Protein 5ZR6 (pdb70)

CATH classification: 1.10.10.10 (+1 more: 2.30.30.90)

Solvent-accessible surface area: 20651 Å² total; per-residue (Å²): 116,51,67,14,6,10,11,18,0,19,50,38,63,28,53,62,183,111,147,8,39,26,113,90,0,0,120,136,30,60,72,68,37,93,68,0,55,118,20,0,141,117,6,34,111,126,37,41,5,82,101,89,50,7,70,15,40,112,41,0,89,159,37,0,19,42,14,1,41,39,10,8,1,4,0,10,8,2,44,96,45,16,46,8,142,35,21,26,0,54,102,13,0,47,80,14,0,59,12,8,48,109,109,10,3,55,73,4,14,57,98,30,55,130,32,117,99,6,20,0,2,7,1,6,1,28,85,126,29,150,31,55,72,33,117,24,87,52,4,36,58,2,148,83,51,52,72,2,33,1,13,26,0,26,19,92,65,46,124,43,2,124,83,0,58,92,54,34,0,56,34,83,19,131,6,117,4,67,41,32,104,118,184,71,17,79,0,18,0,26,8,82,54,117,127,43,44,89,23,70,0,23,26,93,3,0,86,11,0,23,2,31,60,184,106,22,80,14,2,9,8,8,5,16,48,45,34,35,63,54,154,116,92,8,53,47,110,89,2,11,114,113,47,56,59,63,65,90,61,0,50,125,28,15,139,88,4,26,144,112,43,35,6,108,106,13,54,13,40,128,61,0,96,144,35,0,9,35,1,1,36,45,14,14,0,9,1,6,11,4,41,88,37,9,61,7,128,31,16,33,0,47,108,18,0,33,76,5,2,74,13,22,42,95,118,4,6,54,63,5,15,53,87,27,54,143,32,128,110,2,19,0,2,6,2,6,0,22,84,88,24,108,47,41,90,31,112,25,108,65,4,50,60,4,152,80,52,55,40,1,40,3,13,24,0,24,28,98,72,51,133,45,2,118,89,0,61,87,62,34,0,52,32,88,11,103,4,84,3,83,21,36,103,118,181,52,34,41,0,8,0,9,16,46,96,81,64,97,20,84,0,28,25,93,8,0,86,11,0,24,5,43,56,159

Structure (mmCIF, N/CA/C/O backbone):
data_5ZR6
#
_entry.id   5ZR6
#
_cell.length_a   137.120
_cell.length_b   47.459
_cell.length_c   88.468
_cell.angle_alpha   90.00
_cell.angle_beta   116.04
_cell.angle_gamma   90.00
#
_symmetry.space_group_name_H-M   'C 1 2 1'
#
loop_
_entity.id
_entity.type
_entity.pdbx_description
1 polymer 'Metal-dependent transcriptional regulator'
2 non-polymer 'MANGANESE (II) ION'
3 water water
#
loop_
_atom_site.group_PDB
_atom_site.id
_atom_site.type_symbol
_atom_site.label_atom_id
_atom_site.label_alt_id
_atom_site.label_comp_id
_atom_site.label_asym_id
_atom_site.label_entity_id
_atom_site.label_seq_id
_atom_site.pdbx_PDB_ins_code
_atom_site.Cartn_x
_atom_site.Cartn_y
_atom_site.Cartn_z
_atom_site.occupancy
_atom_site.B_iso_or_equiv
_atom_site.auth_seq_id
_atom_site.auth_comp_id
_atom_site.auth_asym_id
_atom_site.auth_atom_id
_atom_site.pdbx_PDB_model_num
ATOM 1 N N . VAL A 1 3 ? 25.163 -9.944 32.021 1.00 66.83 13 VAL A N 1
ATOM 2 C CA . VAL A 1 3 ? 24.709 -8.830 32.846 1.00 67.51 13 VAL A CA 1
ATOM 3 C C . VAL A 1 3 ? 23.430 -8.228 32.269 1.00 66.28 13 VAL A C 1
ATOM 4 O O . VAL A 1 3 ? 23.438 -7.640 31.187 1.00 65.18 13 VAL A O 1
ATOM 8 N N . ALA A 1 4 ? 22.331 -8.380 33.013 1.00 63.28 14 ALA A N 1
ATOM 9 C CA . ALA A 1 4 ? 21.014 -8.027 32.489 1.00 63.10 14 ALA A CA 1
ATOM 10 C C . ALA A 1 4 ? 20.915 -6.544 32.158 1.00 60.59 14 ALA A C 1
ATOM 11 O O . ALA A 1 4 ? 20.287 -6.167 31.162 1.00 63.18 14 ALA A O 1
ATOM 13 N N . GLN A 1 5 ? 21.527 -5.687 32.978 1.00 56.33 15 GLN A N 1
ATOM 14 C CA . GLN A 1 5 ? 21.438 -4.248 32.745 1.00 51.51 15 GLN A CA 1
ATOM 15 C C . GLN A 1 5 ? 22.125 -3.840 31.447 1.00 45.21 15 GLN A C 1
ATOM 16 O O . GLN A 1 5 ? 21.722 -2.854 30.819 1.00 42.80 15 GLN A O 1
ATOM 22 N N . ASP A 1 6 ? 23.159 -4.577 31.035 1.00 42.42 16 ASP A N 1
ATOM 23 C CA . ASP A 1 6 ? 23.853 -4.255 29.793 1.00 42.11 16 ASP A CA 1
ATOM 24 C C . ASP A 1 6 ? 22.925 -4.354 28.592 1.00 44.36 16 ASP A C 1
ATOM 25 O O . ASP A 1 6 ? 23.060 -3.581 27.637 1.00 44.69 16 ASP A O 1
ATOM 30 N N . TYR A 1 7 ? 21.975 -5.289 28.625 1.00 44.99 17 TYR A N 1
ATOM 31 C CA . TYR A 1 7 ? 21.094 -5.496 27.480 1.00 44.29 17 TYR A CA 1
ATOM 32 C C . TYR A 1 7 ? 20.182 -4.297 27.249 1.00 40.47 17 TYR A C 1
ATOM 33 O O . TYR A 1 7 ? 20.074 -3.807 26.119 1.00 40.07 17 TYR A O 1
ATOM 42 N N . LEU A 1 8 ? 19.521 -3.800 28.302 1.00 37.62 18 LEU A N 1
ATOM 43 C CA . LEU A 1 8 ? 18.597 -2.685 28.104 1.00 38.47 18 LEU A CA 1
ATOM 44 C C . LEU A 1 8 ? 19.330 -1.457 27.586 1.00 36.85 18 LEU A C 1
ATOM 45 O O . LEU A 1 8 ? 18.837 -0.762 26.690 1.00 39.03 18 LEU A O 1
ATOM 50 N N . LYS A 1 9 ? 20.509 -1.171 28.144 1.00 33.77 19 LYS A N 1
ATOM 51 C CA . LYS A 1 9 ? 21.283 -0.026 27.676 1.00 31.58 19 LYS A CA 1
ATOM 52 C C . LYS A 1 9 ? 21.698 -0.208 26.224 1.00 32.92 19 LYS A C 1
ATOM 53 O O . LYS A 1 9 ? 21.666 0.745 25.437 1.00 31.92 19 LYS A O 1
ATOM 59 N N . VAL A 1 10 ? 22.079 -1.430 25.848 1.00 34.78 20 VAL A N 1
ATOM 60 C CA . VAL A 1 10 ? 22.521 -1.680 24.481 1.00 34.92 20 VAL A CA 1
ATOM 61 C C . VAL A 1 10 ? 21.350 -1.579 23.510 1.00 36.65 20 VAL A C 1
ATOM 62 O O . VAL A 1 10 ? 21.479 -0.994 22.428 1.00 36.03 20 VAL A O 1
ATOM 66 N N . ILE A 1 11 ? 20.191 -2.138 23.878 1.00 39.78 21 ILE A N 1
ATOM 67 C CA . ILE A 1 11 ? 19.027 -2.058 22.998 1.00 41.49 21 ILE A CA 1
ATOM 68 C C . ILE A 1 11 ? 18.680 -0.599 22.735 1.00 42.30 21 ILE A C 1
ATOM 69 O O . ILE A 1 11 ? 18.401 -0.204 21.597 1.00 45.84 21 ILE A O 1
ATOM 74 N N . TRP A 1 12 ? 18.714 0.228 23.784 1.00 37.58 22 TRP A N 1
ATOM 75 C CA . TRP A 1 12 ? 18.329 1.628 23.639 1.00 35.95 22 TRP A CA 1
ATOM 76 C C . TRP A 1 12 ? 19.344 2.403 22.809 1.00 34.05 22 TRP A C 1
ATOM 77 O O . TRP A 1 12 ? 18.964 3.240 21.982 1.00 33.03 22 TRP A O 1
ATOM 88 N N . THR A 1 13 ? 20.638 2.148 23.018 1.00 34.37 23 THR A N 1
ATOM 89 C CA . THR A 1 13 ? 21.655 2.870 22.261 1.00 35.73 23 THR A CA 1
ATOM 90 C C . THR A 1 13 ? 21.614 2.509 20.783 1.00 38.71 23 THR A C 1
ATOM 91 O O . THR A 1 13 ? 21.918 3.352 19.931 1.00 39.02 23 THR A O 1
ATOM 95 N N . ALA A 1 14 ? 21.247 1.267 20.460 1.00 40.01 24 ALA A N 1
ATOM 96 C CA . ALA A 1 14 ? 21.111 0.880 19.061 1.00 41.09 24 ALA A CA 1
ATOM 97 C C . ALA A 1 14 ? 19.965 1.630 18.393 1.00 46.60 24 ALA A C 1
ATOM 98 O O . ALA A 1 14 ? 20.076 2.038 17.231 1.00 53.06 24 ALA A O 1
ATOM 100 N N . GLN A 1 15 ? 18.859 1.824 19.112 1.00 46.04 25 GLN A N 1
ATOM 101 C CA . GLN A 1 15 ? 17.716 2.570 18.599 1.00 48.80 25 GLN A CA 1
ATOM 102 C C . GLN A 1 15 ? 17.890 4.079 18.704 1.00 45.52 25 GLN A C 1
ATOM 103 O O . GLN A 1 15 ? 16.963 4.816 18.349 1.00 45.76 25 GLN A O 1
ATOM 109 N N . GLU A 1 16 ? 19.039 4.557 19.182 1.00 43.10 26 GLU A N 1
ATOM 110 C CA . GLU A 1 16 ? 19.190 5.986 19.431 1.00 42.35 26 GLU A CA 1
ATOM 111 C C . GLU A 1 16 ? 19.423 6.766 18.142 1.00 43.52 26 GLU A C 1
ATOM 112 O O . GLU A 1 16 ? 18.902 7.875 17.984 1.00 43.20 26 GLU A O 1
ATOM 118 N N . TRP A 1 17 ? 20.200 6.207 17.212 1.00 44.83 27 TRP A N 1
ATOM 119 C CA . TRP A 1 17 ? 20.520 6.885 15.962 1.00 48.16 27 TRP A CA 1
ATOM 120 C C . TRP A 1 17 ? 20.101 6.073 14.741 1.00 52.65 27 TRP A C 1
ATOM 121 O O . TRP A 1 17 ? 20.548 6.360 13.625 1.00 53.04 27 TRP A O 1
ATOM 132 N N . SER A 1 18 ? 19.250 5.068 14.927 1.00 55.18 28 SER A N 1
ATOM 133 C CA . SER A 1 18 ? 18.804 4.237 13.819 1.00 59.74 28 SER A CA 1
ATOM 134 C C . SER A 1 18 ? 17.480 3.590 14.191 1.00 64.78 28 SER A C 1
ATOM 135 O O . SER A 1 18 ? 17.120 3.497 15.367 1.00 66.33 28 SER A O 1
ATOM 138 N N . GLN A 1 19 ? 16.756 3.145 13.164 1.00 68.37 29 GLN A N 1
ATOM 139 C CA . GLN A 1 19 ? 15.453 2.509 13.330 1.00 71.20 29 GLN A CA 1
ATOM 140 C C . GLN A 1 19 ? 15.437 1.223 12.506 1.00 71.96 29 GLN A C 1
ATOM 141 O O . GLN A 1 19 ? 14.716 1.103 11.513 1.00 74.26 29 GLN A O 1
ATOM 147 N N . ASP A 1 20 ? 16.248 0.257 12.920 1.00 71.03 30 ASP A N 1
ATOM 148 C CA . ASP A 1 20 ? 16.306 -1.013 12.216 1.00 73.52 30 ASP A CA 1
ATOM 149 C C . ASP A 1 20 ? 15.742 -2.111 13.101 1.00 73.58 30 ASP A C 1
ATOM 150 O O . ASP A 1 20 ? 14.588 -2.040 13.535 1.00 75.06 30 ASP A O 1
ATOM 155 N N . LYS A 1 21 ? 16.550 -3.124 13.380 1.00 72.68 31 LYS A N 1
ATOM 156 C CA . LYS A 1 21 ? 16.148 -4.199 14.269 1.00 74.31 31 LYS A CA 1
ATOM 157 C C . LYS A 1 21 ? 17.355 -4.581 15.104 1.00 76.47 31 LYS A C 1
ATOM 158 O O . LYS A 1 21 ? 18.491 -4.499 14.636 1.00 73.01 31 LYS A O 1
ATOM 164 N N . VAL A 1 22 ? 17.118 -4.977 16.349 1.00 81.89 32 VAL A N 1
ATOM 165 C CA . VAL A 1 22 ? 18.240 -5.449 17.148 1.00 88.25 32 VAL A CA 1
ATOM 166 C C . VAL A 1 22 ? 18.070 -6.946 17.379 1.00 98.45 32 VAL A C 1
ATOM 167 O O . VAL A 1 22 ? 17.471 -7.385 18.367 1.00 105.87 32 VAL A O 1
ATOM 171 N N . SER A 1 23 ? 18.580 -7.739 16.442 1.00 99.83 33 SER A N 1
ATOM 172 C CA . SER A 1 23 ? 18.505 -9.184 16.567 1.00 111.04 33 SER A CA 1
ATOM 173 C C . SER A 1 23 ? 19.355 -9.656 17.741 1.00 110.34 33 SER A C 1
ATOM 174 O O . SER A 1 23 ? 20.257 -8.958 18.215 1.00 111.32 33 SER A O 1
ATOM 177 N N . THR A 1 24 ? 19.054 -10.866 18.214 1.00 111.06 34 THR A N 1
ATOM 178 C CA . THR A 1 24 ? 19.825 -11.431 19.315 1.00 112.19 34 THR A CA 1
ATOM 179 C C . THR A 1 24 ? 21.283 -11.637 18.925 1.00 115.11 34 THR A C 1
ATOM 180 O O . THR A 1 24 ? 22.164 -11.634 19.792 1.00 122.06 34 THR A O 1
ATOM 184 N N . LYS A 1 25 ? 21.558 -11.809 17.629 1.00 108.18 35 LYS A N 1
ATOM 185 C CA . LYS A 1 25 ? 22.943 -11.873 17.172 1.00 111.71 35 LYS A CA 1
ATOM 186 C C . LYS A 1 25 ? 23.612 -10.505 17.191 1.00 112.47 35 LYS A C 1
ATOM 187 O O . LYS A 1 25 ? 24.826 -10.418 17.409 1.00 116.29 35 LYS A O 1
ATOM 193 N N . MET A 1 26 ? 22.852 -9.433 16.958 1.00 108.95 36 MET A N 1
ATOM 194 C CA . MET A 1 26 ? 23.425 -8.100 17.110 1.00 105.88 36 MET A CA 1
ATOM 195 C C . MET A 1 26 ? 23.788 -7.828 18.562 1.00 101.39 36 MET A C 1
ATOM 196 O O . MET A 1 26 ? 24.857 -7.279 18.846 1.00 99.03 36 MET A O 1
ATOM 201 N N . LEU A 1 27 ? 22.913 -8.220 19.493 1.00 99.71 37 LEU A N 1
ATOM 202 C CA . LEU A 1 27 ? 23.209 -8.086 20.916 1.00 97.02 37 LEU A CA 1
ATOM 203 C C . LEU A 1 27 ? 24.471 -8.845 21.301 1.00 97.60 37 LEU A C 1
ATOM 204 O O . LEU A 1 27 ? 25.356 -8.301 21.972 1.00 97.05 37 LEU A O 1
ATOM 209 N N . ALA A 1 28 ? 24.564 -10.111 20.890 1.00 99.43 38 ALA A N 1
ATOM 210 C CA . ALA A 1 28 ? 25.631 -10.981 21.374 1.00 100.40 38 ALA A CA 1
ATOM 211 C C . ALA A 1 28 ? 27.007 -10.428 21.024 1.00 102.04 38 ALA A C 1
ATOM 212 O O . ALA A 1 28 ? 27.898 -10.360 21.879 1.00 101.97 38 ALA A O 1
ATOM 214 N N . GLU A 1 29 ? 27.196 -10.014 19.769 1.00 104.18 39 GLU A N 1
ATOM 215 C CA . GLU A 1 29 ? 28.521 -9.604 19.320 1.00 106.90 39 GLU A CA 1
ATOM 216 C C . GLU A 1 29 ? 28.947 -8.254 19.885 1.00 109.23 39 GLU A C 1
ATOM 217 O O . GLU A 1 29 ? 30.151 -7.986 19.958 1.00 115.14 39 GLU A O 1
ATOM 223 N N . ARG A 1 30 ? 28.005 -7.401 20.291 1.00 104.94 40 ARG A N 1
ATOM 224 C CA . ARG A 1 30 ? 28.362 -6.107 20.864 1.00 101.75 40 ARG A CA 1
ATOM 225 C C . ARG A 1 30 ? 28.420 -6.132 22.385 1.00 100.28 40 ARG A C 1
ATOM 226 O O . ARG A 1 30 ? 29.286 -5.478 22.975 1.00 99.67 40 ARG A O 1
ATOM 234 N N . ILE A 1 31 ? 27.523 -6.875 23.039 1.00 100.05 41 ILE A N 1
ATOM 235 C CA . ILE A 1 31 ? 27.618 -7.039 24.485 1.00 98.57 41 ILE A CA 1
ATOM 236 C C . ILE A 1 31 ? 28.860 -7.845 24.841 1.00 99.76 41 ILE A C 1
ATOM 237 O O . ILE A 1 31 ? 29.467 -7.636 25.900 1.00 99.99 41 ILE A O 1
ATOM 242 N N . GLY A 1 32 ? 29.275 -8.752 23.961 1.00 100.49 42 GLY A N 1
ATOM 243 C CA . GLY A 1 32 ? 30.528 -9.459 24.111 1.00 96.31 42 GLY A CA 1
ATOM 244 C C . GLY A 1 32 ? 30.430 -10.907 24.535 1.00 94.10 42 GLY A C 1
ATOM 245 O O . GLY A 1 32 ? 31.450 -11.484 24.931 1.00 94.15 42 GLY A O 1
ATOM 246 N N . VAL A 1 33 ? 29.247 -11.518 24.467 1.00 93.39 43 VAL A N 1
ATOM 247 C CA . VAL A 1 33 ? 29.063 -12.905 24.867 1.00 94.78 43 VAL A CA 1
ATOM 248 C C . VAL A 1 33 ? 28.427 -13.672 23.716 1.00 96.48 43 VAL A C 1
ATOM 249 O O . VAL A 1 33 ? 27.897 -13.092 22.766 1.00 104.03 43 VAL A O 1
ATOM 253 N N . SER A 1 34 ? 28.491 -14.997 23.816 1.00 87.66 44 SER A N 1
ATOM 254 C CA . SER A 1 34 ? 27.983 -15.858 22.758 1.00 91.34 44 SER A CA 1
ATOM 255 C C . SER A 1 34 ? 26.477 -15.691 22.596 1.00 90.70 44 SER A C 1
ATOM 256 O O . SER A 1 34 ? 25.755 -15.384 23.549 1.00 93.88 44 SER A O 1
ATOM 259 N N . ALA A 1 35 ? 26.002 -15.901 21.365 1.00 90.01 45 ALA A N 1
ATOM 260 C CA . ALA A 1 35 ? 24.573 -15.817 21.091 1.00 94.90 45 ALA A CA 1
ATOM 261 C C . ALA A 1 35 ? 23.788 -16.924 21.778 1.00 93.40 45 ALA A C 1
ATOM 262 O O . ALA A 1 35 ? 22.562 -16.819 21.890 1.00 99.92 45 ALA A O 1
ATOM 264 N N . SER A 1 36 ? 24.465 -17.982 22.232 1.00 83.09 46 SER A N 1
ATOM 265 C CA . SER A 1 36 ? 23.783 -19.046 22.960 1.00 83.41 46 SER A CA 1
ATOM 266 C C . SER A 1 36 ? 23.178 -18.518 24.254 1.00 82.32 46 SER A C 1
ATOM 267 O O . SER A 1 36 ? 22.026 -18.822 24.587 1.00 82.84 46 SER A O 1
ATOM 270 N N . THR A 1 37 ? 23.943 -17.719 24.997 1.00 79.26 47 THR A N 1
ATOM 271 C CA . THR A 1 37 ? 23.473 -17.156 26.255 1.00 76.97 47 THR A CA 1
ATOM 272 C C . THR A 1 37 ? 22.720 -15.845 26.078 1.00 76.40 47 THR A C 1
ATOM 273 O O . THR A 1 37 ? 21.899 -15.501 26.936 1.00 77.25 47 THR A O 1
ATOM 277 N N . ALA A 1 38 ? 22.978 -1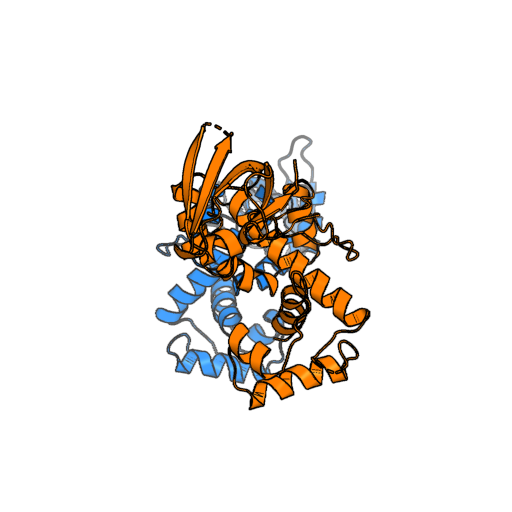5.107 24.995 1.00 75.55 48 ALA A N 1
ATOM 278 C CA . ALA A 1 38 ? 22.238 -13.873 24.751 1.00 73.37 48 ALA A CA 1
ATOM 279 C C . ALA A 1 38 ? 20.760 -14.158 24.516 1.00 75.02 48 ALA A C 1
ATOM 280 O O . ALA A 1 38 ? 19.893 -13.423 25.002 1.00 74.97 48 ALA A O 1
ATOM 282 N N . SER A 1 39 ? 20.455 -15.223 23.770 1.00 77.04 49 SER A N 1
ATOM 283 C CA . SER A 1 39 ? 19.065 -15.631 23.597 1.00 79.05 49 SER A CA 1
ATOM 284 C C . SER A 1 39 ? 18.448 -16.044 24.927 1.00 78.96 49 SER A C 1
ATOM 285 O O . SER A 1 39 ? 17.313 -15.666 25.240 1.00 79.10 49 SER A O 1
ATOM 288 N N . GLU A 1 40 ? 19.187 -16.819 25.724 1.00 79.09 50 GLU A N 1
ATOM 289 C CA . GLU A 1 40 ? 18.713 -17.181 27.055 1.00 80.70 50 GLU A CA 1
ATOM 290 C C . GLU A 1 40 ? 18.601 -15.955 27.951 1.00 75.91 50 GLU A C 1
ATOM 291 O O . GLU A 1 40 ? 17.750 -15.914 28.849 1.00 75.11 50 GLU A O 1
ATOM 297 N N . SER A 1 41 ? 19.432 -14.940 27.712 1.00 72.61 51 SER A N 1
ATOM 298 C CA . SER A 1 41 ? 19.347 -13.708 28.488 1.00 72.79 51 SER A CA 1
ATOM 299 C C . SER A 1 41 ? 18.133 -12.884 28.076 1.00 73.97 51 SER A C 1
ATOM 300 O O . SER A 1 41 ? 17.249 -12.611 28.895 1.00 74.60 51 SER A O 1
ATOM 303 N N . ILE A 1 42 ? 18.068 -12.494 26.797 1.00 75.13 52 ILE A N 1
ATOM 304 C CA . ILE A 1 42 ? 16.981 -11.644 26.310 1.00 75.78 52 ILE A CA 1
ATOM 305 C C . ILE A 1 42 ? 15.624 -12.282 26.585 1.00 80.79 52 ILE A C 1
ATOM 306 O O . ILE A 1 42 ? 14.612 -11.582 26.714 1.00 79.81 52 ILE A O 1
ATOM 311 N N . ARG A 1 43 ? 15.582 -13.612 26.689 1.00 86.63 53 ARG A N 1
ATOM 312 C CA . ARG A 1 43 ? 14.357 -14.298 27.087 1.00 86.51 53 ARG A CA 1
ATOM 313 C C . ARG A 1 43 ? 13.936 -13.913 28.500 1.00 83.39 53 ARG A C 1
ATOM 314 O O . ARG A 1 43 ? 12.740 -13.791 28.788 1.00 85.09 53 ARG A O 1
ATOM 322 N N . LYS A 1 44 ? 14.907 -13.709 29.392 1.00 78.85 54 LYS A N 1
ATOM 323 C CA . LYS A 1 44 ? 14.593 -13.408 30.786 1.00 75.66 54 LYS A CA 1
ATOM 324 C C . LYS A 1 44 ? 13.956 -12.031 30.929 1.00 72.22 54 LYS A C 1
ATOM 325 O O . LYS A 1 44 ? 12.945 -11.873 31.623 1.00 72.98 54 LYS A O 1
ATOM 331 N N . LEU A 1 45 ? 14.537 -11.021 30.278 1.00 68.22 55 LEU A N 1
ATOM 332 C CA . LEU A 1 45 ? 14.057 -9.653 30.450 1.00 64.69 55 LEU A CA 1
ATOM 333 C C . LEU A 1 45 ? 12.655 -9.467 29.886 1.00 65.83 55 LEU A C 1
ATOM 334 O O . LEU A 1 45 ? 11.912 -8.599 30.357 1.00 64.14 55 LEU A O 1
ATOM 339 N N . ALA A 1 46 ? 12.278 -10.260 28.881 1.00 69.72 56 ALA A N 1
ATOM 340 C CA . ALA A 1 46 ? 10.911 -10.201 28.378 1.00 77.29 56 ALA A CA 1
ATOM 341 C C . ALA A 1 46 ? 9.921 -10.745 29.397 1.00 79.08 56 ALA A C 1
ATOM 342 O O . ALA A 1 46 ? 8.774 -10.287 29.453 1.00 82.92 56 ALA A O 1
ATOM 344 N N . GLU A 1 47 ? 10.344 -11.715 30.210 1.00 77.71 57 GLU A N 1
ATOM 345 C CA . GLU A 1 47 ? 9.474 -12.242 31.254 1.00 84.54 57 GLU A CA 1
ATOM 346 C C . GLU A 1 47 ? 9.254 -11.225 32.366 1.00 83.61 57 GLU A C 1
ATOM 347 O O . GLU A 1 47 ? 8.191 -11.221 32.998 1.00 84.22 57 GLU A O 1
ATOM 353 N N . GLN A 1 48 ? 10.237 -10.360 32.617 1.00 80.61 58 GLN A N 1
ATOM 354 C CA . GLN A 1 48 ? 10.123 -9.323 33.635 1.00 81.26 58 GLN A CA 1
ATOM 355 C C . GLN A 1 48 ? 9.329 -8.112 33.163 1.00 80.21 58 GLN A C 1
ATOM 356 O O . GLN A 1 48 ? 9.194 -7.147 33.923 1.00 80.18 58 GLN A O 1
ATOM 362 N N . GLY A 1 49 ? 8.807 -8.135 31.939 1.00 79.52 59 GLY A N 1
ATOM 363 C CA . GLY A 1 49 ? 8.070 -6.998 31.423 1.00 78.13 59 GLY A CA 1
ATOM 364 C C . GLY A 1 49 ? 8.937 -5.829 31.018 1.00 76.05 59 GLY A C 1
ATOM 365 O O . GLY A 1 49 ? 8.504 -4.678 31.125 1.00 77.79 59 GLY A O 1
ATOM 366 N N . LEU A 1 50 ? 10.157 -6.094 30.550 1.00 70.58 60 LEU A N 1
ATOM 367 C CA . LEU A 1 50 ? 11.094 -5.044 30.174 1.00 68.42 60 LEU A CA 1
ATOM 368 C C . LEU A 1 50 ? 11.339 -4.945 28.677 1.00 69.95 60 LEU A C 1
ATOM 369 O O . LEU A 1 50 ? 11.567 -3.841 28.177 1.00 69.18 60 LEU A O 1
ATOM 374 N N . VAL A 1 51 ? 11.302 -6.061 27.950 1.00 71.15 61 VAL A N 1
ATOM 375 C CA . VAL A 1 51 ? 11.500 -6.082 26.507 1.00 72.05 61 VAL A CA 1
ATOM 376 C C . VAL A 1 51 ? 10.462 -7.010 25.884 1.00 80.72 61 VAL A C 1
ATOM 377 O O . VAL A 1 51 ? 9.590 -7.553 26.567 1.00 86.23 61 VAL A O 1
ATOM 381 N N . ASP A 1 52 ? 10.562 -7.188 24.567 1.00 81.68 62 ASP A N 1
ATOM 382 C CA . ASP A 1 52 ? 9.647 -8.044 23.826 1.00 89.57 62 ASP A CA 1
ATOM 383 C C . ASP A 1 52 ? 10.322 -8.470 22.530 1.00 94.87 62 ASP A C 1
ATOM 384 O O . ASP A 1 52 ? 11.032 -7.676 21.908 1.00 94.16 62 ASP A O 1
ATOM 389 N N . HIS A 1 53 ? 10.098 -9.720 22.134 1.00 97.26 63 HIS A N 1
ATOM 390 C CA . HIS A 1 53 ? 10.633 -10.222 20.871 1.00 100.23 63 HIS A CA 1
ATOM 391 C C . HIS A 1 53 ? 9.800 -11.372 20.312 1.00 103.80 63 HIS A C 1
ATOM 392 O O . HIS A 1 53 ? 9.008 -11.984 21.027 1.00 106.23 63 HIS A O 1
ATOM 399 N N . GLY A 1 57 ? 13.024 -13.181 16.767 1.00 102.74 67 GLY A N 1
ATOM 400 C CA . GLY A 1 57 ? 12.918 -12.076 15.832 1.00 102.46 67 GLY A CA 1
ATOM 401 C C . GLY A 1 57 ? 13.563 -10.794 16.326 1.00 101.59 67 GLY A C 1
ATOM 402 O O . GLY A 1 57 ? 14.705 -10.799 16.786 1.00 101.65 67 GLY A O 1
ATOM 403 N N . ALA A 1 58 ? 12.824 -9.692 16.229 1.00 100.33 68 ALA A N 1
ATOM 404 C CA . ALA A 1 58 ? 13.313 -8.382 16.630 1.00 96.97 68 ALA A CA 1
ATOM 405 C C . ALA A 1 58 ? 12.970 -8.098 18.086 1.00 95.49 68 ALA A C 1
ATOM 406 O O . ALA A 1 58 ? 11.968 -8.586 18.613 1.00 98.08 68 ALA A O 1
ATOM 408 N N . VAL A 1 59 ? 13.806 -7.284 18.729 1.00 88.34 69 VAL A N 1
ATOM 409 C CA . VAL A 1 59 ? 13.659 -6.946 20.141 1.00 82.65 69 VAL A CA 1
ATOM 410 C C . VAL A 1 59 ? 13.331 -5.463 20.266 1.00 78.38 69 VAL A C 1
ATOM 411 O O . VAL A 1 59 ? 13.866 -4.634 19.520 1.00 77.85 69 VAL A O 1
ATOM 415 N N . THR A 1 60 ? 12.451 -5.132 21.211 1.00 75.22 70 THR A N 1
ATOM 416 C CA . THR A 1 60 ? 12.039 -3.756 21.450 1.00 70.73 70 THR A CA 1
ATOM 417 C C . THR A 1 60 ? 11.936 -3.514 22.951 1.00 65.56 70 THR A C 1
ATOM 418 O O . THR A 1 60 ? 11.876 -4.454 23.747 1.00 64.11 70 THR A O 1
ATOM 422 N N . LEU A 1 61 ? 11.923 -2.237 23.330 1.00 62.93 71 LEU A N 1
ATOM 423 C CA . LEU A 1 61 ? 11.773 -1.845 24.726 1.00 63.04 71 LEU A CA 1
ATOM 424 C C . LEU A 1 61 ? 10.303 -1.639 25.055 1.00 65.40 71 LEU A C 1
ATOM 425 O O . LEU A 1 61 ? 9.552 -1.065 24.262 1.00 68.34 71 LEU A O 1
ATOM 430 N N . THR A 1 62 ? 9.897 -2.104 26.231 1.00 64.47 72 THR A N 1
ATOM 431 C CA . THR A 1 62 ? 8.599 -1.733 26.776 1.00 66.75 72 THR A CA 1
ATOM 432 C C . THR A 1 62 ? 8.745 -0.390 27.489 1.00 68.59 72 THR A C 1
ATOM 433 O O . THR A 1 62 ? 9.779 0.279 27.399 1.00 69.35 72 THR A O 1
ATOM 437 N N . ASP A 1 63 ? 7.705 0.029 28.209 1.00 69.28 73 ASP A N 1
ATOM 438 C CA . ASP A 1 63 ? 7.794 1.286 28.940 1.00 70.10 73 ASP A CA 1
ATOM 439 C C . ASP A 1 63 ? 8.592 1.134 30.228 1.00 65.87 73 ASP A C 1
ATOM 440 O O . ASP A 1 63 ? 9.255 2.085 30.657 1.00 63.12 73 ASP A O 1
ATOM 445 N N . SER A 1 64 ? 8.546 -0.046 30.851 1.00 64.76 74 SER A N 1
ATOM 446 C CA . SER A 1 64 ? 9.392 -0.293 32.012 1.00 62.82 74 SER A CA 1
ATOM 447 C C . SER A 1 64 ? 10.842 -0.506 31.601 1.00 59.91 74 SER A C 1
ATOM 448 O O . SER A 1 64 ? 11.755 -0.262 32.397 1.00 58.04 74 SER A O 1
ATOM 451 N N . GLY A 1 65 ? 11.070 -0.962 30.368 1.00 58.05 75 GLY A N 1
ATOM 452 C CA . GLY A 1 65 ? 12.426 -1.089 29.871 1.00 55.37 75 GLY A CA 1
ATOM 453 C C . GLY A 1 65 ? 13.024 0.229 29.431 1.00 54.01 75 GLY A C 1
ATOM 454 O O . GLY A 1 65 ? 14.239 0.422 29.534 1.00 53.64 75 GLY A O 1
ATOM 455 N N . ARG A 1 66 ? 12.190 1.151 28.943 1.00 53.47 76 ARG A N 1
ATOM 456 C CA . ARG A 1 66 ? 12.694 2.455 28.522 1.00 51.42 76 ARG A CA 1
ATOM 457 C C . ARG A 1 66 ? 13.221 3.247 29.710 1.00 49.71 76 ARG A C 1
ATOM 458 O O . ARG A 1 66 ? 14.355 3.738 29.687 1.00 48.25 76 ARG A O 1
ATOM 466 N N . ARG A 1 67 ? 12.419 3.365 30.767 1.00 50.31 77 ARG A N 1
ATOM 467 C CA . ARG A 1 67 ? 12.862 4.097 31.948 1.00 51.33 77 ARG A CA 1
ATOM 468 C C . ARG A 1 67 ? 14.025 3.400 32.643 1.00 47.20 77 ARG A C 1
ATOM 469 O O . ARG A 1 67 ? 14.814 4.056 33.334 1.00 44.39 77 ARG A O 1
ATOM 477 N N . ALA A 1 68 ? 14.158 2.084 32.468 1.00 46.20 78 ALA A N 1
ATOM 478 C CA . ALA A 1 68 ? 15.294 1.378 33.047 1.00 46.00 78 ALA A CA 1
ATOM 479 C C . ALA A 1 68 ? 16.548 1.557 32.201 1.00 45.25 78 ALA A C 1
ATOM 480 O O . ALA A 1 68 ? 17.643 1.748 32.742 1.00 45.34 78 ALA A O 1
ATOM 482 N N . ALA A 1 69 ? 16.406 1.500 30.876 1.00 44.82 79 ALA A N 1
ATOM 483 C CA . ALA A 1 69 ? 17.552 1.727 30.002 1.00 40.91 79 ALA A CA 1
ATOM 484 C C . ALA A 1 69 ? 18.021 3.175 30.074 1.00 40.04 79 ALA A C 1
ATOM 485 O O . ALA A 1 69 ? 19.228 3.442 30.068 1.00 39.52 79 ALA A O 1
ATOM 487 N N . LEU A 1 70 ? 17.081 4.123 30.144 1.00 39.52 80 LEU A N 1
ATOM 488 C CA . LEU A 1 70 ? 17.461 5.526 30.278 1.00 37.83 80 LEU A CA 1
ATOM 489 C C . LEU A 1 70 ? 18.246 5.766 31.557 1.00 36.19 80 LEU A C 1
ATOM 490 O O . LEU A 1 70 ? 19.112 6.648 31.598 1.00 35.54 80 LEU A O 1
ATOM 495 N N . ALA A 1 71 ? 17.957 4.998 32.610 1.00 36.00 81 ALA A N 1
ATOM 496 C CA . ALA A 1 71 ? 18.742 5.096 33.835 1.00 32.78 81 ALA A CA 1
ATOM 497 C C . ALA A 1 71 ? 20.167 4.605 33.606 1.00 30.51 81 ALA A C 1
ATOM 498 O O . ALA A 1 71 ? 21.132 5.272 33.993 1.00 26.16 81 ALA A O 1
ATOM 500 N N . MET A 1 72 ? 20.316 3.444 32.961 1.00 33.10 82 MET A N 1
ATOM 501 C CA . MET A 1 72 ? 21.647 2.907 32.687 1.00 31.77 82 MET A CA 1
ATOM 502 C C . MET A 1 72 ? 22.448 3.843 31.791 1.00 28.15 82 MET A C 1
ATOM 503 O O . MET A 1 72 ? 23.642 4.068 32.024 1.00 26.87 82 MET A O 1
ATOM 508 N N . VAL A 1 73 ? 21.808 4.396 30.757 1.00 25.79 83 VAL A N 1
ATOM 509 C CA . VAL A 1 73 ? 22.498 5.318 29.856 1.00 24.91 83 VAL A CA 1
ATOM 510 C C . VAL A 1 73 ? 22.966 6.552 30.617 1.00 25.12 83 VAL A C 1
ATOM 511 O O . VAL A 1 73 ? 24.070 7.060 30.388 1.00 24.60 83 VAL A O 1
ATOM 515 N N . ARG A 1 74 ? 22.142 7.042 31.545 1.00 26.36 84 ARG A N 1
ATOM 516 C CA . ARG A 1 74 ? 22.506 8.237 32.298 1.00 26.74 84 ARG A CA 1
ATOM 517 C C . ARG A 1 74 ? 23.734 7.995 33.166 1.00 29.95 84 ARG A C 1
ATOM 518 O O . ARG A 1 74 ? 24.637 8.837 33.224 1.00 29.91 84 ARG A O 1
ATOM 526 N N . ARG A 1 75 ? 23.789 6.848 33.847 1.00 34.16 85 ARG A N 1
ATOM 527 C CA . ARG A 1 75 ? 24.945 6.542 34.685 1.00 37.56 85 ARG A CA 1
ATOM 528 C C . ARG A 1 75 ? 26.202 6.370 33.843 1.00 39.56 85 ARG A C 1
ATOM 529 O O . ARG A 1 75 ? 27.256 6.930 34.165 1.00 39.49 85 ARG A O 1
ATOM 537 N N . HIS A 1 76 ? 26.107 5.596 32.759 1.00 42.23 86 HIS A N 1
ATOM 538 C CA . HIS A 1 76 ? 27.248 5.400 31.868 1.00 39.09 86 HIS A CA 1
ATOM 539 C C . HIS A 1 76 ? 27.795 6.728 31.361 1.00 37.03 86 HIS A C 1
ATOM 540 O O . HIS A 1 76 ? 29.011 6.951 31.354 1.00 40.32 86 HIS A O 1
ATOM 547 N N . ARG A 1 77 ? 26.908 7.628 30.938 1.00 31.67 87 ARG A N 1
ATOM 548 C CA . ARG A 1 77 ? 27.354 8.829 30.246 1.00 28.66 87 ARG A CA 1
ATOM 549 C C . ARG A 1 77 ? 27.796 9.923 31.207 1.00 26.78 87 ARG A C 1
ATOM 550 O O . ARG A 1 77 ? 28.701 10.698 30.878 1.00 25.79 87 ARG A O 1
ATOM 558 N N . LEU A 1 78 ? 27.188 10.000 32.393 1.00 25.58 88 LEU A N 1
ATOM 559 C CA . LEU A 1 78 ? 27.705 10.903 33.415 1.00 21.08 88 LEU A CA 1
ATOM 560 C C . LEU A 1 78 ? 29.047 10.421 33.953 1.00 19.89 88 LEU A C 1
ATOM 561 O O . LEU A 1 78 ? 29.881 11.239 34.358 1.00 19.79 88 LEU A O 1
ATOM 566 N N . LEU A 1 79 ? 29.273 9.105 33.963 1.00 19.40 89 LEU A N 1
ATOM 567 C CA . LEU A 1 79 ? 30.558 8.580 34.415 1.00 18.69 89 LEU A CA 1
ATOM 568 C C . LEU A 1 79 ? 31.664 8.887 33.413 1.00 18.21 89 LEU A C 1
ATOM 569 O O . LEU A 1 79 ? 32.766 9.287 33.804 1.00 20.09 89 LEU A O 1
ATOM 574 N N . GLU A 1 80 ? 31.393 8.699 32.118 1.00 18.22 90 GLU A N 1
ATOM 575 C CA . GLU A 1 80 ? 32.344 9.115 31.091 1.00 17.93 90 GLU A CA 1
ATOM 576 C C . GLU A 1 80 ? 32.719 10.581 31.263 1.00 18.19 90 GLU A C 1
ATOM 577 O O . GLU A 1 80 ? 33.898 10.947 31.211 1.00 17.91 90 GLU A O 1
ATOM 583 N N . THR A 1 81 ? 31.717 11.434 31.483 1.00 18.86 91 THR A N 1
ATOM 584 C CA . THR A 1 81 ? 31.968 12.862 31.638 1.00 19.32 91 THR A CA 1
ATOM 585 C C . THR A 1 81 ? 32.792 13.151 32.885 1.00 19.16 91 THR A C 1
ATOM 586 O O . THR A 1 81 ? 33.672 14.020 32.865 1.00 19.24 91 THR A O 1
ATOM 590 N N . PHE A 1 82 ? 32.523 12.436 33.982 1.00 19.04 92 PHE A N 1
ATOM 591 C CA . PHE A 1 82 ? 33.262 12.685 35.215 1.00 18.96 92 PHE A CA 1
ATOM 592 C C . PHE A 1 82 ? 34.712 12.229 35.103 1.00 18.27 92 PHE A C 1
ATOM 593 O O . PHE A 1 82 ? 35.603 12.859 35.684 1.00 18.31 92 PHE A O 1
ATOM 601 N N . LEU A 1 83 ? 34.970 11.149 34.362 1.00 17.74 93 LEU A N 1
ATOM 602 C CA . LEU A 1 83 ? 36.342 10.677 34.196 1.00 17.21 93 LEU A CA 1
ATOM 603 C C . LEU A 1 83 ? 37.194 11.665 33.406 1.00 17.31 93 LEU A C 1
ATOM 604 O O . LEU A 1 83 ? 38.410 11.739 33.619 1.00 17.11 93 LEU A O 1
ATOM 609 N N . VAL A 1 84 ? 36.585 12.428 32.499 1.00 18.82 94 VAL A N 1
ATOM 610 C CA . VAL A 1 84 ? 37.348 13.370 31.685 1.00 23.17 94 VAL A CA 1
ATOM 611 C C . VAL A 1 84 ? 37.537 14.691 32.418 1.00 24.42 94 VAL A C 1
ATOM 612 O O . VAL A 1 84 ? 38.646 15.236 32.470 1.00 26.52 94 VAL A O 1
ATOM 616 N N . ASN A 1 85 ? 36.462 15.220 32.999 1.00 23.94 95 ASN A N 1
ATOM 617 C CA . ASN A 1 85 ? 36.466 16.585 33.505 1.00 24.96 95 ASN A CA 1
ATOM 618 C C . ASN A 1 85 ? 37.039 16.715 34.911 1.00 26.56 95 ASN A C 1
ATOM 619 O O . ASN A 1 85 ? 37.300 17.841 35.346 1.00 27.36 95 ASN A O 1
ATOM 624 N N . GLU A 1 86 ? 37.247 15.609 35.627 1.00 28.48 96 GLU A N 1
ATOM 625 C CA . GLU A 1 86 ? 37.735 15.689 37.000 1.00 29.82 96 GLU A CA 1
ATOM 626 C C . GLU A 1 86 ? 38.938 14.786 37.242 1.00 27.88 96 GLU A C 1
ATOM 627 O O . GLU A 1 86 ? 39.799 15.105 38.068 1.00 27.82 96 GLU A O 1
ATOM 633 N N . LEU A 1 87 ? 39.014 13.661 36.532 1.00 27.73 97 LEU A N 1
ATOM 634 C CA . LEU A 1 87 ? 40.068 12.682 36.758 1.00 28.44 97 LEU A CA 1
ATOM 635 C C . LEU A 1 87 ? 41.124 12.644 35.662 1.00 30.66 97 LEU A C 1
ATOM 636 O O . LEU A 1 87 ? 42.131 11.945 35.825 1.00 32.93 97 LEU A O 1
ATOM 641 N N . GLY A 1 88 ? 40.929 13.362 34.561 1.00 29.59 98 GLY A N 1
ATOM 642 C CA . GLY A 1 88 ? 41.960 13.490 33.551 1.00 26.51 98 GLY A CA 1
ATOM 643 C C . GLY A 1 88 ? 42.002 12.404 32.502 1.00 24.23 98 GLY A C 1
ATOM 644 O O . GLY A 1 88 ? 43.048 12.220 31.870 1.00 25.40 98 GLY A O 1
ATOM 645 N N . TYR A 1 89 ? 40.910 11.673 32.297 1.00 22.86 99 TYR A N 1
ATOM 646 C CA . TYR A 1 89 ? 40.850 10.727 31.195 1.00 21.85 99 TYR A CA 1
ATOM 647 C C . TYR A 1 89 ? 40.792 11.460 29.858 1.00 25.72 99 TYR A C 1
ATOM 648 O O . TYR A 1 89 ? 40.422 12.635 29.775 1.00 27.87 99 TYR A O 1
ATOM 657 N N . ARG A 1 90 ? 41.178 10.750 28.803 1.00 27.56 100 ARG A N 1
ATOM 658 C CA . ARG A 1 90 ? 40.886 11.170 27.443 1.00 27.43 100 ARG A CA 1
ATOM 659 C C . ARG A 1 90 ? 39.599 10.497 26.982 1.00 23.24 100 ARG A C 1
ATOM 660 O O . ARG A 1 90 ? 39.090 9.575 27.622 1.00 23.40 100 ARG A O 1
ATOM 668 N N . TRP A 1 91 ? 39.066 10.962 25.853 1.00 20.54 101 TRP A N 1
ATOM 669 C CA . TRP A 1 91 ? 37.753 10.486 25.436 1.00 20.61 101 TRP A CA 1
ATOM 670 C C . TRP A 1 91 ? 37.776 9.074 24.858 1.00 17.20 101 TRP A C 1
ATOM 671 O O . TRP A 1 91 ? 36.704 8.494 24.653 1.00 17.27 101 TRP A O 1
ATOM 682 N N . ASP A 1 92 ? 38.951 8.494 24.616 1.00 17.02 102 ASP A N 1
ATOM 683 C CA . ASP A 1 92 ? 39.021 7.107 24.173 1.00 16.91 102 ASP A CA 1
ATOM 684 C C . ASP A 1 92 ? 39.202 6.123 25.321 1.00 17.29 102 ASP A C 1
ATOM 685 O O . ASP A 1 92 ? 39.029 4.916 25.115 1.00 16.58 102 ASP A O 1
ATOM 690 N N . GLU A 1 93 ? 39.538 6.602 26.519 1.00 19.57 103 GLU A N 1
ATOM 691 C CA . GLU A 1 93 ? 39.766 5.747 27.675 1.00 18.25 103 GLU A CA 1
ATOM 692 C C . GLU A 1 93 ? 38.543 5.612 28.573 1.00 19.40 103 GLU A C 1
ATOM 693 O O . GLU A 1 93 ? 38.572 4.814 29.514 1.00 21.35 103 GLU A O 1
ATOM 699 N N . VAL A 1 94 ? 37.477 6.365 28.310 1.00 18.82 104 VAL A N 1
ATOM 700 C CA . VAL A 1 94 ? 36.368 6.450 29.258 1.00 18.36 104 VAL A CA 1
ATOM 701 C C . VAL A 1 94 ? 35.332 5.343 29.082 1.00 17.28 104 VAL A C 1
ATOM 702 O O . VAL A 1 94 ? 34.657 4.979 30.051 1.00 16.65 104 VAL A O 1
ATOM 706 N N . HIS A 1 95 ? 35.168 4.806 27.872 1.00 18.56 105 HIS A N 1
ATOM 707 C CA . HIS A 1 95 ? 34.030 3.923 27.640 1.00 20.92 105 HIS A CA 1
ATOM 708 C C . HIS A 1 95 ? 34.215 2.577 28.328 1.00 21.51 105 HIS A C 1
ATOM 709 O O . HIS A 1 95 ? 33.271 2.043 28.921 1.00 18.37 105 HIS A O 1
ATOM 716 N N . ASP A 1 96 ? 35.418 2.007 28.261 1.00 26.14 106 ASP A N 1
ATOM 717 C CA . ASP A 1 96 ? 35.649 0.728 28.922 1.00 30.18 106 ASP A CA 1
ATOM 718 C C . ASP A 1 96 ? 35.558 0.854 30.438 1.00 31.05 106 ASP A C 1
ATOM 719 O O . ASP A 1 96 ? 35.174 -0.106 31.116 1.00 32.82 106 ASP A O 1
ATOM 724 N N . GLU A 1 97 ? 35.890 2.026 30.984 1.00 29.04 107 GLU A N 1
ATOM 725 C CA . GLU A 1 97 ? 35.807 2.222 32.428 1.00 28.71 107 GLU A CA 1
ATOM 726 C C . GLU A 1 97 ? 34.358 2.339 32.885 1.00 29.88 107 GLU A C 1
ATOM 727 O O . GLU A 1 97 ? 33.913 1.599 33.771 1.00 33.48 107 GLU A O 1
ATOM 733 N N . ALA A 1 98 ? 33.605 3.270 32.292 1.00 25.62 108 ALA A N 1
ATOM 734 C CA . ALA A 1 98 ? 32.209 3.454 32.668 1.00 23.94 108 ALA A CA 1
ATOM 735 C C . ALA A 1 98 ? 31.342 2.255 32.302 1.00 22.64 108 ALA A C 1
ATOM 736 O O . ALA A 1 98 ? 30.235 2.124 32.832 1.00 22.16 108 ALA A O 1
ATOM 738 N N . GLU A 1 99 ? 31.816 1.382 31.410 1.00 24.66 109 GLU A N 1
ATOM 739 C CA . GLU A 1 99 ? 31.070 0.166 31.101 1.00 26.51 109 GLU A CA 1
ATOM 740 C C . GLU A 1 99 ? 31.065 -0.798 32.282 1.00 26.26 109 GLU A C 1
ATOM 741 O O . GLU A 1 99 ? 30.139 -1.605 32.420 1.00 28.81 109 GLU A O 1
ATOM 747 N N . VAL A 1 100 ? 32.077 -0.724 33.141 1.00 24.78 110 VAL A N 1
ATOM 748 C CA . VAL A 1 100 ? 32.150 -1.554 34.336 1.00 23.80 110 VAL A CA 1
ATOM 749 C C . VAL A 1 100 ? 31.624 -0.819 35.563 1.00 23.80 110 VAL A C 1
ATOM 750 O O . VAL A 1 100 ? 30.959 -1.417 36.409 1.00 22.63 110 VAL A O 1
ATOM 754 N N . LEU A 1 101 ? 31.911 0.481 35.668 1.00 25.10 111 LEU A N 1
ATOM 755 C CA . LEU A 1 101 ? 31.472 1.280 36.806 1.00 27.30 111 LEU A CA 1
ATOM 756 C C . LEU A 1 101 ? 29.966 1.504 36.839 1.00 27.91 111 LEU A C 1
ATOM 757 O O . LEU A 1 101 ? 29.450 1.952 37.868 1.00 28.19 111 LEU A O 1
ATOM 762 N N . GLU A 1 102 ? 29.252 1.198 35.755 1.00 25.89 112 GLU A N 1
ATOM 763 C CA . GLU A 1 102 ? 27.833 1.519 35.676 1.00 27.09 112 GLU A CA 1
ATOM 764 C C . GLU A 1 102 ? 26.972 0.641 36.577 1.00 30.64 112 GLU A C 1
ATOM 765 O O . GLU A 1 102 ? 25.872 1.061 36.951 1.00 34.24 112 GLU A O 1
ATOM 771 N N . HIS A 1 103 ? 27.434 -0.556 36.937 1.00 30.70 113 HIS A N 1
ATOM 772 C CA . HIS A 1 103 ? 26.635 -1.477 37.736 1.00 30.10 113 HIS A CA 1
ATOM 773 C C . HIS A 1 103 ? 26.969 -1.445 39.221 1.00 30.01 113 HIS A C 1
ATOM 774 O O . HIS A 1 103 ? 26.428 -2.259 39.976 1.00 32.68 113 HIS A O 1
ATOM 781 N N . ALA A 1 104 ? 27.834 -0.534 39.664 1.00 28.91 114 ALA A N 1
ATOM 782 C CA . ALA A 1 104 ? 28.242 -0.488 41.062 1.00 31.08 114 ALA A CA 1
ATOM 783 C C . ALA A 1 104 ? 27.957 0.859 41.714 1.00 35.75 114 ALA A C 1
ATOM 784 O O . ALA A 1 104 ? 28.330 1.066 42.876 1.00 40.55 114 ALA A O 1
ATOM 786 N N . VAL A 1 105 ? 27.299 1.771 41.015 1.00 35.99 115 VAL A N 1
ATOM 787 C CA . VAL A 1 105 ? 27.087 3.127 41.505 1.00 39.64 115 VAL A CA 1
ATOM 788 C C . VAL A 1 105 ? 25.666 3.272 42.028 1.00 42.40 115 VAL A C 1
ATOM 789 O O . VAL A 1 105 ? 24.705 2.807 41.400 1.00 45.64 115 VAL A O 1
ATOM 793 N N . SER A 1 106 ? 25.531 3.928 43.178 1.00 36.53 116 SER A N 1
ATOM 794 C CA . SER A 1 106 ? 24.238 4.261 43.752 1.00 33.03 116 SER A CA 1
ATOM 795 C C . SER A 1 106 ? 23.739 5.600 43.214 1.00 35.11 116 SER A C 1
ATOM 796 O O . SER A 1 106 ? 24.507 6.420 42.707 1.00 35.75 116 SER A O 1
ATOM 799 N N . ASP A 1 107 ? 22.426 5.815 43.342 1.00 35.25 117 ASP A N 1
ATOM 800 C CA . ASP A 1 107 ? 21.834 7.066 42.877 1.00 35.25 117 ASP A CA 1
ATOM 801 C C . ASP A 1 107 ? 22.400 8.270 43.620 1.00 32.72 117 ASP A C 1
ATOM 802 O O . ASP A 1 107 ? 22.452 9.373 43.064 1.00 30.42 117 ASP A O 1
ATOM 807 N N . ARG A 1 108 ? 22.822 8.080 44.873 1.00 33.92 118 ARG A N 1
ATOM 808 C CA . ARG A 1 108 ? 23.436 9.167 45.629 1.00 32.17 118 ARG A CA 1
ATOM 809 C C . ARG A 1 108 ? 24.721 9.644 44.962 1.00 28.48 118 ARG A C 1
ATOM 810 O O . ARG A 1 108 ? 24.990 10.850 44.902 1.00 26.65 118 ARG A O 1
ATOM 818 N N . LEU A 1 109 ? 25.524 8.710 44.447 1.00 26.99 119 LEU A N 1
ATOM 819 C CA . LEU A 1 109 ? 26.805 9.082 43.856 1.00 24.90 119 LEU A CA 1
ATOM 820 C C . LEU A 1 109 ? 26.613 9.843 42.549 1.00 27.13 119 LEU A C 1
ATOM 821 O O . LEU A 1 109 ? 27.318 10.827 42.290 1.00 27.22 119 LEU A O 1
ATOM 826 N N . MET A 1 110 ? 25.664 9.409 41.714 1.00 27.58 120 MET A N 1
ATOM 827 C CA . MET A 1 110 ? 25.371 10.150 40.490 1.00 26.81 120 MET A CA 1
ATOM 828 C C . MET A 1 110 ? 24.819 11.536 40.789 1.00 28.51 120 MET A C 1
ATOM 829 O O . MET A 1 110 ? 25.012 12.460 39.994 1.00 28.08 120 MET A O 1
ATOM 834 N N . ALA A 1 111 ? 24.134 11.702 41.922 1.00 29.24 121 ALA A N 1
ATOM 835 C CA . ALA A 1 111 ? 23.607 13.015 42.276 1.00 29.62 121 ALA A CA 1
ATOM 836 C C . ALA A 1 111 ? 24.738 14.003 42.531 1.00 29.75 121 ALA A C 1
ATOM 837 O O . ALA A 1 111 ? 24.734 15.121 42.002 1.00 31.04 121 ALA A O 1
ATOM 839 N N . ARG A 1 112 ? 25.725 13.604 43.337 1.00 28.17 122 ARG A N 1
ATOM 840 C CA . ARG A 1 112 ? 26.865 14.480 43.585 1.00 29.67 122 ARG A CA 1
ATOM 841 C C . ARG A 1 112 ? 27.764 14.590 42.363 1.00 28.87 122 ARG A C 1
ATOM 842 O O . ARG A 1 112 ? 28.373 15.642 42.140 1.00 29.86 122 ARG A O 1
ATOM 850 N N . ILE A 1 113 ? 27.864 13.522 41.568 1.00 27.32 123 ILE A N 1
ATOM 851 C CA . ILE A 1 113 ? 28.580 13.608 40.298 1.00 23.02 123 ILE A CA 1
ATOM 852 C C . ILE A 1 113 ? 27.890 14.605 39.377 1.00 23.25 123 ILE A C 1
ATOM 853 O O . ILE A 1 113 ? 28.528 15.498 38.807 1.00 23.22 123 ILE A O 1
ATOM 858 N N . ASP A 1 114 ? 26.567 14.479 39.237 1.00 23.99 124 ASP A N 1
ATOM 859 C CA . ASP A 1 114 ? 25.812 15.407 38.401 1.00 27.97 124 ASP A CA 1
ATOM 860 C C . ASP A 1 114 ? 25.926 16.834 38.922 1.00 28.40 124 ASP A C 1
ATOM 861 O O . ASP A 1 114 ? 26.098 17.776 38.140 1.00 28.84 124 ASP A O 1
ATOM 866 N N . ALA A 1 115 ? 25.840 17.011 40.243 1.00 28.35 125 ALA A N 1
ATOM 867 C CA . ALA A 1 115 ? 25.892 18.353 40.816 1.00 27.53 125 ALA A CA 1
ATOM 868 C C . ALA A 1 115 ? 27.274 18.973 40.659 1.00 26.76 125 ALA A C 1
ATOM 869 O O . ALA A 1 115 ? 27.393 20.169 40.364 1.00 27.52 125 ALA A O 1
ATOM 871 N N . LYS A 1 116 ? 28.331 18.181 40.853 1.00 25.57 126 LYS A N 1
ATOM 872 C CA . LYS A 1 116 ? 29.681 18.718 40.722 1.00 25.11 126 LYS A CA 1
ATOM 873 C C . LYS A 1 116 ? 30.017 19.042 39.272 1.00 24.79 126 LYS A C 1
ATOM 874 O O . LYS A 1 116 ? 30.729 20.017 39.006 1.00 25.08 126 LYS A O 1
ATOM 880 N N . LEU A 1 117 ? 29.510 18.251 38.326 1.00 25.88 127 LEU A N 1
ATOM 881 C CA . LEU A 1 117 ? 29.760 18.491 36.910 1.00 27.74 127 LEU A CA 1
ATOM 882 C C . LEU A 1 117 ? 28.972 19.673 36.357 1.00 33.03 127 LEU A C 1
ATOM 883 O O . LEU A 1 117 ? 29.139 20.004 35.177 1.00 33.82 127 LEU A O 1
ATOM 888 N N . GLY A 1 118 ? 28.129 20.312 37.165 1.00 34.93 128 GLY A N 1
ATOM 889 C CA . GLY A 1 118 ? 27.298 21.390 36.671 1.00 38.10 128 GLY A CA 1
ATOM 890 C C . GLY A 1 118 ? 26.110 20.944 35.855 1.00 41.29 128 GLY A C 1
ATOM 891 O O . GLY A 1 118 ? 25.616 21.718 35.029 1.00 43.99 128 GLY A O 1
ATOM 892 N N . PHE A 1 119 ? 25.634 19.714 36.066 1.00 42.10 129 PHE A N 1
ATOM 893 C CA . PHE A 1 119 ? 24.526 19.122 35.326 1.00 44.36 129 PHE A CA 1
ATOM 894 C C . PHE A 1 119 ? 24.817 19.145 33.831 1.00 46.73 129 PHE A C 1
ATOM 895 O O . PHE A 1 119 ? 24.193 19.914 33.088 1.00 48.97 129 PHE A O 1
ATOM 903 N N . PRO A 1 120 ? 25.746 18.324 33.351 1.00 45.70 130 PRO A N 1
ATOM 904 C CA . PRO A 1 120 ? 26.044 18.310 31.920 1.00 45.49 130 PRO A CA 1
ATOM 905 C C . PRO A 1 120 ? 24.976 17.562 31.144 1.00 46.90 130 PRO A C 1
ATOM 906 O O . PRO A 1 120 ? 24.315 16.654 31.654 1.00 48.67 130 PRO A O 1
ATOM 910 N N . GLN A 1 121 ? 24.807 17.967 29.887 1.00 46.98 131 GLN A N 1
ATOM 911 C CA . GLN A 1 121 ? 23.813 17.368 29.013 1.00 49.30 131 GLN A CA 1
ATOM 912 C C . GLN A 1 121 ? 24.410 16.476 27.936 1.00 47.68 131 GLN A C 1
ATOM 913 O O . GLN A 1 121 ? 23.658 15.760 27.267 1.00 46.19 131 GLN A O 1
ATOM 919 N N . ARG A 1 122 ? 25.728 16.491 27.750 1.00 48.71 132 ARG A N 1
ATOM 920 C CA . ARG A 1 122 ? 26.346 15.712 26.689 1.00 50.95 132 ARG A CA 1
ATOM 921 C C . ARG A 1 122 ? 27.677 15.141 27.160 1.00 53.30 132 ARG A C 1
ATOM 922 O O . ARG A 1 122 ? 28.305 15.644 28.095 1.00 52.64 132 ARG A O 1
ATOM 930 N N . ASP A 1 123 ? 28.091 14.068 26.487 1.00 55.56 133 ASP A N 1
ATOM 931 C CA . ASP A 1 123 ? 29.291 13.288 26.765 1.00 51.57 133 ASP A CA 1
ATOM 932 C C . ASP A 1 123 ? 30.563 14.049 26.421 1.00 52.33 133 ASP A C 1
ATOM 933 O O . ASP A 1 123 ? 30.499 15.171 25.901 1.00 55.19 133 ASP A O 1
ATOM 938 N N . PRO A 1 124 ? 31.738 13.480 26.705 1.00 50.65 134 PRO A N 1
ATOM 939 C CA . PRO A 1 124 ? 32.939 13.904 25.974 1.00 49.98 134 PRO A CA 1
ATOM 940 C C . PRO A 1 124 ? 32.840 13.619 24.488 1.00 48.85 134 PRO A C 1
ATOM 941 O O . PRO A 1 124 ? 33.578 14.222 23.700 1.00 49.30 134 PRO A O 1
ATOM 945 N N . HIS A 1 125 ? 31.945 12.716 24.086 1.00 47.67 135 HIS A N 1
ATOM 946 C CA . HIS A 1 125 ? 31.676 12.411 22.688 1.00 46.63 135 HIS A CA 1
ATOM 947 C C . HIS A 1 125 ? 30.453 13.140 22.150 1.00 46.54 135 HIS A C 1
ATOM 948 O O . HIS A 1 125 ? 30.110 12.960 20.977 1.00 47.52 135 HIS A O 1
ATOM 955 N N . GLY A 1 126 ? 29.787 13.947 22.971 1.00 44.10 136 GLY A N 1
ATOM 956 C CA . GLY A 1 126 ? 28.554 14.586 22.572 1.00 44.47 136 GLY A CA 1
ATOM 957 C C . GLY A 1 126 ? 27.318 13.732 22.736 1.00 45.22 136 GLY A C 1
ATOM 958 O O . GLY A 1 126 ? 26.221 14.189 22.388 1.00 45.84 136 GLY A O 1
ATOM 959 N N . ASP A 1 127 ? 27.461 12.508 23.239 1.00 43.52 137 ASP A N 1
ATOM 960 C CA . ASP A 1 127 ? 26.309 11.658 23.497 1.00 41.61 137 ASP A CA 1
ATOM 961 C C . ASP A 1 127 ? 25.385 12.343 24.497 1.00 39.50 137 ASP A C 1
ATOM 962 O O . ASP A 1 127 ? 25.844 12.768 25.566 1.00 37.05 137 ASP A O 1
ATOM 967 N N . PRO A 1 128 ? 24.094 12.473 24.198 1.00 39.58 138 PRO A N 1
ATOM 968 C CA . PRO A 1 128 ? 23.198 13.187 25.115 1.00 39.19 138 PRO A CA 1
ATOM 969 C C . PRO A 1 128 ? 23.008 12.429 26.419 1.00 37.23 138 PRO A C 1
ATOM 970 O O . PRO A 1 128 ? 22.818 11.210 26.432 1.00 35.48 138 PRO A O 1
ATOM 974 N N . ILE A 1 129 ? 23.072 13.166 27.524 1.00 37.97 139 ILE A N 1
ATOM 975 C CA . ILE A 1 129 ? 22.898 12.604 28.858 1.00 40.32 139 ILE A CA 1
ATOM 976 C C . ILE A 1 129 ? 21.425 12.744 29.233 1.00 44.34 139 ILE A C 1
ATOM 977 O O . ILE A 1 129 ? 20.953 13.882 29.410 1.00 46.05 139 ILE A O 1
ATOM 982 N N . PRO A 1 130 ? 20.675 11.651 29.358 1.00 45.79 140 PRO A N 1
ATOM 983 C CA . PRO A 1 130 ? 19.266 11.766 29.752 1.00 47.86 140 PRO A CA 1
ATOM 984 C C . PRO A 1 130 ? 19.132 12.375 31.139 1.00 51.53 140 PRO A C 1
ATOM 985 O O . PRO A 1 130 ? 19.881 12.042 32.059 1.00 49.59 140 PRO A O 1
ATOM 989 N N . GLY A 1 131 ? 18.169 13.281 31.281 1.00 57.55 141 GLY A N 1
ATOM 990 C CA . GLY A 1 131 ? 17.895 13.857 32.578 1.00 63.85 141 GLY A CA 1
ATOM 991 C C . GLY A 1 131 ? 17.353 12.833 33.555 1.00 67.92 141 GLY A C 1
ATOM 992 O O . GLY A 1 131 ? 16.910 11.745 33.184 1.00 68.70 141 GLY A O 1
ATOM 993 N N . ALA A 1 132 ? 17.404 13.193 34.841 1.00 70.16 142 ALA A N 1
ATOM 994 C CA . ALA A 1 132 ? 16.864 12.314 35.875 1.00 72.02 142 ALA A CA 1
ATOM 995 C C . ALA A 1 132 ? 15.379 12.062 35.655 1.00 77.91 142 ALA A C 1
ATOM 996 O O . ALA A 1 132 ? 14.895 10.939 35.840 1.00 78.42 142 ALA A O 1
ATOM 998 N N . ASP A 1 133 ? 14.643 13.099 35.256 1.00 84.00 143 ASP A N 1
ATOM 999 C CA . ASP A 1 133 ? 13.250 12.924 34.863 1.00 91.06 143 ASP A CA 1
ATOM 1000 C C . ASP A 1 133 ? 13.112 11.977 33.676 1.00 92.73 143 ASP A C 1
ATOM 1001 O O . ASP A 1 133 ? 12.131 11.228 33.591 1.00 97.97 143 ASP A O 1
ATOM 1006 N N . GLY A 1 134 ? 14.075 11.992 32.756 1.00 93.40 144 GLY A N 1
ATOM 1007 C CA . GLY A 1 134 ? 14.075 11.061 31.643 1.00 92.32 144 GLY A CA 1
ATOM 1008 C C . GLY A 1 134 ? 13.673 11.668 30.314 1.00 87.39 144 GLY A C 1
ATOM 1009 O O . GLY A 1 134 ? 12.952 11.039 29.534 1.00 91.55 144 GLY A O 1
ATOM 1010 N N . GLN A 1 135 ? 14.143 12.886 30.036 1.00 75.08 145 GLN A N 1
ATOM 1011 C CA . GLN A 1 135 ? 13.764 13.572 28.805 1.00 72.31 145 GLN A CA 1
ATOM 1012 C C . GLN A 1 135 ? 14.645 13.164 27.629 1.00 65.09 145 GLN A C 1
ATOM 1013 O O . GLN A 1 135 ? 14.133 12.868 26.543 1.00 69.05 145 GLN A O 1
ATOM 1019 N N . VAL A 1 136 ? 15.961 13.157 27.833 1.00 55.33 146 VAL A N 1
ATOM 1020 C CA . VAL A 1 136 ? 16.984 12.965 26.801 1.00 47.84 146 VAL A CA 1
ATOM 1021 C C . VAL A 1 136 ? 17.049 14.202 25.912 1.00 46.40 146 VAL A C 1
ATOM 1022 O O . VAL A 1 136 ? 16.065 14.534 25.236 1.00 49.17 146 VAL A O 1
ATOM 1026 N N . PRO A 1 137 ? 18.176 14.915 25.888 1.00 42.78 147 PRO A N 1
ATOM 1027 C CA . PRO A 1 137 ? 18.313 16.056 24.976 1.00 42.67 147 PRO A CA 1
ATOM 1028 C C . PRO A 1 137 ? 19.037 15.693 23.688 1.00 44.01 147 PRO A C 1
ATOM 1029 O O . PRO A 1 137 ? 20.224 15.992 23.524 1.00 43.31 147 PRO A O 1
ATOM 1033 N N . THR A 1 138 ? 18.330 15.053 22.766 1.00 45.38 148 THR A N 1
ATOM 1034 C CA . THR A 1 138 ? 18.940 14.632 21.510 1.00 45.75 148 THR A CA 1
ATOM 1035 C C . THR A 1 138 ? 19.082 15.826 20.572 1.00 47.65 148 THR A C 1
ATOM 1036 O O . THR A 1 138 ? 18.105 16.547 20.345 1.00 47.98 148 THR A O 1
ATOM 1040 N N . PRO A 1 139 ? 20.266 16.070 20.020 1.00 50.62 149 PRO A N 1
ATOM 1041 C CA . PRO A 1 139 ? 20.422 17.150 19.044 1.00 54.35 149 PRO A CA 1
ATOM 1042 C C . PRO A 1 139 ? 19.939 16.712 17.673 1.00 58.82 149 PRO A C 1
ATOM 1043 O O . PRO A 1 139 ? 19.960 15.514 17.350 1.00 61.07 149 PRO A O 1
ATOM 1047 N N . PRO A 1 140 ? 19.490 17.650 16.838 1.00 61.41 150 PRO A N 1
ATOM 1048 C CA . PRO A 1 140 ? 19.023 17.280 15.495 1.00 61.95 150 PRO A CA 1
ATOM 1049 C C . PRO A 1 140 ? 20.168 17.135 14.504 1.00 56.16 150 PRO A C 1
ATOM 1050 O O . PRO A 1 140 ? 20.600 18.117 13.892 1.00 55.24 150 PRO A O 1
ATOM 1054 N N . ALA A 1 141 ? 20.661 15.911 14.328 1.00 53.04 151 ALA A N 1
ATOM 1055 C CA . ALA A 1 141 ? 21.880 15.687 13.568 1.00 51.31 151 ALA A CA 1
ATOM 1056 C C . ALA A 1 141 ? 21.749 14.441 12.704 1.00 49.47 151 ALA A C 1
ATOM 1057 O O . ALA A 1 141 ? 20.884 13.589 12.923 1.00 49.26 151 ALA A O 1
ATOM 1059 N N . ARG A 1 142 ? 22.630 14.353 11.708 1.00 48.00 152 ARG A N 1
ATOM 1060 C CA . ARG A 1 142 ? 22.781 13.160 10.890 1.00 43.48 152 ARG A CA 1
ATOM 1061 C C . ARG A 1 142 ? 24.265 12.935 10.628 1.00 35.61 152 ARG A C 1
ATOM 1062 O O . ARG A 1 142 ? 25.095 13.823 10.837 1.00 32.34 152 ARG A O 1
ATOM 1070 N N . GLN A 1 143 ? 24.590 11.729 10.168 1.00 33.35 153 GLN A N 1
ATOM 1071 C CA . GLN A 1 143 ? 25.981 11.366 9.937 1.00 31.62 153 GLN A CA 1
ATOM 1072 C C . GLN A 1 143 ? 26.588 12.206 8.820 1.00 31.99 153 GLN A C 1
ATOM 1073 O O . GLN A 1 143 ? 25.902 12.631 7.885 1.00 34.51 153 GLN A O 1
ATOM 1079 N N . LEU A 1 144 ? 27.900 12.442 8.925 1.00 29.52 154 LEU A N 1
ATOM 1080 C CA . LEU A 1 144 ? 28.613 13.164 7.876 1.00 31.75 154 LEU A CA 1
ATOM 1081 C C . LEU A 1 144 ? 28.542 12.419 6.548 1.00 34.67 154 LEU A C 1
ATOM 1082 O O . LEU A 1 144 ? 28.370 13.035 5.489 1.00 33.30 154 LEU A O 1
ATOM 1087 N N . TRP A 1 145 ? 28.676 11.091 6.588 1.00 36.31 155 TRP A N 1
ATOM 1088 C CA . TRP A 1 145 ? 28.569 10.291 5.373 1.00 36.16 155 TRP A CA 1
ATOM 1089 C C . TRP A 1 145 ? 27.207 10.457 4.708 1.00 38.46 155 TRP A C 1
ATOM 1090 O O . TRP A 1 145 ? 27.103 10.379 3.479 1.00 39.25 155 TRP A O 1
ATOM 1101 N N . ALA A 1 146 ? 26.158 10.693 5.498 1.00 40.43 156 ALA A N 1
ATOM 1102 C CA . ALA A 1 146 ? 24.815 10.865 4.961 1.00 41.06 156 ALA A CA 1
ATOM 1103 C C . ALA A 1 146 ? 24.598 12.230 4.321 1.00 42.62 156 ALA A C 1
ATOM 1104 O O . ALA A 1 146 ? 23.559 12.439 3.685 1.00 41.66 156 ALA A O 1
ATOM 1106 N N A CYS A 1 147 ? 25.536 13.158 4.491 0.59 45.80 157 CYS A N 1
ATOM 1107 N N B CYS A 1 147 ? 25.542 13.153 4.450 0.41 45.85 157 CYS A N 1
ATOM 1108 C CA A CYS A 1 147 ? 25.453 14.469 3.873 0.59 48.14 157 CYS A CA 1
ATOM 1109 C CA B CYS A 1 147 ? 25.409 14.478 3.866 0.41 44.52 157 CYS A CA 1
ATOM 1110 C C A CYS A 1 147 ? 25.912 14.394 2.420 0.59 50.88 157 CYS A C 1
ATOM 1111 C C B CYS A 1 147 ? 26.179 14.563 2.550 0.41 51.22 157 CYS A C 1
ATOM 1112 O O A CYS A 1 147 ? 26.384 13.361 1.940 0.59 50.78 157 CYS A O 1
ATOM 1113 O O B CYS A 1 147 ? 27.116 13.802 2.299 0.41 50.35 157 CYS A O 1
ATOM 1118 N N . ARG A 1 148 ? 25.771 15.511 1.712 1.00 50.16 158 ARG A N 1
ATOM 1119 C CA . ARG A 1 148 ? 26.223 15.604 0.332 1.00 56.82 158 ARG A CA 1
ATOM 1120 C C . ARG A 1 148 ? 27.124 16.818 0.135 1.00 59.77 158 ARG A C 1
ATOM 1121 O O . ARG A 1 148 ? 27.319 17.636 1.038 1.00 56.08 158 ARG A O 1
ATOM 1129 N N . ASP A 1 149 ? 27.675 16.915 -1.075 1.00 67.58 159 ASP A N 1
ATOM 1130 C CA . ASP A 1 149 ? 28.678 17.928 -1.379 1.00 71.05 159 ASP A CA 1
ATOM 1131 C C . ASP A 1 149 ? 28.108 19.331 -1.214 1.00 73.88 159 ASP A C 1
ATOM 1132 O O . ASP A 1 149 ? 26.970 19.609 -1.600 1.00 81.20 159 ASP A O 1
ATOM 1137 N N . GLY A 1 150 ? 28.915 20.220 -0.636 1.00 71.10 160 GLY A N 1
ATOM 1138 C CA . GLY A 1 150 ? 28.511 21.581 -0.380 1.00 69.59 160 GLY A CA 1
ATOM 1139 C C . GLY A 1 150 ? 27.931 21.827 0.996 1.00 65.18 160 GLY A C 1
ATOM 1140 O O . GLY A 1 150 ? 27.957 22.970 1.468 1.00 67.94 160 GLY A O 1
ATOM 1141 N N . ASP A 1 151 ? 27.412 20.793 1.652 1.00 57.73 161 ASP A N 1
ATOM 1142 C CA . ASP A 1 151 ? 26.815 20.955 2.970 1.00 52.99 161 ASP A CA 1
ATOM 1143 C C . ASP A 1 151 ? 27.872 21.338 4.001 1.00 49.60 161 ASP A C 1
ATOM 1144 O O . ASP A 1 151 ? 29.052 21.003 3.875 1.00 48.35 161 ASP A O 1
ATOM 1149 N N . THR A 1 152 ? 27.431 22.052 5.030 1.00 48.59 162 THR A N 1
ATOM 1150 C CA . THR A 1 152 ? 28.265 22.420 6.163 1.00 48.54 162 THR A CA 1
ATOM 1151 C C . THR A 1 152 ? 27.613 21.921 7.446 1.00 46.95 162 THR A C 1
ATOM 1152 O O . THR A 1 152 ? 26.491 21.408 7.442 1.00 47.50 162 THR A O 1
ATOM 1156 N N . GLY A 1 153 ? 28.329 22.075 8.555 1.00 44.50 163 GLY A N 1
ATOM 1157 C CA . GLY A 1 153 ? 27.774 21.680 9.832 1.00 43.49 163 GLY A CA 1
ATOM 1158 C C . GLY A 1 153 ? 28.756 21.685 10.984 1.00 42.15 163 GLY A C 1
ATOM 1159 O O . GLY A 1 153 ? 29.973 21.729 10.780 1.00 41.73 163 GLY A O 1
ATOM 1160 N N . THR A 1 154 ? 28.226 21.629 12.204 1.00 40.57 164 THR A N 1
ATOM 1161 C CA . THR A 1 154 ? 29.021 21.574 13.423 1.00 35.09 164 THR A CA 1
ATOM 1162 C C . THR A 1 154 ? 28.975 20.161 13.989 1.00 32.18 164 THR A C 1
ATOM 1163 O O . THR A 1 154 ? 27.890 19.592 14.156 1.00 32.25 164 THR A O 1
ATOM 1167 N N . VAL A 1 155 ? 30.149 19.596 14.275 1.00 30.80 165 VAL A N 1
ATOM 1168 C CA . VAL A 1 155 ? 30.213 18.247 14.832 1.00 31.14 165 VAL A CA 1
ATOM 1169 C C . VAL A 1 155 ? 29.504 18.231 16.178 1.00 31.23 165 VAL A C 1
ATOM 1170 O O . VAL A 1 155 ? 29.827 19.019 17.076 1.00 31.37 165 VAL A O 1
ATOM 1174 N N . ALA A 1 156 ? 28.533 17.331 16.324 1.00 30.54 166 ALA A N 1
ATOM 1175 C CA . ALA A 1 156 ? 27.701 17.274 17.517 1.00 29.42 166 ALA A CA 1
ATOM 1176 C C . ALA A 1 156 ? 27.819 15.977 18.300 1.00 27.06 166 ALA A C 1
ATOM 1177 O O . ALA A 1 156 ? 27.568 15.985 19.507 1.00 26.90 166 ALA A O 1
ATOM 1179 N N . ARG A 1 157 ? 28.184 14.869 17.659 1.00 26.79 167 ARG A N 1
ATOM 1180 C CA . ARG A 1 157 ? 28.281 13.595 18.360 1.00 27.12 167 ARG A CA 1
ATOM 1181 C C . ARG A 1 157 ? 29.188 12.673 17.562 1.00 27.47 167 ARG A C 1
ATOM 1182 O O . ARG A 1 157 ? 29.047 12.569 16.340 1.00 28.22 167 ARG A O 1
ATOM 1190 N N . ILE A 1 158 ? 30.108 12.004 18.252 1.00 26.83 168 ILE A N 1
ATOM 1191 C CA . ILE A 1 158 ? 31.028 11.055 17.636 1.00 25.68 168 ILE A CA 1
ATOM 1192 C C . ILE A 1 158 ? 30.894 9.720 18.355 1.00 27.94 168 ILE A C 1
ATOM 1193 O O . ILE A 1 158 ? 30.947 9.666 19.589 1.00 27.36 168 ILE A O 1
ATOM 1198 N N . SER A 1 159 ? 30.714 8.650 17.582 1.00 29.35 169 SER A N 1
ATOM 1199 C CA . SER A 1 159 ? 30.610 7.318 18.159 1.00 30.77 169 SER A CA 1
ATOM 1200 C C . SER A 1 159 ? 31.902 6.940 18.873 1.00 33.79 169 SER A C 1
ATOM 1201 O O . SER A 1 159 ? 32.998 7.351 18.483 1.00 40.91 169 SER A O 1
ATOM 1204 N N . ASP A 1 160 ? 31.764 6.144 19.932 1.00 29.86 170 ASP A N 1
ATOM 1205 C CA . ASP A 1 160 ? 32.910 5.676 20.703 1.00 28.15 170 ASP A CA 1
ATOM 1206 C C . ASP A 1 160 ? 33.093 4.165 20.604 1.00 28.96 170 ASP A C 1
ATOM 1207 O O . ASP A 1 160 ? 33.761 3.568 21.454 1.00 31.69 170 ASP A O 1
ATOM 1212 N N . ALA A 1 161 ? 32.512 3.535 19.580 1.00 25.73 171 ALA A N 1
ATOM 1213 C CA . ALA A 1 161 ? 32.649 2.091 19.434 1.00 25.45 171 ALA A CA 1
ATOM 1214 C C . ALA A 1 161 ? 34.092 1.686 19.165 1.00 28.13 171 ALA A C 1
ATOM 1215 O O . ALA A 1 161 ? 34.500 0.575 19.522 1.00 29.47 171 ALA A O 1
ATOM 1217 N N . ASP A 1 162 ? 34.873 2.565 18.550 1.00 29.41 172 ASP A N 1
ATOM 1218 C CA . ASP A 1 162 ? 36.270 2.285 18.226 1.00 30.69 172 ASP A CA 1
ATOM 1219 C C . ASP A 1 162 ? 37.144 3.361 18.852 1.00 27.13 172 ASP A C 1
ATOM 1220 O O . ASP A 1 162 ? 37.144 4.510 18.371 1.00 27.34 172 ASP A O 1
ATOM 1225 N N . PRO A 1 163 ? 37.899 3.057 19.912 1.00 23.73 173 PRO A N 1
ATOM 1226 C CA . PRO A 1 163 ? 38.728 4.105 20.528 1.00 23.81 173 PRO A CA 1
ATOM 1227 C C . PRO A 1 163 ? 39.846 4.580 19.620 1.00 23.06 173 PRO A C 1
ATOM 1228 O O . PRO A 1 163 ? 40.280 5.733 19.741 1.00 20.71 173 PRO A O 1
ATOM 1232 N N . GLN A 1 164 ? 40.322 3.725 18.712 1.00 24.42 174 GLN A N 1
ATOM 1233 C CA . GLN A 1 164 ? 41.329 4.152 17.748 1.00 24.72 174 GLN A CA 1
ATOM 1234 C C . GLN A 1 164 ? 40.821 5.311 16.902 1.00 26.66 174 GLN A C 1
ATOM 1235 O O . GLN A 1 164 ? 41.566 6.256 16.617 1.00 25.80 174 GLN A O 1
ATOM 1241 N N . MET A 1 165 ? 39.549 5.258 16.499 1.00 28.69 175 MET A N 1
ATOM 1242 C CA . MET A 1 165 ? 38.996 6.302 15.647 1.00 32.82 175 MET A CA 1
ATOM 1243 C C . MET A 1 165 ? 38.881 7.630 16.384 1.00 34.70 175 MET A C 1
ATOM 1244 O O . MET A 1 165 ? 39.051 8.692 15.773 1.00 34.32 175 MET A O 1
ATOM 1249 N N . LEU A 1 166 ? 38.589 7.594 17.687 1.00 38.00 176 LEU A N 1
ATOM 1250 C CA . LEU A 1 166 ? 38.614 8.821 18.477 1.00 40.32 176 LEU A CA 1
ATOM 1251 C C . LEU A 1 166 ? 40.026 9.383 18.557 1.00 36.32 176 LEU A C 1
ATOM 1252 O O . LEU A 1 166 ? 40.222 10.603 18.510 1.00 35.75 176 LEU A O 1
ATOM 1257 N N . ARG A 1 167 ? 41.023 8.504 18.678 1.00 33.74 177 ARG A N 1
ATOM 1258 C CA . ARG A 1 167 ? 42.413 8.945 18.681 1.00 33.49 177 ARG A CA 1
ATOM 1259 C C . ARG A 1 167 ? 42.766 9.616 17.361 1.00 33.92 177 ARG A C 1
ATOM 1260 O O . ARG A 1 167 ? 43.388 10.685 17.336 1.00 36.64 177 ARG A O 1
ATOM 1268 N N . TYR A 1 168 ? 42.371 8.993 16.248 1.00 32.21 178 TYR A N 1
ATOM 1269 C CA . TYR A 1 168 ? 42.628 9.565 14.930 1.00 26.76 178 TYR A CA 1
ATOM 1270 C C . TYR A 1 168 ? 41.956 10.923 14.779 1.00 22.07 178 TYR A C 1
ATOM 1271 O O . TYR A 1 168 ? 42.554 11.864 14.245 1.00 21.51 178 TYR A O 1
ATOM 1280 N N . PHE A 1 169 ? 40.712 11.046 15.251 1.00 21.31 179 PHE A N 1
ATOM 1281 C CA . PHE A 1 169 ? 39.992 12.309 15.120 1.00 22.94 179 PHE A CA 1
ATOM 1282 C C . PHE A 1 169 ? 40.687 13.426 15.887 1.00 25.05 179 PHE A C 1
ATOM 1283 O O . PHE A 1 169 ? 40.819 14.548 15.381 1.00 24.28 179 PHE A O 1
ATOM 1291 N N . ALA A 1 170 ? 41.143 13.136 17.109 1.00 26.51 180 ALA A N 1
ATOM 1292 C CA . ALA A 1 170 ? 41.813 14.151 17.916 1.00 25.71 180 ALA A CA 1
ATOM 1293 C C . ALA A 1 170 ? 43.131 14.591 17.292 1.00 27.14 180 ALA A C 1
ATOM 1294 O O . ALA A 1 170 ? 43.518 15.758 17.426 1.00 28.29 180 ALA A O 1
ATOM 1296 N N . SER A 1 171 ? 43.827 13.683 16.604 1.00 25.54 181 SER A N 1
ATOM 1297 C CA . SER A 1 171 ? 45.130 14.024 16.044 1.00 27.41 181 SER A CA 1
ATOM 1298 C C . SER A 1 171 ? 45.010 14.951 14.840 1.00 31.41 181 SER A C 1
ATOM 1299 O O . SER A 1 171 ? 45.905 15.771 14.604 1.00 34.38 181 SER A O 1
ATOM 1302 N N . ILE A 1 172 ? 43.927 14.847 14.072 1.00 32.46 182 ILE A N 1
ATOM 1303 C CA . ILE A 1 172 ? 43.774 15.697 12.895 1.00 33.20 182 ILE A CA 1
ATOM 1304 C C . ILE A 1 172 ? 43.008 16.982 13.209 1.00 35.72 182 ILE A C 1
ATOM 1305 O O . ILE A 1 172 ? 43.200 17.994 12.528 1.00 41.13 182 ILE A O 1
ATOM 1310 N N . GLY A 1 173 ? 42.144 16.970 14.222 1.00 30.94 183 GLY A N 1
ATOM 1311 C CA . GLY A 1 173 ? 41.498 18.193 14.653 1.00 31.26 183 GLY A CA 1
ATOM 1312 C C . GLY A 1 173 ? 39.985 18.185 14.590 1.00 32.41 183 GLY A C 1
ATOM 1313 O O . GLY A 1 173 ? 39.358 19.249 14.571 1.00 32.36 183 GLY A O 1
ATOM 1314 N N . ILE A 1 174 ? 39.381 17.002 14.562 1.00 33.58 184 ILE A N 1
ATOM 1315 C CA . ILE A 1 174 ? 37.926 16.873 14.523 1.00 36.83 184 ILE A CA 1
ATOM 1316 C C . ILE A 1 174 ? 37.478 16.636 15.961 1.00 44.78 184 ILE A C 1
ATOM 1317 O O . ILE A 1 174 ? 37.470 15.511 16.463 1.00 46.94 184 ILE A O 1
ATOM 1322 N N . SER A 1 175 ? 37.114 17.717 16.638 1.00 50.18 185 SER A N 1
ATOM 1323 C CA . SER A 1 175 ? 36.563 17.668 17.982 1.00 51.10 185 SER A CA 1
ATOM 1324 C C . SER A 1 175 ? 35.087 18.042 17.931 1.00 51.07 185 SER A C 1
ATOM 1325 O O . SER A 1 175 ? 34.538 18.365 16.874 1.00 55.04 185 SER A O 1
ATOM 1328 N N . LEU A 1 176 ? 34.439 17.991 19.089 1.00 45.30 186 LEU A N 1
ATOM 1329 C CA . LEU A 1 176 ? 33.087 18.514 19.186 1.00 44.36 186 LEU A CA 1
ATOM 1330 C C . LEU A 1 176 ? 33.113 20.024 18.996 1.00 47.74 186 LEU A C 1
ATOM 1331 O O . LEU A 1 176 ? 34.042 20.702 19.444 1.00 51.29 186 LEU A O 1
ATOM 1336 N N . ASP A 1 177 ? 32.097 20.539 18.307 1.00 46.24 187 ASP A N 1
ATOM 1337 C CA . ASP A 1 177 ? 31.865 21.947 17.986 1.00 48.23 187 ASP A CA 1
ATOM 1338 C C . ASP A 1 177 ? 32.742 22.439 16.836 1.00 48.15 187 ASP A C 1
ATOM 1339 O O . ASP A 1 177 ? 32.682 23.633 16.513 1.00 48.56 187 ASP A O 1
ATOM 1344 N N . SER A 1 178 ? 33.542 21.580 16.206 1.00 46.68 188 SER A N 1
ATOM 1345 C CA . SER A 1 178 ? 34.308 21.987 15.035 1.00 45.62 188 SER A CA 1
ATOM 1346 C C . SER A 1 178 ? 33.416 21.982 13.799 1.00 44.50 188 SER A C 1
ATOM 1347 O O . SER A 1 178 ? 32.616 21.065 13.595 1.00 42.32 188 SER A O 1
ATOM 1350 N N . ARG A 1 179 ? 33.557 23.016 12.972 1.00 45.78 189 ARG A N 1
ATOM 1351 C CA . ARG A 1 179 ? 32.722 23.180 11.789 1.00 46.33 189 ARG A CA 1
ATOM 1352 C C . ARG A 1 179 ? 33.403 22.579 10.565 1.00 41.50 189 ARG A C 1
ATOM 1353 O O . ARG A 1 179 ? 34.600 22.791 10.344 1.00 40.79 189 ARG A O 1
ATOM 1361 N N . LEU A 1 180 ? 32.636 21.828 9.778 1.00 39.28 190 LEU A N 1
ATOM 1362 C CA . LEU A 1 180 ? 33.130 21.152 8.588 1.00 39.30 190 LEU A CA 1
ATOM 1363 C C . LEU A 1 180 ? 32.357 21.615 7.359 1.00 42.67 190 LEU A C 1
ATOM 1364 O O . LEU A 1 180 ? 31.227 22.104 7.456 1.00 44.33 190 LEU A O 1
ATOM 1369 N N . ARG A 1 181 ? 32.979 21.454 6.194 1.00 42.78 191 ARG A N 1
ATOM 1370 C CA . ARG A 1 181 ? 32.267 21.475 4.924 1.00 43.35 191 ARG A CA 1
ATOM 1371 C C . ARG A 1 181 ? 32.723 20.290 4.091 1.00 37.00 191 ARG A C 1
ATOM 1372 O O . ARG A 1 181 ? 33.920 20.000 4.018 1.00 35.16 191 ARG A O 1
ATOM 1380 N N . VAL A 1 182 ? 31.770 19.610 3.467 1.00 33.98 192 VAL A N 1
ATOM 1381 C CA . VAL A 1 182 ? 32.090 18.516 2.559 1.00 34.29 192 VAL A CA 1
ATOM 1382 C C . VAL A 1 182 ? 32.517 19.089 1.216 1.00 35.94 192 VAL A C 1
ATOM 1383 O O . VAL A 1 182 ? 31.819 19.926 0.630 1.00 37.00 192 VAL A O 1
ATOM 1387 N N . LEU A 1 183 ? 33.673 18.642 0.727 1.00 35.57 193 LEU A N 1
ATOM 1388 C CA . LEU A 1 183 ? 34.227 19.105 -0.537 1.00 39.10 193 LEU A CA 1
ATOM 1389 C C . LEU A 1 183 ? 33.949 18.140 -1.683 1.00 44.82 193 LEU A C 1
ATOM 1390 O O . LEU A 1 183 ? 33.437 18.551 -2.729 1.00 48.89 193 LEU A O 1
ATOM 1395 N N . ALA A 1 184 ? 34.275 16.860 -1.506 1.00 44.38 194 ALA A N 1
ATOM 1396 C CA . ALA A 1 184 ? 34.102 15.854 -2.551 1.00 44.33 194 ALA A CA 1
ATOM 1397 C C . ALA A 1 184 ? 33.718 14.536 -1.897 1.00 44.28 194 ALA A C 1
ATOM 1398 O O . ALA A 1 184 ? 34.567 13.868 -1.298 1.00 45.73 194 ALA A O 1
ATOM 1400 N N . ARG A 1 185 ? 32.444 14.161 -2.010 1.00 43.60 195 ARG A N 1
ATOM 1401 C CA . ARG A 1 185 ? 31.948 12.889 -1.498 1.00 42.29 195 ARG A CA 1
ATOM 1402 C C . ARG A 1 185 ? 31.928 11.888 -2.646 1.00 47.05 195 ARG A C 1
ATOM 1403 O O . ARG A 1 185 ? 31.084 11.975 -3.544 1.00 50.11 195 ARG A O 1
ATOM 1411 N N . ARG A 1 186 ? 32.862 10.942 -2.616 1.00 47.73 196 ARG A N 1
ATOM 1412 C CA . ARG A 1 186 ? 32.981 9.910 -3.643 1.00 49.79 196 ARG A CA 1
ATOM 1413 C C . ARG A 1 186 ? 32.415 8.620 -3.061 1.00 52.91 196 ARG A C 1
ATOM 1414 O O . ARG A 1 186 ? 33.119 7.854 -2.403 1.00 54.14 196 ARG A O 1
ATOM 1422 N N . GLU A 1 187 ? 31.119 8.389 -3.306 1.00 55.87 197 GLU A N 1
ATOM 1423 C CA . GLU A 1 187 ? 30.448 7.216 -2.749 1.00 58.86 197 GLU A CA 1
ATOM 1424 C C . GLU A 1 187 ? 31.155 5.929 -3.148 1.00 57.70 197 GLU A C 1
ATOM 1425 O O . GLU A 1 187 ? 31.182 4.965 -2.374 1.00 58.29 197 GLU A O 1
ATOM 1431 N N . PHE A 1 188 ? 31.726 5.895 -4.345 1.00 57.69 198 PHE A N 1
ATOM 1432 C CA . PHE A 1 188 ? 32.694 4.883 -4.740 1.00 59.59 198 PHE A CA 1
ATOM 1433 C C . PHE A 1 188 ? 34.028 5.607 -4.863 1.00 64.78 198 PHE A C 1
ATOM 1434 O O . PHE A 1 188 ? 34.164 6.524 -5.681 1.00 68.26 198 PHE A O 1
ATOM 1442 N N . ALA A 1 189 ? 35.004 5.206 -4.055 1.00 65.96 199 ALA A N 1
ATOM 1443 C CA . ALA A 1 189 ? 34.881 4.026 -3.216 1.00 71.33 199 ALA A CA 1
ATOM 1444 C C . ALA A 1 189 ? 35.057 4.338 -1.729 1.00 73.05 199 ALA A C 1
ATOM 1445 O O . ALA A 1 189 ? 36.118 4.089 -1.158 1.00 76.62 199 ALA A O 1
ATOM 1447 N N . GLY A 1 190 ? 34.011 4.882 -1.109 1.00 70.51 200 GLY A N 1
ATOM 1448 C CA . GLY A 1 190 ? 33.999 5.110 0.324 1.00 72.23 200 GLY A CA 1
ATOM 1449 C C . GLY A 1 190 ? 34.975 6.160 0.814 1.00 71.19 200 GLY A C 1
ATOM 1450 O O . GLY A 1 190 ? 35.745 5.911 1.747 1.00 76.93 200 GLY A O 1
ATOM 1451 N N . MET A 1 191 ? 34.950 7.341 0.200 1.00 65.09 201 MET A N 1
ATOM 1452 C CA . MET A 1 191 ? 35.836 8.433 0.573 1.00 61.20 201 MET A CA 1
ATOM 1453 C C . MET A 1 191 ? 35.067 9.744 0.525 1.00 55.96 201 MET A C 1
ATOM 1454 O O . MET A 1 191 ? 34.250 9.960 -0.373 1.00 56.83 201 MET A O 1
ATOM 1459 N N . ILE A 1 192 ? 35.334 10.617 1.493 1.00 50.09 202 ILE A N 1
ATOM 1460 C CA . ILE A 1 192 ? 34.693 11.925 1.562 1.00 44.63 202 ILE A CA 1
ATOM 1461 C C . ILE A 1 192 ? 35.722 12.940 2.040 1.00 42.40 202 ILE A C 1
ATOM 1462 O O . ILE A 1 192 ? 36.434 12.701 3.022 1.00 41.83 202 ILE A O 1
ATOM 1467 N N . SER A 1 193 ? 35.818 14.061 1.332 1.00 40.45 203 SER A N 1
ATOM 1468 C CA . SER A 1 193 ? 36.803 15.094 1.623 1.00 38.31 203 SER A CA 1
ATOM 1469 C C . SER A 1 193 ? 36.113 16.255 2.327 1.00 41.67 203 SER A C 1
ATOM 1470 O O . SER A 1 193 ? 35.142 16.813 1.804 1.00 46.54 203 SER A O 1
ATOM 1473 N N . VAL A 1 194 ? 36.612 16.616 3.507 1.00 38.37 204 VAL A N 1
ATOM 1474 C CA . VAL A 1 194 ? 36.041 17.708 4.282 1.00 38.36 204 VAL A CA 1
ATOM 1475 C C . VAL A 1 194 ? 37.131 18.726 4.590 1.00 40.28 204 VAL A C 1
ATOM 1476 O O . VAL A 1 194 ? 38.328 18.436 4.533 1.00 41.12 204 VAL A O 1
ATOM 1480 N N . ALA A 1 195 ? 36.694 19.941 4.915 1.00 41.10 205 ALA A N 1
ATOM 1481 C CA . ALA A 1 195 ? 37.581 21.041 5.276 1.00 44.61 205 ALA A CA 1
ATOM 1482 C C . ALA A 1 195 ? 37.283 21.437 6.715 1.00 48.07 205 ALA A C 1
ATOM 1483 O O . ALA A 1 195 ? 36.189 21.927 7.015 1.00 49.20 205 ALA A O 1
ATOM 1485 N N . ILE A 1 196 ? 38.252 21.224 7.600 1.00 50.38 206 ILE A N 1
ATOM 1486 C CA . ILE A 1 196 ? 38.100 21.583 9.006 1.00 50.91 206 ILE A CA 1
ATOM 1487 C C . ILE A 1 196 ? 38.306 23.085 9.146 1.00 55.57 206 ILE A C 1
ATOM 1488 O O . ILE A 1 196 ? 39.338 23.621 8.729 1.00 55.27 206 ILE A O 1
ATOM 1493 N N . ASP A 1 197 ? 37.323 23.770 9.728 1.00 61.44 207 ASP A N 1
ATOM 1494 C CA . ASP A 1 197 ? 37.448 25.203 9.983 1.00 69.52 207 ASP A CA 1
ATOM 1495 C C . ASP A 1 197 ? 38.311 25.385 11.224 1.00 75.75 207 ASP A C 1
ATOM 1496 O O . ASP A 1 197 ? 37.820 25.329 12.355 1.00 73.71 207 ASP A O 1
ATOM 1501 N N . SER A 1 198 ? 39.606 25.599 11.014 1.00 83.81 208 SER A N 1
ATOM 1502 C CA . SER A 1 198 ? 40.567 25.766 12.092 1.00 91.85 208 SER A CA 1
ATOM 1503 C C . SER A 1 198 ? 41.404 27.011 11.823 1.00 102.17 208 SER A C 1
ATOM 1504 O O . SER A 1 198 ? 41.201 27.720 10.832 1.00 106.08 208 SER A O 1
ATOM 1507 N N . ALA A 1 199 ? 42.350 27.277 12.727 1.00 106.57 209 ALA A N 1
ATOM 1508 C CA . ALA A 1 199 ? 43.219 28.444 12.625 1.00 114.42 209 ALA A CA 1
ATOM 1509 C C . ALA A 1 199 ? 43.953 28.456 11.291 1.00 123.33 209 ALA A C 1
ATOM 1510 O O . ALA A 1 199 ? 43.736 29.347 10.464 1.00 125.58 209 ALA A O 1
ATOM 1512 N N . ASP A 1 200 ? 44.818 27.468 11.070 1.00 130.64 210 ASP A N 1
ATOM 1513 C CA . ASP A 1 200 ? 45.487 27.332 9.784 1.00 138.62 210 ASP A CA 1
ATOM 1514 C C . ASP A 1 200 ? 44.594 26.710 8.715 1.00 136.02 210 ASP A C 1
ATOM 1515 O O . ASP A 1 200 ? 44.997 26.669 7.548 1.00 141.34 210 ASP A O 1
ATOM 1520 N N . GLY A 1 201 ? 43.401 26.240 9.082 1.00 123.21 211 GLY A N 1
ATOM 1521 C CA . GLY A 1 201 ? 42.437 25.724 8.128 1.00 110.72 211 GLY A CA 1
ATOM 1522 C C . GLY A 1 201 ? 42.953 24.599 7.254 1.00 96.97 211 GLY A C 1
ATOM 1523 O O . GLY A 1 201 ? 43.309 24.823 6.093 1.00 96.71 211 GLY A O 1
ATOM 1524 N N . ALA A 1 202 ? 42.989 23.385 7.795 1.00 83.21 212 ALA A N 1
ATOM 1525 C CA . ALA A 1 202 ? 43.532 22.243 7.080 1.00 70.04 212 ALA A CA 1
ATOM 1526 C C . ALA A 1 202 ? 42.430 21.509 6.317 1.00 58.76 212 ALA A C 1
ATOM 1527 O O . ALA A 1 202 ? 41.242 21.821 6.425 1.00 57.47 212 ALA A O 1
ATOM 1529 N N . THR A 1 203 ? 42.837 20.514 5.533 1.00 50.24 213 THR A N 1
ATOM 1530 C CA . THR A 1 203 ? 41.930 19.705 4.730 1.00 45.37 213 THR A CA 1
ATOM 1531 C C . THR A 1 203 ? 42.272 18.239 4.939 1.00 44.75 213 THR A C 1
ATOM 1532 O O . THR A 1 203 ? 43.442 17.855 4.846 1.00 45.20 213 THR A O 1
ATOM 1536 N N . VAL A 1 204 ? 41.257 17.422 5.225 1.00 45.25 214 VAL A N 1
ATOM 1537 C CA . VAL A 1 204 ? 41.455 16.005 5.492 1.00 45.48 214 VAL A CA 1
ATOM 1538 C C . VAL A 1 204 ? 40.529 15.178 4.609 1.00 48.72 214 VAL A C 1
ATOM 1539 O O . VAL A 1 204 ? 39.510 15.658 4.106 1.00 47.35 214 VAL A O 1
ATOM 1543 N N . ASP A 1 205 ? 40.905 13.913 4.428 1.00 53.40 215 ASP A N 1
ATOM 1544 C CA . ASP A 1 205 ? 40.173 12.953 3.602 1.00 61.06 215 ASP A CA 1
ATOM 1545 C C . ASP A 1 205 ? 39.717 11.806 4.498 1.00 58.03 215 ASP A C 1
ATOM 1546 O O . ASP A 1 205 ? 40.518 10.938 4.860 1.00 62.84 215 ASP A O 1
ATOM 1551 N N . LEU A 1 206 ? 38.434 11.795 4.851 1.00 51.51 216 LEU A N 1
ATOM 1552 C CA . LEU A 1 206 ? 37.884 10.764 5.721 1.00 48.27 216 LEU A CA 1
ATOM 1553 C C . LEU A 1 206 ? 37.356 9.596 4.899 1.00 48.37 216 LEU A C 1
ATOM 1554 O O . LEU A 1 206 ? 36.635 9.793 3.916 1.00 50.82 216 LEU A O 1
ATOM 1559 N N . GLY A 1 207 ? 37.717 8.385 5.306 1.00 46.00 217 GLY A N 1
ATOM 1560 C CA . GLY A 1 207 ? 37.133 7.202 4.718 1.00 44.73 217 GLY A CA 1
ATOM 1561 C C . GLY A 1 207 ? 35.694 7.014 5.156 1.00 43.13 217 GLY A C 1
ATOM 1562 O O . GLY A 1 207 ? 35.175 7.702 6.036 1.00 45.23 217 GLY A O 1
ATOM 1563 N N . SER A 1 208 ? 35.039 6.047 4.516 1.00 38.86 218 SER A N 1
ATOM 1564 C CA . SER A 1 208 ? 33.631 5.789 4.806 1.00 37.86 218 SER A CA 1
ATOM 1565 C C . SER A 1 208 ? 33.345 5.459 6.269 1.00 36.18 218 SER A C 1
ATOM 1566 O O . SER A 1 208 ? 32.346 5.978 6.799 1.00 34.33 218 SER A O 1
ATOM 1569 N N . PRO A 1 209 ? 34.129 4.627 6.968 1.00 35.35 219 PRO A N 1
ATOM 1570 C CA . PRO A 1 209 ? 33.785 4.350 8.375 1.00 34.43 219 PRO A CA 1
ATOM 1571 C C . PRO A 1 209 ? 33.913 5.566 9.275 1.00 33.24 219 PRO A C 1
ATOM 1572 O O . PRO A 1 209 ? 33.105 5.730 10.198 1.00 33.97 219 PRO A O 1
ATOM 1576 N N . ALA A 1 210 ? 34.905 6.426 9.036 1.00 31.67 220 ALA A N 1
ATOM 1577 C CA . ALA A 1 210 ? 35.075 7.606 9.878 1.00 32.03 220 ALA A CA 1
ATOM 1578 C C . ALA A 1 210 ? 33.909 8.574 9.718 1.00 34.68 220 ALA A C 1
ATOM 1579 O O . ALA A 1 210 ? 33.461 9.181 10.697 1.00 35.88 220 ALA A O 1
ATOM 1581 N N . ALA A 1 211 ? 33.404 8.728 8.493 1.00 36.44 221 ALA A N 1
ATOM 1582 C CA . ALA A 1 211 ? 32.298 9.651 8.263 1.00 35.87 221 ALA A CA 1
ATOM 1583 C C . ALA A 1 211 ? 30.994 9.131 8.854 1.00 30.17 221 ALA A C 1
ATOM 1584 O O . ALA A 1 211 ? 30.111 9.926 9.195 1.00 27.36 221 ALA A O 1
ATOM 1586 N N . GLN A 1 212 ? 30.850 7.812 8.975 1.00 29.49 222 GLN A N 1
ATOM 1587 C CA . GLN A 1 212 ? 29.668 7.222 9.591 1.00 31.00 222 GLN A CA 1
ATOM 1588 C C . GLN A 1 212 ? 29.691 7.315 11.110 1.00 31.39 222 GLN A C 1
ATOM 1589 O O . GLN A 1 212 ? 28.742 6.861 11.759 1.00 31.37 222 GLN A O 1
ATOM 1595 N N . ALA A 1 213 ? 30.744 7.892 11.688 1.00 30.58 223 ALA A N 1
ATOM 1596 C CA . ALA A 1 213 ? 30.840 8.083 13.125 1.00 27.49 223 ALA A CA 1
ATOM 1597 C C . ALA A 1 213 ? 30.682 9.534 13.553 1.00 28.64 223 ALA A C 1
ATOM 1598 O O . ALA A 1 213 ? 30.594 9.795 14.757 1.00 33.57 223 ALA A O 1
ATOM 1600 N N . ILE A 1 214 ? 30.639 10.476 12.616 1.00 23.38 224 ILE A N 1
ATOM 1601 C CA . ILE A 1 214 ? 30.538 11.899 12.920 1.00 23.21 224 ILE A CA 1
ATOM 1602 C C . ILE A 1 214 ? 29.119 12.355 12.600 1.00 27.63 224 ILE A C 1
ATOM 1603 O O . ILE A 1 214 ? 28.732 12.435 11.428 1.00 33.37 224 ILE A O 1
ATOM 1608 N N . TRP A 1 215 ? 28.344 12.655 13.639 1.00 26.39 225 TRP A N 1
ATOM 1609 C CA . TRP A 1 215 ? 27.038 13.278 13.478 1.00 26.11 225 TRP A CA 1
ATOM 1610 C C . TRP A 1 215 ? 27.187 14.792 13.542 1.00 27.43 225 TRP A C 1
ATOM 1611 O O . TRP A 1 215 ? 27.904 15.321 14.396 1.00 28.18 225 TRP A O 1
ATOM 1622 N N . VAL A 1 216 ? 26.503 15.487 12.635 1.00 29.12 226 VAL A N 1
ATOM 1623 C CA . VAL A 1 216 ? 26.747 16.904 12.404 1.00 30.91 226 VAL A CA 1
ATOM 1624 C C . VAL A 1 216 ? 25.427 17.667 12.421 1.00 34.32 226 VAL A C 1
ATOM 1625 O O . VAL A 1 216 ? 24.367 17.124 12.094 1.00 33.68 226 VAL A O 1
ATOM 1629 N N . VAL A 1 217 ? 25.495 18.938 12.819 1.00 39.03 227 VAL A N 1
ATOM 1630 C CA . VAL A 1 217 ? 24.331 19.820 12.891 1.00 47.27 227 VAL A CA 1
ATOM 1631 C C . VAL A 1 217 ? 24.524 20.949 11.888 1.00 58.02 227 VAL A C 1
ATOM 1632 O O . VAL A 1 217 ? 25.494 21.712 11.984 1.00 60.39 227 VAL A O 1
ATOM 1636 N N . SER A 1 218 ? 23.627 21.002 10.910 1.00 64.96 228 SER A N 1
ATOM 1637 C CA . SER A 1 218 ? 23.690 22.002 9.812 1.00 73.89 228 SER A CA 1
ATOM 1638 C C . SER A 1 218 ? 23.176 23.366 10.284 1.00 80.42 228 SER A C 1
ATOM 1639 O O . SER A 1 218 ? 21.950 23.581 10.253 1.00 81.33 228 SER A O 1
ATOM 1642 N N . LEU A 1 219 ? 24.087 24.243 10.691 1.00 84.72 229 LEU A N 1
ATOM 1643 C CA . LEU A 1 219 ? 23.743 25.612 11.165 1.00 85.67 229 LEU A CA 1
ATOM 1644 C C . LEU A 1 219 ? 25.014 26.469 11.208 1.00 86.03 229 LEU A C 1
ATOM 1645 O O . LEU A 1 219 ? 26.057 25.986 10.716 1.00 85.89 229 LEU A O 1
ATOM 1650 N N . VAL B 1 3 ? 33.970 -11.863 48.298 1.00 60.39 13 VAL B N 1
ATOM 1651 C CA . VAL B 1 3 ? 33.284 -12.678 47.305 1.00 61.04 13 VAL B CA 1
ATOM 1652 C C . VAL B 1 3 ? 33.868 -12.484 45.901 1.00 61.67 13 VAL B C 1
ATOM 1653 O O . VAL B 1 3 ? 33.211 -11.917 45.028 1.00 63.58 13 VAL B O 1
ATOM 1657 N N . ALA B 1 4 ? 35.096 -12.951 45.673 1.00 58.93 14 ALA B N 1
ATOM 1658 C CA . ALA B 1 4 ? 35.920 -13.586 46.695 1.00 57.65 14 ALA B CA 1
ATOM 1659 C C . ALA B 1 4 ? 36.907 -12.572 47.257 1.00 56.55 14 ALA B C 1
ATOM 1660 O O . ALA B 1 4 ? 37.658 -12.861 48.192 1.00 57.64 14 ALA B O 1
ATOM 1662 N N . GLN B 1 5 ? 36.896 -11.377 46.665 1.00 52.98 15 GLN B N 1
ATOM 1663 C CA . GLN B 1 5 ? 37.790 -10.307 47.089 1.00 49.07 15 GLN B CA 1
ATOM 1664 C C . GLN B 1 5 ? 37.339 -9.684 48.402 1.00 45.87 15 GLN B C 1
ATOM 1665 O O . GLN B 1 5 ? 38.172 -9.175 49.160 1.00 42.48 15 GLN B O 1
ATOM 1671 N N . ASP B 1 6 ? 36.032 -9.708 48.679 1.00 47.77 16 ASP B N 1
ATOM 1672 C CA . ASP B 1 6 ? 35.544 -9.273 49.983 1.00 48.92 16 ASP B CA 1
ATOM 1673 C C . ASP B 1 6 ? 36.078 -10.152 51.097 1.00 47.73 16 ASP B C 1
ATOM 1674 O O . ASP B 1 6 ? 36.362 -9.658 52.194 1.00 44.68 16 ASP B O 1
ATOM 1679 N N . TYR B 1 7 ? 36.202 -11.456 50.843 1.00 50.69 17 TYR B N 1
ATOM 1680 C CA . TYR B 1 7 ? 36.802 -12.335 51.835 1.00 54.36 17 TYR B CA 1
ATOM 1681 C C . TYR B 1 7 ? 38.199 -11.838 52.196 1.00 55.63 17 TYR B C 1
ATOM 1682 O O . TYR B 1 7 ? 38.382 -11.191 53.232 1.00 55.18 17 TYR B O 1
ATOM 1691 N N . LEU B 1 8 ? 39.178 -12.060 51.307 1.00 58.68 18 LEU B N 1
ATOM 1692 C CA . LEU B 1 8 ? 40.573 -11.682 51.567 1.00 56.68 18 LEU B CA 1
ATOM 1693 C C . LEU B 1 8 ? 40.701 -10.326 52.255 1.00 54.50 18 LEU B C 1
ATOM 1694 O O . LEU B 1 8 ? 41.522 -10.159 53.165 1.00 57.07 18 LEU B O 1
ATOM 1699 N N . LYS B 1 9 ? 39.899 -9.346 51.832 1.00 46.51 19 LYS B N 1
ATOM 1700 C CA . LYS B 1 9 ? 39.938 -8.032 52.465 1.00 39.86 19 LYS B CA 1
ATOM 1701 C C . LYS B 1 9 ? 39.568 -8.118 53.941 1.00 41.40 19 LYS B C 1
ATOM 1702 O O . LYS B 1 9 ? 40.158 -7.424 54.777 1.00 43.51 19 LYS B O 1
ATOM 1708 N N . VAL B 1 10 ? 38.609 -8.983 54.283 1.00 40.90 20 VAL B N 1
ATOM 1709 C CA . VAL B 1 10 ? 38.146 -9.060 55.664 1.00 40.53 20 VAL B CA 1
ATOM 1710 C C . VAL B 1 10 ? 39.178 -9.763 56.550 1.00 39.85 20 VAL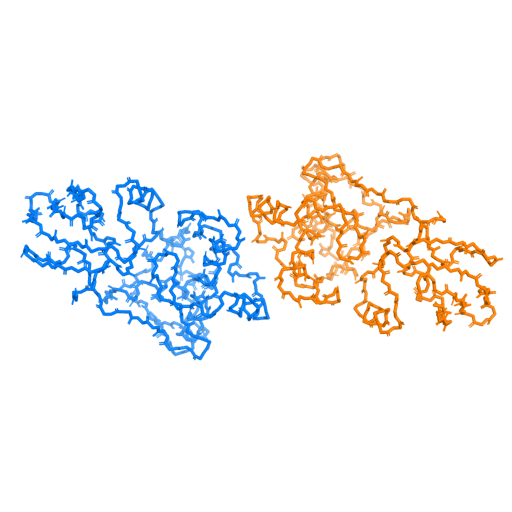 B C 1
ATOM 1711 O O . VAL B 1 10 ? 39.441 -9.314 57.671 1.00 40.24 20 VAL B O 1
ATOM 1715 N N . ILE B 1 11 ? 39.787 -10.863 56.078 1.00 40.02 21 ILE B N 1
ATOM 1716 C CA . ILE B 1 11 ? 40.822 -11.516 56.889 1.00 39.73 21 ILE B CA 1
ATOM 1717 C C . ILE B 1 11 ? 41.933 -10.536 57.265 1.00 37.99 21 ILE B C 1
ATOM 1718 O O . ILE B 1 11 ? 42.404 -10.534 58.408 1.00 39.21 21 ILE B O 1
ATOM 1723 N N . TRP B 1 12 ? 42.370 -9.685 56.332 1.00 35.19 22 TRP B N 1
ATOM 1724 C CA . TRP B 1 12 ? 43.452 -8.762 56.682 1.00 35.17 22 TRP B CA 1
ATOM 1725 C C . TRP B 1 12 ? 42.981 -7.681 57.653 1.00 37.55 22 TRP B C 1
ATOM 1726 O O . TRP B 1 12 ? 43.688 -7.351 58.615 1.00 38.14 22 TRP B O 1
ATOM 1737 N N . THR B 1 13 ? 41.799 -7.109 57.414 1.00 38.09 23 THR B N 1
ATOM 1738 C CA . THR B 1 13 ? 41.308 -6.038 58.274 1.00 38.90 23 THR B CA 1
ATOM 1739 C C . THR B 1 13 ? 41.004 -6.525 59.683 1.00 40.83 23 THR B C 1
ATOM 1740 O O . THR B 1 13 ? 41.021 -5.721 60.622 1.00 41.40 23 THR B O 1
ATOM 1744 N N . ALA B 1 14 ? 40.732 -7.820 59.855 1.00 40.70 24 ALA B N 1
ATOM 1745 C CA . ALA B 1 14 ? 40.466 -8.343 61.190 1.00 40.39 24 ALA B CA 1
ATOM 1746 C C . ALA B 1 14 ? 41.738 -8.396 62.027 1.00 41.89 24 ALA B C 1
ATOM 1747 O O . ALA B 1 14 ? 41.717 -8.067 63.219 1.00 44.73 24 ALA B O 1
ATOM 1749 N N . GLN B 1 15 ? 42.856 -8.802 61.422 1.00 39.92 25 GLN B N 1
ATOM 1750 C CA . GLN B 1 15 ? 44.137 -8.881 62.111 1.00 41.07 25 GLN B CA 1
ATOM 1751 C C . GLN B 1 15 ? 44.935 -7.586 62.014 1.00 37.36 25 GLN B C 1
ATOM 1752 O O . GLN B 1 15 ? 46.156 -7.606 62.206 1.00 36.32 25 GLN B O 1
ATOM 1758 N N . GLU B 1 16 ? 44.279 -6.465 61.719 1.00 36.32 26 GLU B N 1
ATOM 1759 C CA . GLU B 1 16 ? 44.996 -5.204 61.585 1.00 37.34 26 GLU B CA 1
ATOM 1760 C C . GLU B 1 16 ? 45.221 -4.530 62.933 1.00 40.53 26 GLU B C 1
ATOM 1761 O O . GLU B 1 16 ? 46.245 -3.864 63.125 1.00 40.36 26 GLU B O 1
ATOM 1767 N N . TRP B 1 17 ? 44.297 -4.701 63.877 1.00 44.21 27 TRP B N 1
ATOM 1768 C CA . TRP B 1 17 ? 44.401 -4.061 65.179 1.00 48.83 27 TRP B CA 1
ATOM 1769 C C . TRP B 1 17 ? 44.391 -5.043 66.341 1.00 54.32 27 TRP B C 1
ATOM 1770 O O . TRP B 1 17 ? 44.496 -4.612 67.496 1.00 53.70 27 TRP B O 1
ATOM 1781 N N . SER B 1 18 ? 44.271 -6.342 66.078 1.00 59.88 28 SER B N 1
ATOM 1782 C CA . SER B 1 18 ? 44.281 -7.342 67.135 1.00 65.54 28 SER B CA 1
ATOM 1783 C C . SER B 1 18 ? 44.962 -8.599 66.614 1.00 69.71 28 SER B C 1
ATOM 1784 O O . SER B 1 18 ? 45.248 -8.728 65.420 1.00 69.13 28 SER B O 1
ATOM 1787 N N . GLN B 1 19 ? 45.226 -9.530 67.529 1.00 74.02 29 GLN B N 1
ATOM 1788 C CA . GLN B 1 19 ? 45.805 -10.818 67.177 1.00 77.27 29 GLN B CA 1
ATOM 1789 C C . GLN B 1 19 ? 44.829 -11.973 67.351 1.00 78.67 29 GLN B C 1
ATOM 1790 O O . GLN B 1 19 ? 45.201 -13.125 67.099 1.00 78.88 29 GLN B O 1
ATOM 1796 N N . ASP B 1 20 ? 43.597 -11.703 67.783 1.00 80.10 30 ASP B N 1
ATOM 1797 C CA . ASP B 1 20 ? 42.552 -12.716 67.728 1.00 83.08 30 ASP B CA 1
ATOM 1798 C C . ASP B 1 20 ? 42.332 -13.126 66.279 1.00 84.79 30 ASP B C 1
ATOM 1799 O O . ASP B 1 20 ? 42.236 -12.273 65.392 1.00 84.35 30 ASP B O 1
ATOM 1804 N N . LYS B 1 21 ? 42.263 -14.429 66.033 1.00 87.35 31 LYS B N 1
ATOM 1805 C CA . LYS B 1 21 ? 42.312 -14.936 64.671 1.00 89.45 31 LYS B CA 1
ATOM 1806 C C . LYS B 1 21 ? 40.924 -15.286 64.146 1.00 94.16 31 LYS B C 1
ATOM 1807 O O . LYS B 1 21 ? 39.924 -15.268 64.867 1.00 95.77 31 LYS B O 1
ATOM 1813 N N . VAL B 1 22 ? 40.886 -15.615 62.857 1.00 97.09 32 VAL B N 1
ATOM 1814 C CA . VAL B 1 22 ? 39.655 -15.690 62.082 1.00 102.17 32 VAL B CA 1
ATOM 1815 C C . VAL B 1 22 ? 39.215 -17.142 61.967 1.00 108.69 32 VAL B C 1
ATOM 1816 O O . VAL B 1 22 ? 40.030 -18.027 61.675 1.00 112.31 32 VAL B O 1
ATOM 1820 N N . SER B 1 23 ? 37.926 -17.386 62.185 1.00 113.10 33 SER B N 1
ATOM 1821 C CA . SER B 1 23 ? 37.318 -18.686 61.957 1.00 115.13 33 SER B CA 1
ATOM 1822 C C . SER B 1 23 ? 36.256 -18.560 60.874 1.00 116.25 33 SER B C 1
ATOM 1823 O O . SER B 1 23 ? 35.658 -17.495 60.693 1.00 116.98 33 SER B O 1
ATOM 1826 N N . THR B 1 24 ? 36.033 -19.669 60.158 1.00 117.31 34 THR B N 1
ATOM 1827 C CA . THR B 1 24 ? 35.089 -19.691 59.042 1.00 118.29 34 THR B CA 1
ATOM 1828 C C . THR B 1 24 ? 33.745 -19.071 59.410 1.00 121.92 34 THR B C 1
ATOM 1829 O O . THR B 1 24 ? 33.107 -18.422 58.573 1.00 125.41 34 THR B O 1
ATOM 1833 N N . LYS B 1 25 ? 33.315 -19.231 60.664 1.00 119.80 35 LYS B N 1
ATOM 1834 C CA . LYS B 1 25 ? 32.043 -18.658 61.092 1.00 120.81 35 LYS B CA 1
ATOM 1835 C C . LYS B 1 25 ? 32.129 -17.142 61.234 1.00 117.93 35 LYS B C 1
ATOM 1836 O O . LYS B 1 25 ? 31.186 -16.428 60.875 1.00 118.47 35 LYS B O 1
ATOM 1842 N N . MET B 1 26 ? 33.246 -16.630 61.763 1.00 112.97 36 MET B N 1
ATOM 1843 C CA . MET B 1 26 ? 33.375 -15.188 61.953 1.00 109.04 36 MET B CA 1
ATOM 1844 C C . MET B 1 26 ? 33.375 -14.440 60.626 1.00 101.24 36 MET B C 1
ATOM 1845 O O . MET B 1 26 ? 32.944 -13.282 60.567 1.00 99.40 36 MET B O 1
ATOM 1850 N N . LEU B 1 27 ? 33.857 -15.074 59.555 1.00 95.36 37 LEU B N 1
ATOM 1851 C CA . LEU B 1 27 ? 33.700 -14.488 58.229 1.00 91.73 37 LEU B CA 1
ATOM 1852 C C . LEU B 1 27 ? 32.235 -14.435 57.819 1.00 91.06 37 LEU B C 1
ATOM 1853 O O . LEU B 1 27 ? 31.825 -13.520 57.096 1.00 89.32 37 LEU B O 1
ATOM 1858 N N . ALA B 1 28 ? 31.434 -15.400 58.276 1.00 91.76 38 ALA B N 1
ATOM 1859 C CA . ALA B 1 28 ? 30.028 -15.434 57.898 1.00 89.86 38 ALA B CA 1
ATOM 1860 C C . ALA B 1 28 ? 29.213 -14.397 58.660 1.00 90.12 38 ALA B C 1
ATOM 1861 O O . ALA B 1 28 ? 28.168 -13.955 58.171 1.00 88.40 38 ALA B O 1
ATOM 1863 N N . GLU B 1 29 ? 29.667 -13.997 59.849 1.00 93.67 39 GLU B N 1
ATOM 1864 C CA . GLU B 1 29 ? 28.978 -12.963 60.610 1.00 97.57 39 GLU B CA 1
ATOM 1865 C C . GLU B 1 29 ? 29.403 -11.557 60.215 1.00 99.94 39 GLU B C 1
ATOM 1866 O O . GLU B 1 29 ? 28.669 -10.601 60.495 1.00 100.47 39 GLU B O 1
ATOM 1872 N N . ARG B 1 30 ? 30.563 -11.407 59.575 1.00 101.62 40 ARG B N 1
ATOM 1873 C CA . ARG B 1 30 ? 31.013 -10.111 59.084 1.00 102.26 40 ARG B CA 1
ATOM 1874 C C . ARG B 1 30 ? 30.547 -9.874 57.651 1.00 100.37 40 ARG B C 1
ATOM 1875 O O . ARG B 1 30 ? 30.005 -8.810 57.338 1.00 99.90 40 ARG B O 1
ATOM 1883 N N . ILE B 1 31 ? 30.743 -10.859 56.774 1.00 100.20 41 ILE B N 1
ATOM 1884 C CA . ILE B 1 31 ? 30.314 -10.718 55.387 1.00 100.49 41 ILE B CA 1
ATOM 1885 C C . ILE B 1 31 ? 28.812 -10.941 55.265 1.00 101.77 41 ILE B C 1
ATOM 1886 O O . ILE B 1 31 ? 28.088 -10.104 54.714 1.00 101.58 41 ILE B O 1
ATOM 1891 N N . GLY B 1 32 ? 28.320 -12.067 55.779 1.00 102.14 42 GLY B N 1
ATOM 1892 C CA . GLY B 1 32 ? 26.904 -12.371 55.710 1.00 101.01 42 GLY B CA 1
ATOM 1893 C C . GLY B 1 32 ? 26.587 -13.585 54.861 1.00 98.88 42 GLY B C 1
ATOM 1894 O O . GLY B 1 32 ? 26.186 -13.451 53.701 1.00 98.38 42 GLY B O 1
ATOM 1895 N N . VAL B 1 33 ? 26.760 -14.777 55.431 1.00 97.26 43 VAL B N 1
ATOM 1896 C CA . VAL B 1 33 ? 26.492 -16.024 54.724 1.00 94.61 43 VAL B CA 1
ATOM 1897 C C . VAL B 1 33 ? 26.368 -17.146 55.749 1.00 94.24 43 VAL B C 1
ATOM 1898 O O . VAL B 1 33 ? 26.561 -16.925 56.950 1.00 94.18 43 VAL B O 1
ATOM 1902 N N . SER B 1 34 ? 26.027 -18.348 55.293 1.00 93.71 44 SER B N 1
ATOM 1903 C CA . SER B 1 34 ? 25.919 -19.488 56.189 1.00 95.60 44 SER B CA 1
ATOM 1904 C C . SER B 1 34 ? 27.290 -20.115 56.429 1.00 95.71 44 SER B C 1
ATOM 1905 O O . SER B 1 34 ? 28.222 -19.959 55.636 1.00 94.13 44 SER B O 1
ATOM 1908 N N . ALA B 1 35 ? 27.404 -20.834 57.551 1.00 96.91 45 ALA B N 1
ATOM 1909 C CA . ALA B 1 35 ? 28.646 -21.542 57.848 1.00 95.97 45 ALA B CA 1
ATOM 1910 C C . ALA B 1 35 ? 28.944 -22.606 56.801 1.00 97.44 45 ALA B C 1
ATOM 1911 O O . ALA B 1 35 ? 30.111 -22.965 56.593 1.00 96.32 45 ALA B O 1
ATOM 1913 N N . SER B 1 36 ? 27.907 -23.120 56.135 1.00 99.71 46 SER B N 1
ATOM 1914 C CA . SER B 1 36 ? 28.107 -24.077 55.053 1.00 100.43 46 SER B CA 1
ATOM 1915 C C . SER B 1 36 ? 28.844 -23.434 53.883 1.00 99.64 46 SER B C 1
ATOM 1916 O O . SER B 1 36 ? 29.958 -23.838 53.533 1.00 99.13 46 SER B O 1
ATOM 1919 N N . THR B 1 37 ? 28.232 -22.416 53.273 1.00 99.56 47 THR B N 1
ATOM 1920 C CA . THR B 1 37 ? 28.829 -21.770 52.107 1.00 99.05 47 THR B CA 1
ATOM 1921 C C . THR B 1 37 ? 30.145 -21.081 52.456 1.00 100.17 47 THR B C 1
ATOM 1922 O O . THR B 1 37 ? 31.040 -20.986 51.607 1.00 102.74 47 THR B O 1
ATOM 1926 N N . ALA B 1 38 ? 30.295 -20.633 53.706 1.00 98.59 48 ALA B N 1
ATOM 1927 C CA . ALA B 1 38 ? 31.492 -19.893 54.098 1.00 98.51 48 ALA B CA 1
ATOM 1928 C C . ALA B 1 38 ? 32.759 -20.709 53.871 1.00 97.86 48 ALA B C 1
ATOM 1929 O O . ALA B 1 38 ? 33.781 -20.170 53.431 1.00 95.41 48 ALA B O 1
ATOM 1931 N N . SER B 1 39 ? 32.716 -22.011 54.162 1.00 100.26 49 SER B N 1
ATOM 1932 C CA . SER B 1 39 ? 33.889 -22.848 53.929 1.00 100.88 49 SER B CA 1
ATOM 1933 C C . SER B 1 39 ? 34.123 -23.089 52.443 1.00 102.14 49 SER B C 1
ATOM 1934 O O . SER B 1 39 ? 35.276 -23.192 52.008 1.00 102.73 49 SER B O 1
ATOM 1937 N N . GLU B 1 40 ? 33.050 -23.184 51.652 1.00 103.28 50 GLU B N 1
ATOM 1938 C CA . GLU B 1 40 ? 33.206 -23.391 50.215 1.00 106.91 50 GLU B CA 1
ATOM 1939 C C . GLU B 1 40 ? 33.813 -22.169 49.538 1.00 107.25 50 GLU B C 1
ATOM 1940 O O . GLU B 1 40 ? 34.544 -22.309 48.550 1.00 106.58 50 GLU B O 1
ATOM 1946 N N . SER B 1 41 ? 33.526 -20.970 50.050 1.00 99.41 51 SER B N 1
ATOM 1947 C CA . SER B 1 41 ? 34.177 -19.775 49.524 1.00 91.09 51 SER B CA 1
ATOM 1948 C C . SER B 1 41 ? 35.626 -19.682 49.984 1.00 86.09 51 SER B C 1
ATOM 1949 O O . SER B 1 41 ? 36.460 -19.112 49.277 1.00 83.11 51 SER B O 1
ATOM 1952 N N . ILE B 1 42 ? 35.943 -20.236 51.157 1.00 83.35 52 ILE B N 1
ATOM 1953 C CA . ILE B 1 42 ? 37.325 -20.243 51.630 1.00 79.29 52 ILE B CA 1
ATOM 1954 C C . ILE B 1 42 ? 38.157 -21.244 50.838 1.00 81.24 52 ILE B C 1
ATOM 1955 O O . ILE B 1 42 ? 39.332 -20.997 50.537 1.00 81.52 52 ILE B O 1
ATOM 1960 N N . ARG B 1 43 ? 37.557 -22.381 50.473 1.00 83.46 53 ARG B N 1
ATOM 1961 C CA . ARG B 1 43 ? 38.309 -23.453 49.828 1.00 83.84 53 ARG B CA 1
ATOM 1962 C C . ARG B 1 43 ? 38.901 -23.013 48.494 1.00 83.87 53 ARG B C 1
ATOM 1963 O O . ARG B 1 43 ? 40.006 -23.433 48.135 1.00 84.17 53 ARG B O 1
ATOM 1971 N N . LYS B 1 44 ? 38.189 -22.166 47.746 1.00 85.72 54 LYS B N 1
ATOM 1972 C CA . LYS B 1 44 ? 38.690 -21.783 46.431 1.00 88.94 54 LYS B CA 1
ATOM 1973 C C . LYS B 1 44 ? 39.797 -20.740 46.533 1.00 89.31 54 LYS B C 1
ATOM 1974 O O . LYS B 1 44 ? 40.655 -20.664 45.645 1.00 88.85 54 LYS B O 1
ATOM 1980 N N . LEU B 1 45 ? 39.796 -19.931 47.596 1.00 82.96 55 LEU B N 1
ATOM 1981 C CA . LEU B 1 45 ? 40.947 -19.076 47.873 1.00 77.73 55 LEU B CA 1
ATOM 1982 C C . LEU B 1 45 ? 42.137 -19.893 48.358 1.00 77.92 55 LEU B C 1
ATOM 1983 O O . LEU B 1 45 ? 43.288 -19.492 48.154 1.00 76.73 55 LEU B O 1
ATOM 1988 N N . ALA B 1 46 ? 41.880 -21.033 49.004 1.00 79.28 56 ALA B N 1
ATOM 1989 C CA . ALA B 1 46 ? 42.961 -21.917 49.418 1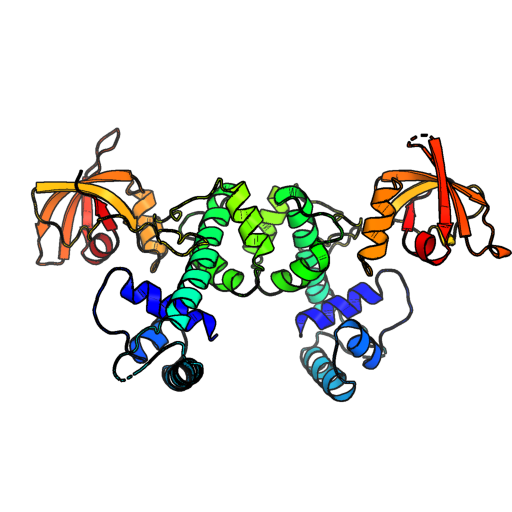.00 81.92 56 ALA B CA 1
ATOM 1990 C C . ALA B 1 46 ? 43.416 -22.822 48.282 1.00 82.37 56 ALA B C 1
ATOM 1991 O O . ALA B 1 46 ? 44.577 -23.247 48.257 1.00 85.02 56 ALA B O 1
ATOM 1993 N N . GLU B 1 47 ? 42.520 -23.124 47.342 1.00 80.30 57 GLU B N 1
ATOM 1994 C CA . GLU B 1 47 ? 42.855 -23.909 46.160 1.00 8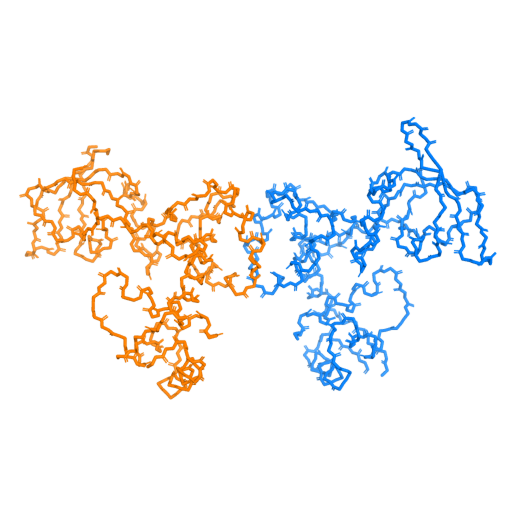1.07 57 GLU B CA 1
ATOM 1995 C C . GLU B 1 47 ? 43.665 -23.108 45.143 1.00 78.17 57 GLU B C 1
ATOM 1996 O O . GLU B 1 47 ? 44.285 -23.704 44.255 1.00 77.77 57 GLU B O 1
ATOM 2002 N N . GLN B 1 48 ? 43.718 -21.783 45.287 1.00 76.34 58 GLN B N 1
ATOM 2003 C CA . GLN B 1 48 ? 44.483 -20.921 44.395 1.00 74.85 58 GLN B CA 1
ATOM 2004 C C . GLN B 1 48 ? 45.887 -20.619 44.901 1.00 71.89 58 GLN B C 1
ATOM 2005 O O . GLN B 1 48 ? 46.687 -20.048 44.151 1.00 70.02 58 GLN B O 1
ATOM 2011 N N . GLY B 1 49 ? 46.206 -20.977 46.143 1.00 70.96 59 GLY B N 1
ATOM 2012 C CA . GLY B 1 49 ? 47.475 -20.586 46.725 1.00 70.34 59 GLY B CA 1
ATOM 2013 C C . GLY B 1 49 ? 47.475 -19.213 47.352 1.00 67.59 59 GLY B C 1
ATOM 2014 O O . GLY B 1 49 ? 48.549 -18.649 47.588 1.00 66.13 59 GLY B O 1
ATOM 2015 N N . LEU B 1 50 ? 46.298 -18.652 47.623 1.00 65.71 60 LEU B N 1
ATOM 2016 C CA . LEU B 1 50 ? 46.174 -17.339 48.237 1.00 63.47 60 LEU B CA 1
ATOM 2017 C C . LEU B 1 50 ? 46.043 -17.405 49.752 1.00 66.83 60 LEU B C 1
ATOM 2018 O O . LEU B 1 50 ? 46.163 -16.369 50.415 1.00 66.92 60 LEU B O 1
ATOM 2023 N N . VAL B 1 51 ? 45.805 -18.589 50.313 1.00 70.79 61 VAL B N 1
ATOM 2024 C CA . VAL B 1 51 ? 45.611 -18.745 51.749 1.00 76.57 61 VAL B CA 1
ATOM 2025 C C . VAL B 1 51 ? 45.703 -20.226 52.097 1.00 77.06 61 VAL B C 1
ATOM 2026 O O . VAL B 1 51 ? 45.318 -21.086 51.298 1.00 76.67 61 VAL B O 1
ATOM 2030 N N . ASP B 1 52 ? 46.234 -20.539 53.274 1.00 75.64 62 ASP B N 1
ATOM 2031 C CA . ASP B 1 52 ? 46.309 -21.926 53.718 1.00 78.08 62 ASP B CA 1
ATOM 2032 C C . ASP B 1 52 ? 45.278 -22.202 54.808 1.00 78.92 62 ASP B C 1
ATOM 2033 O O . ASP B 1 52 ? 44.258 -21.518 54.897 1.00 77.91 62 ASP B O 1
ATOM 2038 N N . ALA B 1 58 ? 41.225 -19.935 62.292 1.00 95.31 68 ALA B N 1
ATOM 2039 C CA . ALA B 1 58 ? 42.633 -19.988 61.914 1.00 95.42 68 ALA B CA 1
ATOM 2040 C C . ALA B 1 58 ? 42.794 -19.997 60.396 1.00 94.92 68 ALA B C 1
ATOM 2041 O O . ALA B 1 58 ? 43.154 -21.017 59.809 1.00 96.94 68 ALA B O 1
ATOM 2043 N N . VAL B 1 59 ? 42.532 -18.853 59.766 1.00 92.62 69 VAL B N 1
ATOM 2044 C CA . VAL B 1 59 ? 42.601 -18.736 58.314 1.00 94.91 69 VAL B CA 1
ATOM 2045 C C . VAL B 1 59 ? 44.050 -18.520 57.892 1.00 97.47 69 VAL B C 1
ATOM 2046 O O . VAL B 1 59 ? 44.688 -19.432 57.354 1.00 105.56 69 VAL B O 1
ATOM 2050 N N . THR B 1 60 ? 44.570 -17.313 58.137 1.00 91.08 70 THR B N 1
ATOM 2051 C CA . THR B 1 60 ? 45.961 -16.941 57.882 1.00 86.77 70 THR B CA 1
ATOM 2052 C C . THR B 1 60 ? 46.315 -17.008 56.398 1.00 83.49 70 THR B C 1
ATOM 2053 O O . THR B 1 60 ? 46.378 -18.091 55.808 1.00 85.02 70 THR B O 1
ATOM 2057 N N . LEU B 1 61 ? 46.563 -15.851 55.796 1.00 79.19 71 LEU B N 1
ATOM 2058 C CA . LEU B 1 61 ? 46.856 -15.749 54.375 1.00 74.61 71 LEU B CA 1
ATOM 2059 C C . LEU B 1 61 ? 48.354 -15.880 54.103 1.00 73.20 71 LEU B C 1
ATOM 2060 O O . LEU B 1 61 ? 49.192 -15.720 54.994 1.00 72.92 71 LEU B O 1
ATOM 2065 N N . THR B 1 62 ? 48.679 -16.175 52.846 1.00 71.13 72 THR B N 1
ATOM 2066 C CA . THR B 1 62 ? 50.052 -16.337 52.399 1.00 69.30 72 THR B CA 1
ATOM 2067 C C . THR B 1 62 ? 50.552 -15.040 51.765 1.00 65.65 72 THR B C 1
ATOM 2068 O O . THR B 1 62 ? 49.879 -14.005 51.794 1.00 63.22 72 THR B O 1
ATOM 2072 N N . ASP B 1 63 ? 51.751 -15.095 51.178 1.00 65.15 73 ASP B N 1
ATOM 2073 C CA . ASP B 1 63 ? 52.360 -13.897 50.606 1.00 61.91 73 ASP B CA 1
ATOM 2074 C C . ASP B 1 63 ? 51.545 -13.371 49.432 1.00 59.49 73 ASP B C 1
ATOM 2075 O O . ASP B 1 63 ? 51.236 -12.176 49.362 1.00 58.25 73 ASP B O 1
ATOM 2080 N N . SER B 1 64 ? 51.193 -14.251 48.493 1.00 59.17 74 SER B N 1
ATOM 2081 C CA . SER B 1 64 ? 50.361 -13.841 47.369 1.00 57.99 74 SER B CA 1
ATOM 2082 C C . SER B 1 64 ? 48.953 -13.465 47.806 1.00 56.02 74 SER B C 1
ATOM 2083 O O . SER B 1 64 ? 48.283 -12.702 47.103 1.00 55.95 74 SER B O 1
ATOM 2086 N N . GLY B 1 65 ? 48.494 -13.977 48.946 1.00 54.70 75 GLY B N 1
ATOM 2087 C CA . GLY B 1 65 ? 47.192 -13.617 49.471 1.00 52.39 75 GLY B CA 1
ATOM 2088 C C . GLY B 1 65 ? 47.200 -12.285 50.190 1.00 49.65 75 GLY B C 1
ATOM 2089 O O . GLY B 1 65 ? 46.272 -11.484 50.036 1.00 48.20 75 GLY B O 1
ATOM 2090 N N . ARG B 1 66 ? 48.244 -12.041 50.989 1.00 47.87 76 ARG B N 1
ATOM 2091 C CA . ARG B 1 66 ? 48.409 -10.731 51.610 1.00 44.55 76 ARG B CA 1
ATOM 2092 C C . ARG B 1 66 ? 48.470 -9.634 50.557 1.00 42.32 76 ARG B C 1
ATOM 2093 O O . ARG B 1 66 ? 47.963 -8.527 50.770 1.00 43.08 76 ARG B O 1
ATOM 2101 N N . ARG B 1 67 ? 49.075 -9.928 49.405 1.00 41.48 77 ARG B N 1
ATOM 2102 C CA . ARG B 1 67 ? 49.192 -8.924 48.355 1.00 42.61 77 ARG B CA 1
ATOM 2103 C C . ARG B 1 67 ? 47.831 -8.581 47.763 1.00 41.08 77 ARG B C 1
ATOM 2104 O O . ARG B 1 67 ? 47.515 -7.403 47.561 1.00 39.44 77 ARG B O 1
ATOM 2112 N N . ALA B 1 68 ? 47.009 -9.596 47.481 1.00 41.22 78 ALA B N 1
ATOM 2113 C CA . ALA B 1 68 ? 45.690 -9.338 46.910 1.00 38.66 78 ALA B CA 1
ATOM 2114 C C . ALA B 1 68 ? 44.792 -8.612 47.902 1.00 37.88 78 ALA B C 1
ATOM 2115 O O . ALA B 1 68 ? 44.053 -7.696 47.523 1.00 40.26 78 ALA B O 1
ATOM 2117 N N . ALA B 1 69 ? 44.841 -9.008 49.177 1.00 33.25 79 ALA B N 1
ATOM 2118 C CA . ALA B 1 69 ? 44.041 -8.332 50.192 1.00 29.77 79 ALA B CA 1
ATOM 2119 C C . ALA B 1 69 ? 44.485 -6.886 50.367 1.00 27.41 79 ALA B C 1
ATOM 2120 O O . ALA B 1 69 ? 43.651 -5.985 50.515 1.00 25.97 79 ALA B O 1
ATOM 2122 N N . LEU B 1 70 ? 45.799 -6.643 50.347 1.00 25.95 80 LEU B N 1
ATOM 2123 C CA . LEU B 1 70 ? 46.303 -5.281 50.477 1.00 22.57 80 LEU B CA 1
ATOM 2124 C C . LEU B 1 70 ? 45.853 -4.405 49.317 1.00 21.24 80 LEU B C 1
ATOM 2125 O O . LEU B 1 70 ? 45.660 -3.197 49.491 1.00 19.82 80 LEU B O 1
ATOM 2130 N N . ALA B 1 71 ? 45.682 -4.990 48.129 1.00 21.83 81 ALA B N 1
ATOM 2131 C CA . ALA B 1 71 ? 45.159 -4.225 47.003 1.00 18.95 81 ALA B CA 1
ATOM 2132 C C . ALA B 1 71 ? 43.682 -3.907 47.195 1.00 18.86 81 ALA B C 1
ATOM 2133 O O . ALA B 1 71 ? 43.236 -2.794 46.891 1.00 18.40 81 ALA B O 1
ATOM 2135 N N . MET B 1 72 ? 42.909 -4.874 47.699 1.00 19.88 82 MET B N 1
ATOM 2136 C CA . MET B 1 72 ? 41.499 -4.624 47.980 1.00 20.28 82 MET B CA 1
ATOM 2137 C C . MET B 1 72 ? 41.334 -3.593 49.090 1.00 19.76 82 MET B C 1
ATOM 2138 O O . MET B 1 72 ? 40.485 -2.699 48.992 1.00 19.78 82 MET B O 1
ATOM 2143 N N . VAL B 1 73 ? 42.135 -3.703 50.155 1.00 19.83 83 VAL B N 1
ATOM 2144 C CA . VAL B 1 73 ? 42.098 -2.705 51.221 1.00 19.92 83 VAL B CA 1
ATOM 2145 C C . VAL B 1 73 ? 42.466 -1.333 50.673 1.00 21.58 83 VAL B C 1
ATOM 2146 O O . VAL B 1 73 ? 41.850 -0.319 51.026 1.00 21.79 83 VAL B O 1
ATOM 2150 N N . ARG B 1 74 ? 43.465 -1.279 49.789 1.00 23.80 84 ARG B N 1
ATOM 2151 C CA . ARG B 1 74 ? 43.874 -0.002 49.214 1.00 21.95 84 ARG B CA 1
ATOM 2152 C C . ARG B 1 74 ? 42.762 0.600 48.365 1.00 18.58 84 ARG B C 1
ATOM 2153 O O . ARG B 1 74 ? 42.514 1.810 48.428 1.00 17.96 84 ARG B O 1
ATOM 2161 N N . ARG B 1 75 ? 42.079 -0.228 47.571 1.00 21.09 85 ARG B N 1
ATOM 2162 C CA . ARG B 1 75 ? 40.978 0.271 46.753 1.00 23.12 85 ARG B CA 1
ATOM 2163 C C . ARG B 1 75 ? 39.844 0.805 47.620 1.00 23.11 85 ARG B C 1
ATOM 2164 O O . ARG B 1 75 ? 39.288 1.874 47.340 1.00 23.41 85 ARG B O 1
ATOM 2172 N N . HIS B 1 76 ? 39.488 0.072 48.677 1.00 21.81 86 HIS B N 1
ATOM 2173 C CA . HIS B 1 76 ? 38.392 0.493 49.543 1.00 21.26 86 HIS B CA 1
ATOM 2174 C C . HIS B 1 76 ? 38.687 1.838 50.195 1.00 19.32 86 HIS B C 1
ATOM 2175 O O . HIS B 1 76 ? 37.843 2.742 50.191 1.00 19.43 86 HIS B O 1
ATOM 2182 N N . ARG B 1 77 ? 39.889 1.995 50.749 1.00 19.19 87 ARG B N 1
ATOM 2183 C CA . ARG B 1 77 ? 40.202 3.195 51.515 1.00 20.79 87 ARG B CA 1
ATOM 2184 C C . ARG B 1 77 ? 40.501 4.391 50.620 1.00 20.47 87 ARG B C 1
ATOM 2185 O O . ARG B 1 77 ? 40.269 5.535 51.028 1.00 20.88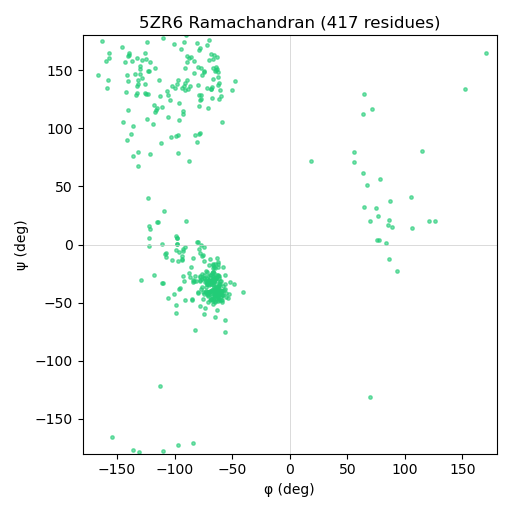 87 ARG B O 1
ATOM 2193 N N . LEU B 1 78 ? 41.008 4.158 49.407 1.00 19.85 88 LEU B N 1
ATOM 2194 C CA . LEU B 1 78 ? 41.117 5.251 48.446 1.00 18.09 88 LEU B CA 1
ATOM 2195 C C . LEU B 1 78 ? 39.738 5.752 48.037 1.00 18.23 88 LEU B C 1
ATOM 2196 O O . LEU B 1 78 ? 39.532 6.961 47.879 1.00 18.37 88 LEU B O 1
ATOM 2201 N N . LEU B 1 79 ? 38.779 4.836 47.872 1.00 18.31 89 LEU B N 1
ATOM 2202 C CA . LEU B 1 79 ? 37.415 5.237 47.543 1.00 18.57 89 LEU B CA 1
ATOM 2203 C C . LEU B 1 79 ? 36.799 6.045 48.675 1.00 23.34 89 LEU B C 1
ATOM 2204 O O . LEU B 1 79 ? 36.184 7.092 48.443 1.00 24.26 89 LEU B O 1
ATOM 2209 N N . GLU B 1 80 ? 36.951 5.562 49.913 1.00 27.45 90 GLU B N 1
ATOM 2210 C CA . GLU B 1 80 ? 36.431 6.285 51.070 1.00 28.25 90 GLU B CA 1
ATOM 2211 C C . GLU B 1 80 ? 36.994 7.697 51.134 1.00 25.62 90 GLU B C 1
ATOM 2212 O O . GLU B 1 80 ? 36.280 8.644 51.486 1.00 26.19 90 GLU B O 1
ATOM 2218 N N . THR B 1 81 ? 38.271 7.861 50.786 1.00 23.80 91 THR B N 1
ATOM 2219 C CA . THR B 1 81 ? 38.875 9.188 50.811 1.00 25.57 91 THR B CA 1
ATOM 2220 C C . THR B 1 81 ? 38.372 10.046 49.658 1.00 27.77 91 THR B C 1
ATOM 2221 O O . THR B 1 81 ? 38.102 11.240 49.838 1.00 29.65 91 THR B O 1
ATOM 2225 N N . PHE B 1 82 ? 38.234 9.456 48.470 1.00 26.28 92 PHE B N 1
ATOM 2226 C CA . PHE B 1 82 ? 37.756 10.219 47.323 1.00 25.96 92 PHE B CA 1
ATOM 2227 C C . PHE B 1 82 ? 36.333 10.715 47.546 1.00 25.39 92 PHE B C 1
ATOM 2228 O O . PHE B 1 82 ? 36.002 11.854 47.195 1.00 26.88 92 PHE B O 1
ATOM 2236 N N . LEU B 1 83 ? 35.479 9.877 48.138 1.00 24.72 93 LEU B N 1
ATOM 2237 C CA . LEU B 1 83 ? 34.088 10.263 48.360 1.00 25.98 93 LEU B CA 1
ATOM 2238 C C . LEU B 1 83 ? 33.991 11.480 49.272 1.00 30.00 93 LEU B C 1
ATOM 2239 O O . LEU B 1 83 ? 33.272 12.440 48.972 1.00 34.09 93 LEU B O 1
ATOM 2244 N N . VAL B 1 84 ? 34.713 11.461 50.393 1.00 30.24 94 VAL B N 1
ATOM 2245 C CA . VAL B 1 84 ? 34.642 12.572 51.338 1.00 33.16 94 VAL B CA 1
ATOM 2246 C C . VAL B 1 84 ? 35.283 13.821 50.744 1.00 34.68 94 VAL B C 1
ATOM 2247 O O . VAL B 1 84 ? 34.705 14.914 50.781 1.00 36.96 94 VAL B O 1
ATOM 2251 N N . ASN B 1 85 ? 36.478 13.675 50.169 1.00 33.91 95 ASN B N 1
ATOM 2252 C CA . ASN B 1 85 ? 37.271 14.836 49.780 1.00 33.82 95 ASN B CA 1
ATOM 2253 C C . ASN B 1 85 ? 36.767 15.499 48.504 1.00 32.12 95 ASN B C 1
ATOM 2254 O O . ASN B 1 85 ? 36.922 16.716 48.346 1.00 30.29 95 ASN B O 1
ATOM 2259 N N . GLU B 1 86 ? 36.168 14.737 47.590 1.00 32.44 96 GLU B N 1
ATOM 2260 C CA . GLU B 1 86 ? 35.799 15.262 46.281 1.00 34.37 96 GLU B CA 1
ATOM 2261 C C . GLU B 1 86 ? 34.301 15.399 46.059 1.00 32.90 96 GLU B C 1
ATOM 2262 O O . GLU B 1 86 ? 33.881 16.321 45.358 1.00 33.29 96 GLU B O 1
ATOM 2268 N N . LEU B 1 87 ? 33.485 14.513 46.632 1.00 32.34 97 LEU B N 1
ATOM 2269 C CA . LEU B 1 87 ? 32.055 14.482 46.346 1.00 35.90 97 LEU B CA 1
ATOM 2270 C C . LEU B 1 87 ? 31.198 14.816 47.565 1.00 37.52 97 LEU B C 1
ATOM 2271 O O . LEU B 1 87 ? 30.004 14.500 47.583 1.00 37.88 97 LEU B O 1
ATOM 2276 N N . GLY B 1 88 ? 31.777 15.451 48.581 1.00 38.18 98 GLY B N 1
ATOM 2277 C CA . GLY B 1 88 ? 30.989 15.960 49.686 1.00 39.64 98 GLY B CA 1
ATOM 2278 C C . GLY B 1 88 ? 30.380 14.920 50.598 1.00 37.88 98 GLY B C 1
ATOM 2279 O O . GLY B 1 88 ? 29.421 15.226 51.311 1.00 38.47 98 GLY B O 1
ATOM 2280 N N . TYR B 1 89 ? 30.902 13.698 50.599 1.00 33.55 99 TYR B N 1
ATOM 2281 C CA . TYR B 1 89 ? 30.422 12.690 51.533 1.00 31.87 99 TYR B CA 1
ATOM 2282 C C . TYR B 1 89 ? 30.932 12.971 52.941 1.00 32.39 99 TYR B C 1
ATOM 2283 O O . TYR B 1 89 ? 32.012 13.538 53.134 1.00 30.38 99 TYR B O 1
ATOM 2292 N N . ARG B 1 90 ? 30.136 12.574 53.930 1.00 34.92 100 ARG B N 1
ATOM 2293 C CA . ARG B 1 90 ? 30.590 12.517 55.310 1.00 35.24 100 ARG B CA 1
ATOM 2294 C C . ARG B 1 90 ? 31.271 11.176 55.567 1.00 30.99 100 ARG B C 1
ATOM 2295 O O . ARG B 1 90 ? 31.085 10.209 54.825 1.00 30.51 100 ARG B O 1
ATOM 2303 N N . TRP B 1 91 ? 32.068 11.123 56.637 1.00 27.73 101 TRP B N 1
ATOM 2304 C CA . TRP B 1 91 ? 32.870 9.928 56.868 1.00 27.78 101 TRP B CA 1
ATOM 2305 C C . TRP B 1 91 ? 32.026 8.720 57.264 1.00 26.33 101 TRP B C 1
ATOM 2306 O O . TRP B 1 91 ? 32.501 7.586 57.142 1.00 25.70 101 TRP B O 1
ATOM 2317 N N . ASP B 1 92 ? 30.788 8.929 57.707 1.00 29.26 102 ASP B N 1
ATOM 2318 C CA . ASP B 1 92 ? 29.910 7.825 58.071 1.00 29.85 102 ASP B CA 1
ATOM 2319 C C . ASP B 1 92 ? 29.060 7.333 56.907 1.00 28.41 102 ASP B C 1
ATOM 2320 O O . ASP B 1 92 ? 28.303 6.372 57.078 1.00 28.04 102 ASP B O 1
ATOM 2325 N N . GLU B 1 93 ? 29.162 7.962 55.736 1.00 29.52 103 GLU B N 1
ATOM 2326 C CA . GLU B 1 93 ? 28.409 7.547 54.560 1.00 30.97 103 GLU B CA 1
ATOM 2327 C C . GLU B 1 93 ? 29.242 6.755 53.562 1.00 27.71 103 GLU B C 1
ATOM 2328 O O . GLU B 1 93 ? 28.671 6.140 52.656 1.00 25.87 103 GLU B O 1
ATOM 2334 N N . VAL B 1 94 ? 30.564 6.748 53.707 1.00 27.83 104 VAL B N 1
ATOM 2335 C CA . VAL B 1 94 ? 31.433 6.265 52.641 1.00 26.73 104 VAL B CA 1
ATOM 2336 C C . VAL B 1 94 ? 31.610 4.748 52.647 1.00 26.97 104 VAL B C 1
ATOM 2337 O O . VAL B 1 94 ? 31.813 4.154 51.584 1.00 27.38 104 VAL B O 1
ATOM 2341 N N . HIS B 1 95 ? 31.544 4.101 53.814 1.00 27.58 105 HIS B N 1
ATOM 2342 C CA . HIS B 1 95 ? 31.937 2.697 53.896 1.00 28.22 105 HIS B CA 1
ATOM 2343 C C . HIS B 1 95 ? 31.042 1.811 53.038 1.00 31.95 105 HIS B C 1
ATOM 2344 O O . HIS B 1 95 ? 31.525 1.074 52.172 1.00 29.41 105 HIS B O 1
ATOM 2351 N N . ASP B 1 96 ? 29.729 1.861 53.276 1.00 38.06 106 ASP B N 1
ATOM 2352 C CA . ASP B 1 96 ? 28.814 0.975 52.562 1.00 40.17 106 ASP B CA 1
ATOM 2353 C C . ASP B 1 96 ? 28.847 1.219 51.060 1.00 38.77 106 ASP B C 1
ATOM 2354 O O . ASP B 1 96 ? 28.709 0.273 50.274 1.00 38.61 106 ASP B O 1
ATOM 2359 N N . GLU B 1 97 ? 29.031 2.470 50.639 1.00 36.88 107 GLU B N 1
ATOM 2360 C CA . GLU B 1 97 ? 29.114 2.761 49.212 1.00 36.84 107 GLU B CA 1
ATOM 2361 C C . GLU B 1 97 ? 30.466 2.343 48.642 1.00 34.16 107 GLU B C 1
ATOM 2362 O O . GLU B 1 97 ? 30.530 1.689 47.595 1.00 33.07 107 GLU B O 1
ATOM 2368 N N . ALA B 1 98 ? 31.558 2.698 49.325 1.00 32.44 108 ALA B N 1
ATOM 2369 C CA . ALA B 1 98 ? 32.875 2.229 48.910 1.00 31.08 108 ALA B CA 1
ATOM 2370 C C . ALA B 1 98 ? 33.013 0.718 49.033 1.00 31.19 108 ALA B C 1
ATOM 2371 O O . ALA B 1 98 ? 33.898 0.135 48.399 1.00 32.61 108 ALA B O 1
ATOM 2373 N N . GLU B 1 99 ? 32.164 0.075 49.837 1.00 32.03 109 GLU B N 1
ATOM 2374 C CA . GLU B 1 99 ? 32.129 -1.381 49.883 1.00 31.36 109 GLU B CA 1
ATOM 2375 C C . GLU B 1 99 ? 31.662 -1.975 48.558 1.00 29.18 109 GLU B C 1
ATOM 2376 O O . GLU B 1 99 ? 31.927 -3.152 48.286 1.00 28.54 109 GLU B O 1
ATOM 2382 N N . VAL B 1 100 ? 31.000 -1.182 47.720 1.00 27.45 110 VAL B N 1
ATOM 2383 C CA . VAL B 1 100 ? 30.452 -1.658 46.457 1.00 27.68 110 VAL B CA 1
ATOM 2384 C C . VAL B 1 100 ? 31.336 -1.276 45.274 1.00 29.73 110 VAL B C 1
ATOM 2385 O O . VAL B 1 100 ? 31.566 -2.096 44.384 1.00 28.96 110 VAL B O 1
ATOM 2389 N N . LEU B 1 101 ? 31.840 -0.036 45.249 1.00 30.31 111 LEU B N 1
ATOM 2390 C CA . LEU B 1 101 ? 32.686 0.399 44.138 1.00 28.46 111 LEU B CA 1
ATOM 2391 C C . LEU B 1 101 ? 33.966 -0.416 44.037 1.00 26.75 111 LEU B C 1
ATOM 2392 O O . LEU B 1 101 ? 34.519 -0.561 42.942 1.00 26.42 111 LEU B O 1
ATOM 2397 N N . GLU B 1 102 ? 34.446 -0.963 45.155 1.00 26.50 112 GLU B N 1
ATOM 2398 C CA . GLU B 1 102 ? 35.766 -1.582 45.181 1.00 28.85 112 GLU B CA 1
ATOM 2399 C C . GLU B 1 102 ? 35.886 -2.776 44.239 1.00 29.30 112 GLU B C 1
ATOM 2400 O O . GLU B 1 102 ? 37.006 -3.205 43.945 1.00 30.19 112 GLU B O 1
ATOM 2406 N N . HIS B 1 103 ? 34.770 -3.316 43.753 1.00 29.44 113 HIS B N 1
ATOM 2407 C CA . HIS B 1 103 ? 34.804 -4.459 42.851 1.00 31.77 113 HIS B CA 1
ATOM 2408 C C . HIS B 1 103 ? 34.707 -4.074 41.381 1.00 32.41 113 HIS B C 1
ATOM 2409 O O . HIS B 1 103 ? 34.992 -4.913 40.520 1.00 34.32 113 HIS B O 1
ATOM 2416 N N . ALA B 1 104 ? 34.319 -2.840 41.072 1.00 29.99 114 ALA B N 1
ATOM 2417 C CA . ALA B 1 104 ? 34.128 -2.392 39.698 1.00 27.10 114 ALA B CA 1
ATOM 2418 C C . ALA B 1 104 ? 34.987 -1.173 39.389 1.00 25.59 114 ALA B C 1
ATOM 2419 O O . ALA B 1 104 ? 34.556 -0.247 38.701 1.00 27.68 114 ALA B O 1
ATOM 2421 N N . VAL B 1 105 ? 36.220 -1.160 39.890 1.00 23.10 115 VAL B N 1
ATOM 2422 C CA . VAL B 1 105 ? 37.157 -0.071 39.649 1.00 24.10 115 VAL B CA 1
ATOM 2423 C C . VAL B 1 105 ? 38.444 -0.646 39.074 1.00 21.81 115 VAL B C 1
ATOM 2424 O O . VAL B 1 105 ? 38.922 -1.693 39.522 1.00 22.85 115 VAL B O 1
ATOM 2428 N N . SER B 1 106 ? 39.000 0.041 38.082 1.00 18.94 116 SER B N 1
ATOM 2429 C CA . SER B 1 106 ? 40.240 -0.374 37.447 1.00 19.06 116 SER B CA 1
ATOM 2430 C C . SER B 1 106 ? 41.444 0.221 38.173 1.00 17.76 116 SER B C 1
ATOM 2431 O O . SER B 1 106 ? 41.347 1.241 38.862 1.00 16.01 116 SER B O 1
ATOM 2434 N N . ASP B 1 107 ? 42.595 -0.438 38.008 1.00 17.43 117 ASP B N 1
ATOM 2435 C CA . ASP B 1 107 ? 43.820 0.059 38.622 1.00 16.77 117 ASP B CA 1
ATOM 2436 C C . ASP B 1 107 ? 44.274 1.370 37.990 1.00 15.92 117 ASP B C 1
ATOM 2437 O O . ASP B 1 107 ? 44.983 2.152 38.634 1.00 17.65 117 ASP B O 1
ATOM 2442 N N . ARG B 1 108 ? 43.886 1.629 36.740 1.00 15.80 118 ARG B N 1
ATOM 2443 C CA . ARG B 1 108 ? 44.169 2.935 36.154 1.00 15.66 118 ARG B CA 1
ATOM 2444 C C . ARG B 1 108 ? 43.328 4.017 36.818 1.00 15.60 118 ARG B C 1
ATOM 2445 O O . ARG B 1 108 ? 43.820 5.118 37.087 1.00 15.63 118 ARG B O 1
ATOM 2453 N N . LEU B 1 109 ? 42.060 3.715 37.103 1.00 15.62 119 LEU B N 1
ATOM 2454 C CA . LEU B 1 109 ? 41.198 4.692 37.757 1.00 15.71 119 LEU B CA 1
ATOM 2455 C C . LEU B 1 109 ? 41.655 4.958 39.185 1.00 18.55 119 LEU B C 1
ATOM 2456 O O . LEU B 1 109 ? 41.628 6.106 39.645 1.00 20.38 119 LEU B O 1
ATOM 2461 N N . MET B 1 110 ? 42.083 3.913 39.900 1.00 20.69 120 MET B N 1
ATOM 2462 C CA . MET B 1 110 ? 42.610 4.108 41.247 1.00 21.59 120 MET B CA 1
ATOM 2463 C C . MET B 1 110 ? 43.837 5.009 4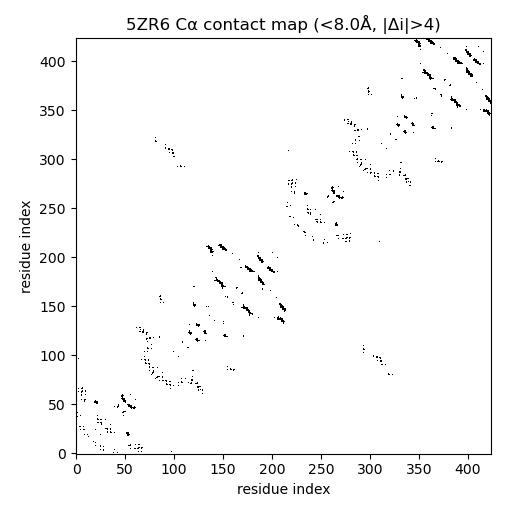1.240 1.00 22.96 120 MET B C 1
ATOM 2464 O O . MET B 1 110 ? 43.983 5.875 42.109 1.00 24.18 120 MET B O 1
ATOM 2469 N N . ALA B 1 111 ? 44.728 4.824 40.261 1.00 22.62 121 ALA B N 1
ATOM 2470 C CA . ALA B 1 111 ? 45.948 5.620 40.212 1.00 16.05 121 ALA B CA 1
ATOM 2471 C C . ALA B 1 111 ? 45.642 7.099 40.007 1.00 22.70 121 ALA B C 1
ATOM 2472 O O . ALA B 1 111 ? 46.325 7.963 40.570 1.00 16.39 121 ALA B O 1
ATOM 2474 N N . ARG B 1 112 ? 44.617 7.413 39.212 1.00 24.83 122 ARG B N 1
ATOM 2475 C CA . ARG B 1 112 ? 44.249 8.811 39.003 1.00 23.39 122 ARG B CA 1
ATOM 2476 C C . ARG B 1 112 ? 43.498 9.374 40.204 1.00 23.17 122 ARG B C 1
ATOM 2477 O O . ARG B 1 112 ? 43.672 10.548 40.553 1.00 23.31 122 ARG B O 1
ATOM 2485 N N . ILE B 1 113 ? 42.652 8.560 40.839 1.00 22.01 123 ILE B N 1
ATOM 2486 C CA . ILE B 1 113 ? 42.093 8.936 42.135 1.00 23.57 123 ILE B CA 1
ATOM 2487 C C . ILE B 1 113 ? 43.217 9.172 43.135 1.00 25.50 123 ILE B C 1
ATOM 2488 O O . ILE B 1 113 ? 43.243 10.185 43.845 1.00 26.80 123 ILE B O 1
ATOM 2493 N N . ASP B 1 114 ? 44.171 8.237 43.191 1.00 24.05 124 ASP B N 1
ATOM 2494 C CA . ASP B 1 114 ? 45.297 8.349 44.113 1.00 21.85 124 ASP B CA 1
ATOM 2495 C C . ASP B 1 114 ? 46.085 9.628 43.856 1.00 21.14 124 ASP B C 1
ATOM 2496 O O . ASP B 1 114 ? 46.451 10.341 44.797 1.00 23.50 124 ASP B O 1
ATOM 2501 N N . ALA B 1 115 ? 46.339 9.945 42.584 1.00 20.20 125 ALA B N 1
ATOM 2502 C CA . ALA B 1 115 ? 47.111 11.141 42.262 1.00 18.43 125 ALA B CA 1
ATOM 2503 C C . ALA B 1 115 ? 46.318 12.416 42.518 1.00 17.90 125 ALA B C 1
ATOM 2504 O O . ALA B 1 115 ? 46.899 13.435 42.907 1.00 18.43 125 ALA B O 1
ATOM 2506 N N . LYS B 1 116 ? 44.999 12.387 42.305 1.00 17.79 126 LYS B N 1
ATOM 2507 C CA . LYS B 1 116 ? 44.197 13.582 42.543 1.00 20.74 126 LYS B CA 1
ATOM 2508 C C . LYS B 1 116 ? 44.070 13.880 44.031 1.00 23.09 126 LYS B C 1
ATOM 2509 O O . LYS B 1 116 ? 43.969 15.049 44.423 1.00 25.39 126 LYS B O 1
ATOM 2515 N N . LEU B 1 117 ? 44.084 12.847 44.871 1.00 21.31 127 LEU B N 1
ATOM 2516 C CA . LEU B 1 117 ? 44.005 13.027 46.314 1.00 19.03 127 LEU B CA 1
ATOM 2517 C C . LEU B 1 117 ? 45.335 13.432 46.936 1.00 20.25 127 LEU B C 1
ATOM 2518 O O . LEU B 1 117 ? 45.382 13.682 48.145 1.00 25.14 127 LEU B O 1
ATOM 2523 N N . GLY B 1 118 ? 46.406 13.507 46.151 1.00 19.18 128 GLY B N 1
ATOM 2524 C CA . GLY B 1 118 ? 47.699 13.903 46.668 1.00 19.59 128 GLY B CA 1
ATOM 2525 C C . GLY B 1 118 ? 48.555 12.775 47.190 1.00 19.34 128 GLY B C 1
ATOM 2526 O O . GLY B 1 118 ? 49.536 13.042 47.890 1.00 19.78 128 GLY B O 1
ATOM 2527 N N . PHE B 1 119 ? 48.218 11.526 46.864 1.00 20.09 129 PHE B N 1
ATOM 2528 C CA . PHE B 1 119 ? 48.886 10.319 47.341 1.00 25.50 129 PHE B CA 1
ATOM 2529 C C . PHE B 1 119 ? 48.723 10.193 48.853 1.00 33.23 129 PHE B C 1
ATOM 2530 O O . PHE B 1 119 ? 49.721 10.184 49.585 1.00 36.95 129 PHE B O 1
ATOM 2538 N N . PRO B 1 120 ? 47.497 10.071 49.355 1.00 35.35 130 PRO B N 1
ATOM 2539 C CA . PRO B 1 120 ? 47.283 10.115 50.804 1.00 37.00 130 PRO B CA 1
ATOM 2540 C C . PRO B 1 120 ? 47.718 8.837 51.502 1.00 37.33 130 PRO B C 1
ATOM 2541 O O . PRO B 1 120 ? 47.641 7.735 50.952 1.00 37.48 130 PRO B O 1
ATOM 2545 N N . GLN B 1 121 ? 48.171 9.000 52.746 1.00 39.28 131 GLN B N 1
ATOM 2546 C CA . GLN B 1 121 ? 48.544 7.857 53.570 1.00 39.74 131 GLN B CA 1
ATOM 2547 C C . GLN B 1 121 ? 47.397 7.348 54.431 1.00 36.81 131 GLN B C 1
ATOM 2548 O O . GLN B 1 121 ? 47.326 6.144 54.704 1.00 34.65 131 GLN B O 1
ATOM 2554 N N . ARG B 1 122 ? 46.498 8.227 54.866 1.00 36.92 132 ARG B N 1
ATOM 2555 C CA . ARG B 1 122 ? 45.374 7.832 55.699 1.00 38.39 132 ARG B CA 1
ATOM 2556 C C . ARG B 1 122 ? 44.060 8.215 55.031 1.00 39.64 132 ARG B C 1
ATOM 2557 O O . ARG B 1 122 ? 43.983 9.194 54.281 1.00 42.21 132 ARG B O 1
ATOM 2565 N N . ASP B 1 123 ? 43.027 7.418 55.305 1.00 37.65 133 ASP B N 1
ATOM 2566 C CA . ASP B 1 123 ? 41.683 7.618 54.776 1.00 37.31 133 ASP B CA 1
ATOM 2567 C C . ASP B 1 123 ? 40.888 8.500 55.744 1.00 38.20 133 ASP B C 1
ATOM 2568 O O . ASP B 1 123 ? 41.447 8.924 56.763 1.00 39.63 133 ASP B O 1
ATOM 2573 N N . PRO B 1 124 ? 39.615 8.828 55.473 1.00 38.71 134 PRO B N 1
ATOM 2574 C CA . PRO B 1 124 ? 38.889 9.728 56.388 1.00 40.75 134 PRO B CA 1
ATOM 2575 C C . PRO B 1 124 ? 38.804 9.234 57.822 1.00 41.17 134 PRO B C 1
ATOM 2576 O O . PRO B 1 124 ? 38.552 10.044 58.722 1.00 41.21 134 PRO B O 1
ATOM 2580 N N . HIS B 1 125 ? 39.006 7.941 58.065 1.00 40.81 135 HIS B N 1
ATOM 2581 C CA . HIS B 1 125 ? 38.930 7.373 59.402 1.00 41.48 135 HIS B CA 1
ATOM 2582 C C . HIS B 1 125 ? 40.299 7.188 60.041 1.00 41.80 135 HIS B C 1
ATOM 2583 O O . HIS B 1 125 ? 40.394 6.591 61.118 1.00 43.39 135 HIS B O 1
ATOM 2590 N N . GLY B 1 126 ? 41.359 7.686 59.408 1.00 39.32 136 GLY B N 1
ATOM 2591 C CA . GLY B 1 126 ? 42.693 7.397 59.886 1.00 39.30 136 GLY B CA 1
ATOM 2592 C C . GLY B 1 126 ? 43.178 6.002 59.574 1.00 41.04 136 GLY B C 1
ATOM 2593 O O . GLY B 1 126 ? 44.272 5.630 60.008 1.00 41.53 136 GLY B O 1
ATOM 2594 N N . ASP B 1 127 ? 42.392 5.219 58.842 1.00 41.41 137 ASP B N 1
ATOM 2595 C CA . ASP B 1 127 ? 42.822 3.885 58.449 1.00 41.20 137 ASP B CA 1
ATOM 2596 C C . ASP B 1 127 ? 43.974 3.997 57.458 1.00 41.47 137 ASP B C 1
ATOM 2597 O O . ASP B 1 127 ? 43.902 4.800 56.519 1.00 38.96 137 ASP B O 1
ATOM 2602 N N . PRO B 1 128 ? 45.046 3.225 57.629 1.00 44.85 138 PRO B N 1
ATOM 2603 C CA . PRO B 1 128 ? 46.197 3.346 56.724 1.00 43.43 138 PRO B CA 1
ATOM 2604 C C . PRO B 1 128 ? 45.857 2.848 55.326 1.00 43.21 138 PRO B C 1
ATOM 2605 O O . PRO B 1 128 ? 45.259 1.782 55.158 1.00 42.74 138 PRO B O 1
ATOM 2609 N N . ILE B 1 129 ? 46.240 3.634 54.323 1.00 38.26 139 ILE B N 1
ATOM 2610 C CA . ILE B 1 129 ? 46.020 3.288 52.922 1.00 32.89 139 ILE B CA 1
ATOM 2611 C C . ILE B 1 129 ? 47.273 2.571 52.420 1.00 27.34 139 ILE B C 1
ATOM 2612 O O . ILE B 1 129 ? 48.345 3.196 52.364 1.00 25.80 139 ILE B O 1
ATOM 2617 N N . PRO B 1 130 ? 47.191 1.291 52.059 1.00 27.17 140 PRO B N 1
ATOM 2618 C CA . PRO B 1 130 ? 48.385 0.586 51.577 1.00 27.76 140 PRO B CA 1
ATOM 2619 C C . PRO B 1 130 ? 48.907 1.189 50.282 1.00 29.21 140 PRO B C 1
ATOM 2620 O O . PRO B 1 130 ? 48.160 1.776 49.497 1.00 29.38 140 PRO B O 1
ATOM 2624 N N . GLY B 1 131 ? 50.213 1.042 50.069 1.00 30.50 141 GLY B N 1
ATOM 2625 C CA . GLY B 1 131 ? 50.807 1.443 48.814 1.00 32.92 141 GLY B CA 1
ATOM 2626 C C . GLY B 1 131 ? 50.544 0.431 47.715 1.00 36.91 141 GLY B C 1
ATOM 2627 O O . GLY B 1 131 ? 50.079 -0.683 47.957 1.00 38.94 141 GLY B O 1
ATOM 2628 N N . ALA B 1 132 ? 50.857 0.838 46.480 1.00 36.86 142 ALA B N 1
ATOM 2629 C CA . ALA B 1 132 ? 50.607 -0.026 45.330 1.00 38.22 142 ALA B CA 1
ATOM 2630 C C . ALA B 1 132 ? 51.399 -1.326 45.413 1.00 38.17 142 ALA B C 1
ATOM 2631 O O . ALA B 1 132 ? 50.980 -2.345 44.854 1.00 39.92 142 ALA B O 1
ATOM 2633 N N . ASP B 1 133 ? 52.535 -1.315 46.103 1.00 39.09 143 ASP B N 1
ATOM 2634 C CA . ASP B 1 133 ? 53.349 -2.506 46.288 1.00 43.76 143 ASP B CA 1
ATOM 2635 C C . ASP B 1 133 ? 53.103 -3.177 47.634 1.00 44.24 143 ASP B C 1
ATOM 2636 O O . ASP B 1 133 ? 53.798 -4.141 47.972 1.00 44.73 143 ASP B O 1
ATOM 2641 N N . GLY B 1 134 ? 52.137 -2.688 48.409 1.00 41.61 144 GLY B N 1
ATOM 2642 C CA . GLY B 1 134 ? 51.817 -3.286 49.690 1.00 39.39 144 GLY B CA 1
ATOM 2643 C C . GLY B 1 134 ? 52.646 -2.748 50.839 1.00 38.68 144 GLY B C 1
ATOM 2644 O O . GLY B 1 134 ? 53.018 -3.497 51.748 1.00 40.01 144 GLY B O 1
ATOM 2645 N N . GLN B 1 135 ? 52.941 -1.451 50.811 1.00 36.08 145 GLN B N 1
ATOM 2646 C CA . GLN B 1 135 ? 53.711 -0.789 51.863 1.00 33.81 145 GLN B CA 1
ATOM 2647 C C . GLN B 1 135 ? 52.718 -0.090 52.785 1.00 31.55 145 GLN B C 1
ATOM 2648 O O . GLN B 1 135 ? 52.312 1.047 52.546 1.00 32.01 145 GLN B O 1
ATOM 2654 N N . VAL B 1 136 ? 52.329 -0.781 53.851 1.00 30.68 146 VAL B N 1
ATOM 2655 C CA . VAL B 1 136 ? 51.310 -0.289 54.776 1.00 28.41 146 VAL B CA 1
ATOM 2656 C C . VAL B 1 136 ? 51.919 0.734 55.728 1.00 25.36 146 VAL B C 1
ATOM 2657 O O . VAL B 1 136 ? 52.843 0.401 56.485 1.00 23.87 146 VAL B O 1
ATOM 2661 N N . PRO B 1 137 ? 51.443 1.985 55.727 1.00 24.22 147 PRO B N 1
ATOM 2662 C CA . PRO B 1 137 ? 51.945 3.004 56.678 1.00 22.38 147 PRO B CA 1
ATOM 2663 C C . PRO B 1 137 ? 51.188 2.988 58.002 1.00 22.69 147 PRO B C 1
ATOM 2664 O O . PRO B 1 137 ? 50.402 3.888 58.329 1.00 22.28 147 PRO B O 1
ATOM 2668 N N . THR B 1 138 ? 51.428 1.949 58.792 1.00 25.09 148 THR B N 1
ATOM 2669 C CA . THR B 1 138 ? 50.726 1.795 60.061 1.00 26.03 148 THR B CA 1
ATOM 2670 C C . THR B 1 138 ? 51.156 2.884 61.039 1.00 28.41 148 THR B C 1
ATOM 2671 O O . THR B 1 138 ? 52.358 3.056 61.279 1.00 27.35 148 THR B O 1
ATOM 2675 N N . PRO B 1 139 ? 50.223 3.638 61.612 1.00 31.71 149 PRO B N 1
ATOM 2676 C CA . PRO B 1 139 ? 50.587 4.638 62.616 1.00 33.94 149 PRO B CA 1
ATOM 2677 C C . PRO B 1 139 ? 50.729 4.000 63.986 1.00 36.76 149 PRO B C 1
ATOM 2678 O O . PRO B 1 139 ? 50.026 3.029 64.304 1.00 36.99 149 PRO B O 1
ATOM 2682 N N . PRO B 1 140 ? 51.631 4.512 64.826 1.00 40.70 150 PRO B N 1
ATOM 2683 C CA . PRO B 1 140 ? 51.834 3.904 66.148 1.00 44.36 150 PRO B CA 1
ATOM 2684 C C . PRO B 1 140 ? 50.783 4.348 67.153 1.00 46.45 150 PRO B C 1
ATOM 2685 O O . PRO B 1 140 ? 50.981 5.325 67.882 1.00 45.25 150 PRO B O 1
ATOM 2689 N N . ALA B 1 141 ? 49.664 3.630 67.207 1.00 50.00 151 ALA B N 1
ATOM 2690 C CA . ALA B 1 141 ? 48.517 4.054 67.993 1.00 52.50 151 ALA B CA 1
ATOM 2691 C C . ALA B 1 141 ? 48.020 2.923 68.881 1.00 56.56 151 ALA B C 1
ATOM 2692 O O . ALA B 1 141 ? 48.200 1.741 68.577 1.00 58.24 151 ALA B O 1
ATOM 2694 N N . ARG B 1 142 ? 47.389 3.311 69.989 1.00 58.44 152 ARG B N 1
ATOM 2695 C CA . ARG B 1 142 ? 46.745 2.391 70.914 1.00 59.17 152 ARG B CA 1
ATOM 2696 C C . ARG B 1 142 ? 45.353 2.915 71.240 1.00 53.87 152 ARG B C 1
ATOM 2697 O O . ARG B 1 142 ? 45.059 4.100 71.062 1.00 51.57 152 ARG B O 1
ATOM 2705 N N . GLN B 1 143 ? 44.496 2.020 71.727 1.00 48.04 153 GLN B N 1
ATOM 2706 C CA . GLN B 1 143 ? 43.134 2.409 72.070 1.00 46.80 153 GLN B CA 1
ATOM 2707 C C . GLN B 1 143 ? 43.137 3.455 73.177 1.00 46.04 153 GLN B C 1
ATOM 2708 O O . GLN B 1 143 ? 43.972 3.424 74.084 1.00 47.31 153 GLN B O 1
ATOM 2714 N N . LEU B 1 144 ? 42.194 4.398 73.091 1.00 45.65 154 LEU B N 1
ATOM 2715 C CA . LEU B 1 144 ? 42.076 5.422 74.124 1.00 48.66 154 LEU B CA 1
ATOM 2716 C C . LEU B 1 144 ? 41.650 4.820 75.457 1.00 54.09 154 LEU B C 1
ATOM 2717 O O . LEU B 1 144 ? 42.087 5.286 76.516 1.00 52.46 154 LEU B O 1
ATOM 2722 N N . TRP B 1 145 ? 40.813 3.781 75.422 1.00 60.56 155 TRP B N 1
ATOM 2723 C CA . TRP B 1 145 ? 40.399 3.074 76.628 1.00 69.24 155 TRP B CA 1
ATOM 2724 C C . TRP B 1 145 ? 41.566 2.399 77.341 1.00 73.52 155 TRP B C 1
ATOM 2725 O O . TRP B 1 145 ? 41.404 1.962 78.486 1.00 81.99 155 TRP B O 1
ATOM 2736 N N . ALA B 1 146 ? 42.733 2.316 76.706 1.00 69.54 156 ALA B N 1
ATOM 2737 C CA . ALA B 1 146 ? 43.925 1.756 77.328 1.00 70.18 156 ALA B CA 1
ATOM 2738 C C . ALA B 1 146 ? 44.793 2.807 78.007 1.00 69.87 156 ALA B C 1
ATOM 2739 O O . ALA B 1 146 ? 45.797 2.450 78.632 1.00 69.87 156 ALA B O 1
ATOM 2741 N N . CYS B 1 147 ? 44.436 4.085 77.904 1.00 69.94 157 CYS B N 1
ATOM 2742 C CA . CYS B 1 147 ? 45.233 5.143 78.500 1.00 70.34 157 CYS B CA 1
ATOM 2743 C C . CYS B 1 147 ? 44.940 5.265 79.995 1.00 75.39 157 CYS B C 1
ATOM 2744 O O . CYS B 1 147 ? 44.042 4.619 80.540 1.00 75.67 157 CYS B O 1
ATOM 2747 N N . ARG B 1 148 ? 45.721 6.115 80.659 1.00 79.89 158 ARG B N 1
ATOM 2748 C CA . ARG B 1 148 ? 45.582 6.366 82.085 1.00 85.28 158 ARG B CA 1
ATOM 2749 C C . ARG B 1 148 ? 45.647 7.864 82.343 1.00 89.68 158 ARG B C 1
ATOM 2750 O O . ARG B 1 148 ? 46.354 8.597 81.649 1.00 89.90 158 ARG B O 1
ATOM 2758 N N . ASP B 1 149 ? 44.900 8.316 83.345 1.00 94.95 159 ASP B N 1
ATOM 2759 C CA . ASP B 1 149 ? 44.892 9.732 83.691 1.00 100.66 159 ASP B CA 1
ATOM 2760 C C . ASP B 1 149 ? 46.223 10.122 84.325 1.00 106.77 159 ASP B C 1
ATOM 2761 O O . ASP B 1 149 ? 46.584 9.617 85.394 1.00 120.01 159 ASP B O 1
ATOM 2766 N N . GLY B 1 150 ? 46.952 11.020 83.667 1.00 100.54 160 GLY B N 1
ATOM 2767 C CA . GLY B 1 150 ? 46.479 11.630 82.439 1.00 94.03 160 GLY B CA 1
ATOM 2768 C C . GLY B 1 150 ? 47.511 11.772 81.337 1.00 85.44 160 GLY B C 1
ATOM 2769 O O . GLY B 1 150 ? 48.265 12.743 81.306 1.00 86.53 160 GLY B O 1
ATOM 2770 N N . ASP B 1 151 ? 47.544 10.804 80.423 1.00 74.42 161 ASP B N 1
ATOM 2771 C CA . ASP B 1 151 ? 48.401 10.934 79.258 1.00 63.54 161 ASP B CA 1
ATOM 2772 C C . ASP B 1 151 ? 47.755 11.862 78.231 1.00 57.15 161 ASP B C 1
ATOM 2773 O O . ASP B 1 151 ? 46.576 12.216 78.323 1.00 55.99 161 ASP B O 1
ATOM 2778 N N . THR B 1 152 ? 48.549 12.259 77.243 1.00 52.32 162 THR B N 1
ATOM 2779 C CA . THR B 1 152 ? 48.091 13.052 76.113 1.00 49.05 162 THR B CA 1
ATOM 2780 C C . THR B 1 152 ? 48.115 12.192 74.852 1.00 46.96 162 THR B C 1
ATOM 2781 O O . THR B 1 152 ? 48.429 10.998 74.891 1.00 45.45 162 THR B O 1
ATOM 2785 N N . GLY B 1 153 ? 47.769 12.805 73.721 1.00 44.66 163 GLY B N 1
ATOM 2786 C CA . GLY B 1 153 ? 47.835 12.084 72.466 1.00 42.14 163 GLY B CA 1
ATOM 2787 C C . GLY B 1 153 ? 46.880 12.531 71.378 1.00 40.41 163 GLY B C 1
ATOM 2788 O O . GLY B 1 153 ? 45.687 12.726 71.624 1.00 40.81 163 GLY B O 1
ATOM 2789 N N . THR B 1 154 ? 47.404 12.686 70.164 1.00 38.33 164 THR B N 1
ATOM 2790 C CA . THR B 1 154 ? 46.584 12.999 69.002 1.00 35.40 164 THR B CA 1
ATOM 2791 C C . THR B 1 154 ? 45.841 11.759 68.523 1.00 31.88 164 THR B C 1
ATOM 2792 O O . THR B 1 154 ? 46.350 10.637 68.592 1.00 32.69 164 THR B O 1
ATOM 2796 N N . VAL B 1 155 ? 44.630 11.970 68.022 1.00 30.57 165 VAL B N 1
ATOM 2797 C CA . VAL B 1 155 ? 43.823 10.870 67.510 1.00 30.01 165 VAL B CA 1
ATOM 2798 C C . VAL B 1 155 ? 44.346 10.472 66.137 1.00 30.15 165 VAL B C 1
ATOM 2799 O O . VAL B 1 155 ? 44.463 11.309 65.232 1.00 30.24 165 VAL B O 1
ATOM 2803 N N . ALA B 1 156 ? 44.667 9.189 65.978 1.00 28.41 166 ALA B N 1
ATOM 2804 C CA . ALA B 1 156 ? 45.193 8.673 64.719 1.00 26.83 166 ALA B CA 1
ATOM 2805 C C . ALA B 1 156 ? 44.108 7.994 63.891 1.00 26.23 166 ALA B C 1
ATOM 2806 O O . ALA B 1 156 ? 43.834 8.404 62.760 1.00 25.58 166 ALA B O 1
ATOM 2808 N N . ARG B 1 157 ? 43.477 6.961 64.441 1.00 26.53 167 ARG B N 1
ATOM 2809 C CA . ARG B 1 157 ? 42.481 6.183 63.722 1.00 26.08 167 ARG B CA 1
ATOM 2810 C C . ARG B 1 157 ? 41.213 6.089 64.557 1.00 29.08 167 ARG B C 1
ATOM 2811 O O . ARG B 1 157 ? 41.273 5.988 65.787 1.00 29.28 167 ARG B O 1
ATOM 2819 N N . ILE B 1 158 ? 40.066 6.130 63.883 1.00 30.47 168 ILE B N 1
ATOM 2820 C CA . ILE B 1 158 ? 38.768 5.949 64.518 1.00 31.68 168 ILE B CA 1
ATOM 2821 C C . ILE B 1 158 ? 38.039 4.834 63.783 1.00 32.97 168 ILE B C 1
ATOM 2822 O O . ILE B 1 158 ? 37.972 4.841 62.549 1.00 33.04 168 ILE B O 1
ATOM 2827 N N . SER B 1 159 ? 37.506 3.876 64.539 1.00 35.01 169 SER B N 1
ATOM 2828 C CA . SER B 1 159 ? 36.823 2.737 63.942 1.00 37.12 169 SER B CA 1
ATOM 2829 C C . SER B 1 159 ? 35.590 3.187 63.165 1.00 37.33 169 SER B C 1
ATOM 2830 O O . SER B 1 159 ? 34.962 4.199 63.481 1.00 38.95 169 SER B O 1
ATOM 2833 N N . ASP B 1 160 ? 35.245 2.415 62.134 1.00 37.65 170 ASP B N 1
ATOM 2834 C CA . ASP B 1 160 ? 34.110 2.727 61.272 1.00 38.93 170 ASP B CA 1
ATOM 2835 C C . ASP B 1 160 ? 33.069 1.615 61.235 1.00 38.12 170 ASP B C 1
ATOM 2836 O O . ASP B 1 160 ? 32.180 1.641 60.375 1.00 37.40 170 ASP B O 1
ATOM 2841 N N . ALA B 1 161 ? 33.149 0.643 62.148 1.00 37.96 171 ALA B N 1
ATOM 2842 C CA . ALA B 1 161 ? 32.206 -0.469 62.142 1.00 37.00 171 ALA B CA 1
ATOM 2843 C C . ALA B 1 161 ? 30.770 -0.016 62.371 1.00 39.16 171 ALA B C 1
ATOM 2844 O O . ALA B 1 161 ? 29.841 -0.777 62.085 1.00 42.82 171 ALA B O 1
ATOM 2846 N N . ASP B 1 162 ? 30.567 1.199 62.873 1.00 39.11 172 ASP B N 1
ATOM 2847 C CA . ASP B 1 162 ? 29.226 1.714 63.112 1.00 39.98 172 ASP B CA 1
ATOM 2848 C C . ASP B 1 162 ? 29.157 3.191 62.744 1.00 35.32 172 ASP B C 1
ATOM 2849 O O . ASP B 1 162 ? 29.830 4.018 63.373 1.00 31.72 172 ASP B O 1
ATOM 2854 N N . PRO B 1 163 ? 28.360 3.562 61.737 1.00 35.30 173 PRO B N 1
ATOM 2855 C CA . PRO B 1 163 ? 28.214 4.989 61.408 1.00 34.05 173 PRO B CA 1
ATOM 2856 C C . PRO B 1 163 ? 27.550 5.789 62.511 1.00 34.00 173 PRO B C 1
ATOM 2857 O O . PRO B 1 163 ? 27.636 7.023 62.500 1.00 32.72 173 PRO B O 1
ATOM 2861 N N . GLN B 1 164 ? 26.885 5.123 63.457 1.00 36.19 174 G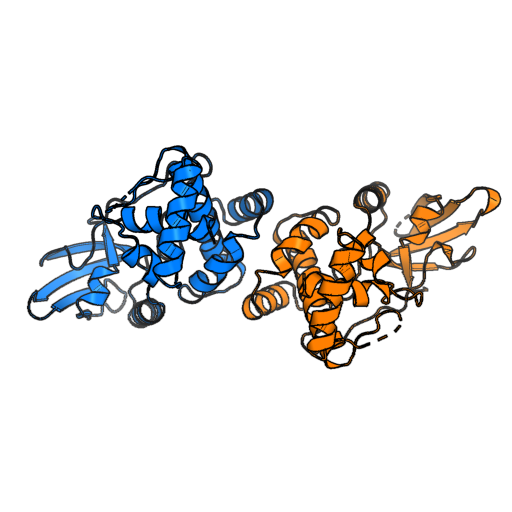LN B N 1
ATOM 2862 C CA . GLN B 1 164 ? 26.322 5.817 64.608 1.00 35.95 174 GLN B CA 1
ATOM 2863 C C . GLN B 1 164 ? 27.412 6.407 65.493 1.00 35.12 174 GLN B C 1
ATOM 2864 O O . GLN B 1 164 ? 27.218 7.474 66.086 1.00 36.42 174 GLN B O 1
ATOM 2870 N N . MET B 1 165 ? 28.559 5.731 65.594 1.00 34.20 175 MET B N 1
ATOM 2871 C CA . MET B 1 165 ? 29.657 6.232 66.412 1.00 34.19 175 MET B CA 1
ATOM 2872 C C . MET B 1 165 ? 30.376 7.393 65.737 1.00 33.35 175 MET B C 1
ATOM 2873 O O . MET B 1 165 ? 30.746 8.368 66.402 1.00 33.92 175 MET B O 1
ATOM 2878 N N . LEU B 1 166 ? 30.593 7.300 64.423 1.00 33.30 176 LEU B N 1
ATOM 2879 C CA . LEU B 1 166 ? 31.225 8.398 63.700 1.00 31.35 176 LEU B CA 1
ATOM 2880 C C . LEU B 1 166 ? 30.340 9.636 63.704 1.00 32.33 176 LEU B C 1
ATOM 2881 O O . LEU B 1 166 ? 30.821 10.753 63.934 1.00 32.60 176 LEU B O 1
ATOM 2886 N N . ARG B 1 167 ? 29.042 9.457 63.448 1.00 32.98 177 ARG B N 1
ATOM 2887 C CA . ARG B 1 167 ? 28.105 10.570 63.549 1.00 35.42 177 ARG B CA 1
ATOM 2888 C C . ARG B 1 167 ? 28.145 11.191 64.938 1.00 35.56 177 ARG B C 1
ATOM 2889 O O . ARG B 1 167 ? 28.079 12.417 65.082 1.00 36.29 177 ARG B O 1
ATOM 2897 N N . TYR B 1 168 ? 28.268 10.356 65.970 1.00 36.63 178 TYR B N 1
ATOM 2898 C CA . TYR B 1 168 ? 28.344 10.861 67.336 1.00 39.73 178 TYR B CA 1
ATOM 2899 C C . TYR B 1 168 ? 29.650 11.612 67.570 1.00 39.80 178 TYR B C 1
ATOM 2900 O O . TYR B 1 168 ? 29.650 12.715 68.129 1.00 42.53 178 TYR B O 1
ATOM 2909 N N . PHE B 1 169 ? 30.776 11.026 67.150 1.00 36.21 179 PHE B N 1
ATOM 2910 C CA . PHE B 1 169 ? 32.074 11.647 67.403 1.00 35.11 179 PHE B CA 1
ATOM 2911 C C . PHE B 1 169 ? 32.158 13.030 66.771 1.00 37.34 179 PHE B C 1
ATOM 2912 O O . PHE B 1 169 ? 32.708 13.961 67.370 1.00 37.76 179 PHE B O 1
ATOM 2920 N N . ALA B 1 170 ? 31.611 13.185 65.564 1.00 39.34 180 ALA B N 1
ATOM 2921 C CA . ALA B 1 170 ? 31.657 14.480 64.895 1.00 37.16 180 ALA B CA 1
ATOM 2922 C C . ALA B 1 170 ? 30.786 15.513 65.600 1.00 37.19 180 ALA B C 1
ATOM 2923 O O . ALA B 1 170 ? 31.054 16.715 65.501 1.00 36.94 180 ALA B O 1
ATOM 2925 N N . SER B 1 171 ? 29.750 15.068 66.318 1.00 39.16 181 SER B N 1
ATOM 2926 C CA . SER B 1 171 ? 28.837 16.009 66.961 1.00 41.63 181 SER B CA 1
ATOM 2927 C C . SER B 1 171 ? 29.505 16.729 68.127 1.00 44.33 181 SER B C 1
ATOM 2928 O O . SER B 1 171 ? 29.315 17.937 68.308 1.00 45.64 181 SER B O 1
ATOM 2931 N N . ILE B 1 172 ? 30.293 16.009 68.925 1.00 45.46 182 ILE B N 1
ATOM 2932 C CA . ILE B 1 172 ? 30.911 16.624 70.095 1.00 48.69 182 ILE B CA 1
ATOM 2933 C C . ILE B 1 172 ? 32.173 17.398 69.720 1.00 48.45 182 ILE B C 1
ATOM 2934 O O . ILE B 1 172 ? 32.498 18.405 70.359 1.00 49.70 182 ILE B O 1
ATOM 2939 N N . GLY B 1 173 ? 32.898 16.955 68.696 1.00 46.44 183 GLY B N 1
ATOM 2940 C CA . GLY B 1 173 ? 34.102 17.645 68.279 1.00 45.45 183 GLY B CA 1
ATOM 2941 C C . GLY B 1 173 ? 35.323 16.752 68.216 1.00 44.57 183 GLY B C 1
ATOM 2942 O O . GLY B 1 173 ? 36.457 17.240 68.250 1.00 45.31 183 GLY B O 1
ATOM 2943 N N . ILE B 1 174 ? 35.108 15.443 68.120 1.00 42.98 184 ILE B N 1
ATOM 2944 C CA . ILE B 1 174 ? 36.190 14.467 68.038 1.00 40.42 184 ILE B CA 1
ATOM 2945 C C . ILE B 1 174 ? 36.431 14.139 66.571 1.00 40.33 184 ILE B C 1
ATOM 2946 O O . ILE B 1 174 ? 35.520 13.688 65.866 1.00 42.98 184 ILE B O 1
ATOM 2951 N N . SER B 1 175 ? 37.658 14.362 66.112 1.00 38.68 185 SER B N 1
ATOM 2952 C CA . SER B 1 175 ? 38.038 14.067 64.738 1.00 38.54 185 SER B CA 1
ATOM 2953 C C . SER B 1 175 ? 39.552 13.954 64.686 1.00 39.93 185 SER B C 1
ATOM 2954 O O . SER B 1 175 ? 40.252 14.481 65.553 1.00 41.85 185 SER B O 1
ATOM 2957 N N . LEU B 1 176 ? 40.045 13.262 63.656 1.00 38.45 186 LEU B N 1
ATOM 2958 C CA . LEU B 1 176 ? 41.480 13.050 63.495 1.00 35.51 186 LEU B CA 1
ATOM 2959 C C . LEU B 1 176 ? 42.248 14.353 63.676 1.00 34.60 186 LEU B C 1
ATOM 2960 O O . LEU B 1 176 ? 41.796 15.420 63.253 1.00 33.85 186 LEU B O 1
ATOM 2965 N N . ASP B 1 177 ? 43.406 14.249 64.334 1.00 35.09 187 ASP B N 1
ATOM 2966 C CA . ASP B 1 177 ? 44.385 15.294 64.637 1.00 36.05 187 ASP B CA 1
ATOM 2967 C C . ASP B 1 177 ? 44.064 16.049 65.924 1.00 37.65 187 ASP B C 1
ATOM 2968 O O . ASP B 1 177 ? 44.916 16.793 66.407 1.00 38.74 187 ASP B O 1
ATOM 2973 N N . SER B 1 178 ? 42.869 15.890 66.492 1.00 38.15 188 SER B N 1
ATOM 2974 C CA . SER B 1 178 ? 42.539 16.595 67.725 1.00 38.97 188 SER B CA 1
ATOM 2975 C C . SER B 1 178 ? 43.303 15.988 68.896 1.00 39.36 188 SER B C 1
ATOM 2976 O O . SER B 1 178 ? 43.372 14.764 69.040 1.00 37.87 188 SER B O 1
ATOM 2979 N N . ARG B 1 179 ? 43.883 16.847 69.727 1.00 42.12 189 ARG B N 1
ATOM 2980 C CA . ARG B 1 179 ? 44.664 16.407 70.873 1.00 43.15 189 ARG B CA 1
ATOM 2981 C C . ARG B 1 179 ? 43.742 16.178 72.064 1.00 41.61 189 ARG B C 1
ATOM 2982 O O . ARG B 1 179 ? 42.848 16.985 72.333 1.00 42.10 189 ARG B O 1
ATOM 2990 N N . LEU B 1 180 ? 43.958 15.071 72.772 1.00 41.48 190 LEU B N 1
ATOM 2991 C CA . LEU B 1 180 ? 43.135 14.706 73.915 1.00 44.05 190 LEU B CA 1
ATOM 2992 C C . LEU B 1 180 ? 43.997 14.530 75.159 1.00 45.94 190 LEU B C 1
ATOM 2993 O O . LEU B 1 180 ? 45.165 14.136 75.077 1.00 44.28 190 LEU B O 1
ATOM 2998 N N . ARG B 1 181 ? 43.404 14.827 76.315 1.00 49.49 191 ARG B N 1
ATOM 2999 C CA . ARG B 1 181 ? 44.039 14.639 77.614 1.00 51.16 191 ARG B CA 1
ATOM 3000 C C . ARG B 1 181 ? 43.052 13.948 78.542 1.00 52.36 191 ARG B C 1
ATOM 3001 O O . ARG B 1 181 ? 41.910 14.396 78.681 1.00 53.62 191 ARG B O 1
ATOM 3009 N N . VAL B 1 182 ? 43.492 12.867 79.180 1.00 52.35 192 VAL B N 1
ATOM 3010 C CA . VAL B 1 182 ? 42.614 12.030 79.993 1.00 53.54 192 VAL B CA 1
ATOM 3011 C C . VAL B 1 182 ? 42.578 12.573 81.417 1.00 55.06 192 VAL B C 1
ATOM 3012 O O . VAL B 1 182 ? 43.622 12.892 81.998 1.00 55.41 192 VAL B O 1
ATOM 3016 N N . LEU B 1 183 ? 41.360 12.683 81.984 1.00 57.82 193 LEU B N 1
ATOM 3017 C CA . LEU B 1 183 ? 41.139 13.147 83.361 1.00 61.45 193 LEU B CA 1
ATOM 3018 C C . LEU B 1 183 ? 40.104 12.208 83.988 1.00 65.82 193 LEU B C 1
ATOM 3019 O O . LEU B 1 183 ? 38.935 12.572 84.134 1.00 68.06 193 LEU B O 1
ATOM 3024 N N . ALA B 1 184 ? 40.552 11.002 84.365 1.00 67.53 194 ALA B N 1
ATOM 3025 C CA . ALA B 1 184 ? 39.686 9.872 84.710 1.00 73.38 194 ALA B CA 1
ATOM 3026 C C . ALA B 1 184 ? 38.892 9.446 83.475 1.00 77.87 194 ALA B C 1
ATOM 3027 O O . ALA B 1 184 ? 38.262 10.301 82.845 1.00 82.86 194 ALA B O 1
ATOM 3029 N N . ARG B 1 185 ? 38.889 8.165 83.128 1.00 75.59 195 ARG B N 1
ATOM 3030 C CA . ARG B 1 185 ? 39.500 7.086 83.948 1.00 76.00 195 ARG B CA 1
ATOM 3031 C C . ARG B 1 185 ? 38.561 6.721 85.103 1.00 72.39 195 ARG B C 1
ATOM 3032 O O . ARG B 1 185 ? 38.999 6.799 86.263 1.00 71.64 195 ARG B O 1
ATOM 3040 N N . ARG B 1 186 ? 37.328 6.340 84.793 1.00 68.99 196 ARG B N 1
ATOM 3041 C CA . ARG B 1 186 ? 36.334 5.940 85.824 1.00 70.37 196 ARG B CA 1
ATOM 3042 C C . ARG B 1 186 ? 35.690 4.619 85.393 1.00 72.66 196 ARG B C 1
ATOM 3043 O O . ARG B 1 186 ? 34.562 4.664 84.879 1.00 75.15 196 ARG B O 1
ATOM 3051 N N . GLU B 1 187 ? 36.367 3.497 85.601 1.00 73.20 197 GLU B N 1
ATOM 3052 C CA . GLU B 1 187 ? 35.841 2.167 85.191 1.00 74.64 197 GLU B CA 1
ATOM 3053 C C . GLU B 1 187 ? 34.511 1.874 85.897 1.00 72.44 197 GLU B C 1
ATOM 3054 O O . GLU B 1 187 ? 33.590 1.393 85.211 1.00 71.74 197 GLU B O 1
ATOM 3060 N N . PHE B 1 188 ? 34.414 2.127 87.199 1.00 70.81 198 PHE B N 1
ATOM 3061 C CA . PHE B 1 188 ? 33.164 1.868 87.964 1.00 71.50 198 PHE B CA 1
ATOM 3062 C C . PHE B 1 188 ? 31.981 2.527 87.251 1.00 71.74 198 PHE B C 1
ATOM 3063 O O . PHE B 1 188 ? 30.858 2.003 87.320 1.00 71.57 198 PHE B O 1
ATOM 3071 N N . ALA B 1 189 ? 32.239 3.645 86.590 1.00 72.12 199 ALA B N 1
ATOM 3072 C CA . ALA B 1 189 ? 31.223 4.387 85.857 1.00 73.51 199 ALA B CA 1
ATOM 3073 C C . ALA B 1 189 ? 31.143 3.992 84.389 1.00 75.37 199 ALA B C 1
ATOM 3074 O O . ALA B 1 189 ? 30.253 4.476 83.682 1.00 76.91 199 ALA B O 1
ATOM 3076 N N . GLY B 1 190 ? 32.045 3.132 83.919 1.00 75.34 200 GLY B N 1
ATOM 3077 C CA . GLY B 1 190 ? 32.018 2.695 82.534 1.00 77.02 200 GLY B CA 1
ATOM 3078 C C . GLY B 1 190 ? 32.263 3.797 81.531 1.00 74.79 200 GLY B C 1
ATOM 3079 O O . GLY B 1 190 ? 31.713 3.754 80.424 1.00 72.39 200 GLY B O 1
ATOM 3080 N N . MET B 1 191 ? 33.077 4.789 81.885 1.00 73.11 201 MET B N 1
ATOM 3081 C CA . MET B 1 191 ? 33.353 5.906 80.992 1.00 72.86 201 MET B CA 1
ATOM 3082 C C . MET B 1 191 ? 34.685 6.530 81.383 1.00 71.25 201 MET B C 1
ATOM 3083 O O . MET B 1 191 ? 35.221 6.273 82.464 1.00 73.44 201 MET B O 1
ATOM 3088 N N . ILE B 1 192 ? 35.218 7.351 80.479 1.00 66.77 202 ILE B N 1
ATOM 3089 C CA . ILE B 1 192 ? 36.404 8.158 80.742 1.00 63.50 202 ILE B CA 1
ATOM 3090 C C . ILE B 1 192 ? 36.128 9.589 80.300 1.00 60.30 202 ILE B C 1
ATOM 3091 O O . ILE B 1 192 ? 35.458 9.822 79.287 1.00 57.97 202 ILE B O 1
ATOM 3096 N N . SER B 1 193 ? 36.620 10.545 81.080 1.00 59.86 203 SER B N 1
ATOM 3097 C CA . SER B 1 193 ? 36.492 11.961 80.772 1.00 56.87 203 SER B CA 1
ATOM 3098 C C . SER B 1 193 ? 37.775 12.451 80.120 1.00 54.57 203 SER B C 1
ATOM 3099 O O . SER B 1 193 ? 38.876 12.085 80.541 1.00 55.54 203 SER B O 1
ATOM 3102 N N . VAL B 1 194 ? 37.633 13.272 79.083 1.00 52.49 204 VAL B N 1
ATOM 3103 C CA . VAL B 1 194 ? 38.783 13.814 78.375 1.00 52.39 204 VAL B CA 1
ATOM 3104 C C . VAL B 1 194 ? 38.634 15.322 78.249 1.00 56.86 204 VAL B C 1
ATOM 3105 O O . VAL B 1 194 ? 37.525 15.856 78.142 1.00 57.90 204 VAL B O 1
ATOM 3109 N N . ALA B 1 195 ? 39.770 16.007 78.287 1.00 59.21 205 ALA B N 1
ATOM 3110 C CA . ALA B 1 195 ? 39.865 17.393 77.864 1.00 61.71 205 ALA B CA 1
ATOM 3111 C C . ALA B 1 195 ? 40.380 17.417 76.433 1.00 66.28 205 ALA B C 1
ATOM 3112 O O . ALA B 1 195 ? 41.232 16.606 76.058 1.00 64.52 205 ALA B O 1
ATOM 3114 N N . ILE B 1 196 ? 39.848 18.330 75.630 1.00 72.88 206 ILE B N 1
ATOM 3115 C CA . ILE B 1 196 ? 40.213 18.433 74.223 1.00 78.54 206 ILE B CA 1
ATOM 3116 C C . ILE B 1 196 ? 40.846 19.800 73.996 1.00 89.88 206 ILE B C 1
ATOM 3117 O O . ILE B 1 196 ? 40.222 20.835 74.258 1.00 94.64 206 ILE B O 1
ATOM 3122 N N . ASP B 1 197 ? 42.098 19.800 73.535 1.00 95.92 207 ASP B N 1
ATOM 3123 C CA . ASP B 1 197 ? 42.857 21.023 73.255 1.00 108.76 207 ASP B CA 1
ATOM 3124 C C . ASP B 1 197 ? 43.660 20.742 71.985 1.00 113.96 207 ASP B C 1
ATOM 3125 O O . ASP B 1 197 ? 44.805 20.293 72.067 1.00 125.50 207 ASP B O 1
ATOM 3130 N N . SER B 1 198 ? 43.083 21.028 70.812 1.00 103.61 208 SER B N 1
ATOM 3131 C CA . SER B 1 198 ? 41.885 21.853 70.578 1.00 101.49 208 SER B CA 1
ATOM 3132 C C . SER B 1 198 ? 40.577 21.436 71.246 1.00 101.98 208 SER B C 1
ATOM 3133 O O . SER B 1 198 ? 39.906 22.256 71.874 1.00 101.76 208 SER B O 1
ATOM 3136 N N . GLY B 1 201 ? 39.160 23.478 74.447 1.00 73.96 211 GLY B N 1
ATOM 3137 C CA . GLY B 1 201 ? 39.299 23.304 75.882 1.00 76.33 211 GLY B CA 1
ATOM 3138 C C . GLY B 1 201 ? 38.120 22.592 76.517 1.00 78.67 211 GLY B C 1
ATOM 3139 O O . GLY B 1 201 ? 38.099 22.374 77.728 1.00 78.37 211 GLY B O 1
ATOM 3140 N N . ALA B 1 202 ? 37.144 22.218 75.692 1.00 81.93 212 ALA B N 1
ATOM 3141 C CA . ALA B 1 202 ? 35.904 21.645 76.193 1.00 89.18 212 ALA B CA 1
ATOM 3142 C C . ALA B 1 202 ? 36.157 20.319 76.908 1.00 94.89 212 ALA B C 1
ATOM 3143 O O . ALA B 1 202 ? 37.199 19.677 76.749 1.00 95.31 212 ALA B O 1
ATOM 3145 N N . THR B 1 203 ? 35.178 19.918 77.713 1.00 100.92 213 THR B N 1
ATOM 3146 C CA . THR B 1 203 ? 35.218 18.670 78.462 1.00 98.22 213 THR B CA 1
ATOM 3147 C C . THR B 1 203 ? 34.150 17.732 77.917 1.00 92.91 213 THR B C 1
ATOM 3148 O O . THR B 1 203 ? 32.980 18.114 77.807 1.00 103.43 213 THR B O 1
ATOM 3152 N N . VAL B 1 204 ? 34.555 16.513 77.574 1.00 79.87 214 VAL B N 1
ATOM 3153 C CA . VAL B 1 204 ? 33.669 15.525 76.971 1.00 72.66 214 VAL B CA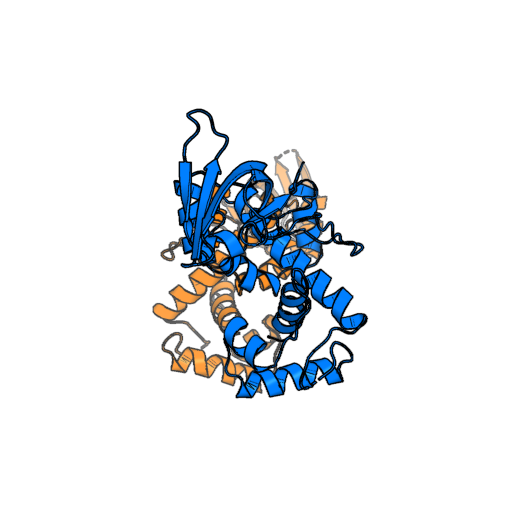 1
ATOM 3154 C C . VAL B 1 204 ? 33.846 14.205 77.707 1.00 68.69 214 VAL B C 1
ATOM 3155 O O . VAL B 1 204 ? 34.971 13.814 78.036 1.00 73.89 214 VAL B O 1
ATOM 3159 N N . ASP B 1 205 ? 32.735 13.525 77.975 1.00 58.47 215 ASP B N 1
ATOM 3160 C CA . ASP B 1 205 ? 32.745 12.210 78.602 1.00 58.80 215 ASP B CA 1
ATOM 3161 C C . ASP B 1 205 ? 32.402 11.151 77.563 1.00 55.59 215 ASP B C 1
ATOM 3162 O O . ASP B 1 205 ? 31.436 11.305 76.808 1.00 55.58 215 ASP B O 1
ATOM 3167 N N . LEU B 1 206 ? 33.194 10.082 77.527 1.00 49.93 216 LEU B N 1
ATOM 3168 C CA . LEU B 1 206 ? 33.031 9.004 76.561 1.00 45.32 216 LEU B CA 1
ATOM 3169 C C . LEU B 1 206 ? 32.848 7.690 77.302 1.00 43.14 216 LEU B C 1
ATOM 3170 O O . LEU B 1 206 ? 33.643 7.359 78.187 1.00 43.52 216 LEU B O 1
ATOM 3175 N N . GLY B 1 207 ? 31.815 6.941 76.933 1.00 44.68 217 GLY B N 1
ATOM 3176 C CA . GLY B 1 207 ? 31.644 5.615 77.481 1.00 45.76 217 GLY B CA 1
ATOM 3177 C C . GLY B 1 207 ? 32.715 4.657 76.998 1.00 42.28 217 GLY B C 1
ATOM 3178 O O . GLY B 1 207 ? 33.428 4.910 76.025 1.00 40.79 217 GLY B O 1
ATOM 3179 N N . SER B 1 208 ? 32.829 3.536 77.707 1.00 43.40 218 SER B N 1
ATOM 3180 C CA . SER B 1 208 ? 33.806 2.513 77.341 1.00 43.63 218 SER B CA 1
ATOM 3181 C C . SER B 1 208 ? 33.719 2.064 75.885 1.00 43.58 218 SER B C 1
ATOM 3182 O O . SER B 1 208 ? 34.781 1.902 75.260 1.00 42.64 218 SER B O 1
ATOM 3185 N N . PRO B 1 209 ? 32.541 1.837 75.290 1.00 45.89 219 PRO B N 1
ATOM 3186 C CA . PRO B 1 209 ? 32.528 1.480 73.862 1.00 45.10 219 PRO B CA 1
ATOM 3187 C C . PRO B 1 209 ? 32.997 2.605 72.958 1.00 44.38 219 PRO B C 1
ATOM 3188 O O . PRO B 1 209 ? 33.586 2.330 71.905 1.00 42.98 219 PRO B O 1
ATOM 3192 N N . ALA B 1 210 ? 32.759 3.864 73.334 1.00 47.05 220 ALA B N 1
ATOM 3193 C CA . ALA B 1 210 ? 33.183 4.981 72.494 1.00 45.93 220 ALA B CA 1
ATOM 3194 C C . ALA B 1 210 ? 34.698 5.144 72.517 1.00 48.02 220 ALA B C 1
ATOM 3195 O O . ALA B 1 210 ? 35.337 5.252 71.464 1.00 48.52 220 ALA B O 1
ATOM 3197 N N . ALA B 1 211 ? 35.293 5.165 73.712 1.00 50.39 221 ALA B N 1
ATOM 3198 C CA . ALA B 1 211 ? 36.740 5.307 73.822 1.00 52.65 221 ALA B CA 1
ATOM 3199 C C . ALA B 1 211 ? 37.486 4.105 73.260 1.00 52.46 221 ALA B C 1
ATOM 3200 O O . ALA B 1 211 ? 38.675 4.221 72.946 1.00 51.19 221 ALA B O 1
ATOM 3202 N N . GLN B 1 212 ? 36.819 2.958 73.127 1.00 53.92 222 GLN B N 1
ATOM 3203 C CA . GLN B 1 212 ? 37.438 1.778 72.541 1.00 55.02 222 GLN B CA 1
ATOM 3204 C C . GLN B 1 212 ? 37.557 1.862 71.025 1.00 55.04 222 GLN B C 1
ATOM 3205 O O . GLN B 1 212 ? 38.225 1.012 70.425 1.00 58.07 222 GLN B O 1
ATOM 3211 N N . ALA B 1 213 ? 36.931 2.856 70.394 1.00 49.17 223 ALA B N 1
ATOM 3212 C CA . ALA B 1 213 ? 37.004 3.047 68.951 1.00 43.67 223 ALA B CA 1
ATOM 3213 C C . ALA B 1 213 ? 37.828 4.276 68.582 1.00 40.26 223 ALA B C 1
ATOM 3214 O O . ALA B 1 213 ? 37.589 4.908 67.551 1.00 41.70 223 ALA B O 1
ATOM 3216 N N . ILE B 1 214 ? 38.800 4.630 69.419 1.00 38.19 224 ILE B N 1
ATOM 3217 C CA . ILE B 1 214 ? 39.637 5.811 69.219 1.00 34.91 224 ILE B CA 1
ATOM 3218 C C . ILE B 1 214 ? 41.079 5.408 69.506 1.00 33.95 224 ILE B C 1
ATOM 3219 O O . ILE B 1 214 ? 41.481 5.304 70.670 1.00 37.10 224 ILE B O 1
ATOM 3224 N N . TRP B 1 215 ? 41.862 5.187 68.454 1.00 32.30 225 TRP B N 1
ATOM 3225 C CA . TRP B 1 215 ? 43.292 4.961 68.594 1.00 30.19 225 TRP B CA 1
ATOM 3226 C C . TRP B 1 215 ? 44.031 6.295 68.546 1.00 29.96 225 TRP B C 1
ATOM 3227 O O . TRP B 1 215 ? 43.661 7.194 67.786 1.00 29.10 225 TRP B O 1
ATOM 3238 N N . VAL B 1 216 ? 45.078 6.421 69.369 1.00 32.39 226 VAL B N 1
ATOM 3239 C CA . VAL B 1 216 ? 45.758 7.694 69.582 1.00 32.60 226 VAL B CA 1
ATOM 3240 C C . VAL B 1 216 ? 47.269 7.497 69.582 1.00 32.49 226 VAL B C 1
ATOM 3241 O O . VAL B 1 216 ? 47.779 6.408 69.845 1.00 30.53 226 VAL B O 1
ATOM 3245 N N . VAL B 1 217 ? 47.986 8.586 69.302 1.00 36.15 227 VAL B N 1
ATOM 3246 C CA . VAL B 1 217 ? 49.448 8.604 69.251 1.00 40.02 227 VAL B CA 1
ATOM 3247 C C . VAL B 1 217 ? 49.950 9.526 70.357 1.00 44.08 227 VAL B C 1
ATOM 3248 O O . VAL B 1 217 ? 49.585 10.707 70.397 1.00 44.98 227 VAL B O 1
ATOM 3252 N N . SER B 1 218 ? 50.668 8.939 71.307 1.00 46.93 228 SER B N 1
ATOM 3253 C CA . SER B 1 218 ? 51.157 9.630 72.531 1.00 50.15 228 SER B CA 1
ATOM 3254 C C . SER B 1 218 ? 51.877 10.946 72.224 1.00 52.56 228 SER B C 1
ATOM 3255 O O . SER B 1 218 ? 52.750 10.959 71.339 1.00 51.85 228 SER B O 1
ATOM 3258 N N . LEU B 1 219 ? 51.526 11.996 72.961 1.00 54.52 229 LEU B N 1
ATOM 3259 C CA . LEU B 1 219 ? 52.138 13.342 72.804 1.00 56.82 229 LEU B CA 1
ATOM 3260 C C . LEU B 1 219 ? 52.150 13.735 71.323 1.00 58.73 229 LEU B C 1
ATOM 3261 O O . LEU B 1 219 ? 51.307 14.577 70.954 1.00 60.22 229 LEU B O 1
#

Secondary structure (DSSP, 8-state):
-HHHHHHHHHHHTTS--S---HHHHHHHHTS-HHHHHHHHHHHHHTTSEE----EE-HHHHHHHHHHHHHHHHHHHHHHHTT---TTTHHHHHHHHTTS--HHHHHHHHHHTT---B-TT--B---SSS-------EESTTS-TT-EEEEEEE--S-HHHHHHHHHHT--TT-EEEEEEEETTTTEEEEEE--SS--EEEEEHHHHTTEEEE--/--HHHHHHHHHHTTS--PPP-HHHHIIIII--HHHHHHHHHHHHHTTSB----B-HHHHHHHHHHHHHHHHHHHHHHHHH---TTTHHHHHHHHTTS--HHHHHHHHHHTTS-SB-TTS-B---TT--------EEGGG--TT-EEEEEEE--S-HHHHHHHHHHT--TT-EEEEEEEEGGGTEEEEEE----EEEEEHHHHTTEEEE--

B-factor: mean 50.79, std 25.4, range [15.56, 144.97]

Foldseek 3Di:
DLLLQLLVQVVVVVADDDFCDLVNVQVQVPHDSVVSVVNLVVCVVVVAWDDVGIDGDPNSLLSNLLLQQQLQLQQACCVPPVNDDNLPRNVVSVVVSVVDDPVVVVVSCVVSVNDQAHQQLQGRADPVGDTDDDPWAFQLPDDAFFKFFFRGFDNSDSVLVVVCVVVPRGGRWMKGWHDNDVVVFKTKIWTPDDVTDIDIDGNVSRNGTITGGD/DQLVVLLVQCVVPVAHDDHDDLVNSCVVVPDDSVVSVVSLVVCCVVQQFPSGHGDPNVLLSNLLLQLQLQLQLQCCVPPVPDDNLPRNVVSVPVSVVDDPVRSVVSCVVSPNDQAGQFLQGRADNRGNTPDDPWDFQLPDDAWFKWFWRGFDRPDSVLVVVCVVVPHGGRWMWTWDDDDVVVQWTWIAIVVGDIDIGGVVNSRRTITDTD

Nearest PDB structures (foldseek):
  5zr6-assembly1_A  TM=1.005E+00  e=1.160E-44  Mycobacterium tuberculosis
  5zr6-assembly1_B  TM=9.792E-01  e=5.663E-36  Mycobacterium tuberculosis
  5zr4-assembly1_A  TM=9.802E-01  e=3.178E-29  Mycobacterium tuberculosis
  5zr4-assembly1_B  TM=9.702E-01  e=6.494E-29  Mycobacterium tuberculosis
  5cvi-assembly1_B  TM=8.409E-01  e=1.350E-18  Streptococcus mutans

Radius of gyration: 27.34 Å; Cα contacts (8 Å, |Δi|>4): 730; chains: 2; bounding box: 46×52×93 Å

Sequence (424 aa):
VAQDYLKVIWTAQEWSQDKVSTKMLAERIGVSASTASESIRKLAEQGLVDHGAVTLTDSGRRAALAMVRRHRLLETFLVNELGYRWDEVHDEAEVLEHAVSDRLMARIDAKLGFPQRDPHGDPIPGADGQVPTPPARQLWACCRDGDTGTVARISDADPQMLRYFASIGISLDSRLRVLARREFAGMISVAIDSADGATVDLGSPAAQAIWVVSLVAQDYLKVIWTAQEWSQDKVSTKMLAERIGVSASTASESIRKLAEQGLVDAVTLTDSGRRAALAMVRRHRLLETFLVNELGYRWDEVHDEAEVLEHAVSDRLMARIDAKLGFPQRDPHGDPIPGADGQVPTPPARQLWACRDGDTGTVARISDADPQMLRYFASIGISLDSRLRVLARREFAGMISVAIDSGATVDLGSPAAQAIWVVSL

InterPro domains:
  IPR000485 AsnC-type HTH domain [PR00033] (31-42)
  IPR000485 AsnC-type HTH domain [PR00033] (42-61)
  IPR001367 Iron dependent repressor, metal binding and dimerisation domain [PF02742] (72-140)
  IPR007167 Ferrous iron transporter FeoA-like domain [PF04023] (156-226)
  IPR007167 Ferrous iron transporter FeoA-like domain [SM00899] (152-228)
  IPR008988 Transcriptional repressor, C-terminal [SSF50037] (156-226)
  IPR011991 ArsR-like helix-turn-helix domain [cd00090] (37-67)
  IPR022687 DTXR-type, HTH domain [PF01325] (9-69)
  IPR022687 DTXR-type, HTH domain [PS50944] (10-72)
  IPR022689 Iron dependent repressor [SM00529] (33-132)
  IPR036388 Winged helix-like DNA-binding domain superfamily [G3DSA:1.10.10.10] (8-79)
  IPR036390 Winged helix DNA-binding domain superfamily [SSF46785] (11-71)
  IPR036421 Iron dependent repressor, metal binding and dimerisation domain superfamily [G3DSA:1.10.60.10] (82-147)
  IPR036421 Iron dependent repressor, metal binding and dimerisation domain superfamily [SSF47979] (72-145)
  IPR038157 Ferrous iron transporter, core domain [G3DSA:2.30.30.90] (151-228)
  IPR050536 MntR/IdeR Metal-Dependent Regulators [PTHR33238] (9-155)

Organism: Mycobacterium tuberculosis (strain ATCC 25618 / H37Rv) (NCBI:txid83332)

GO terms:
  GO:0005515 protein binding (F, IPI)